Protein AF-A0A925WZI0-F1 (afdb_monomer_lite)

Structure (mmCIF, N/CA/C/O backbone):
data_AF-A0A925WZI0-F1
#
_entry.id   AF-A0A925WZI0-F1
#
loop_
_atom_site.group_PDB
_atom_site.id
_atom_site.type_symbol
_atom_site.label_atom_id
_atom_site.label_alt_id
_atom_site.label_comp_id
_atom_site.label_asym_id
_atom_site.label_entity_id
_atom_site.label_seq_id
_atom_site.pdbx_PDB_ins_code
_atom_site.Cartn_x
_atom_site.Cartn_y
_atom_site.Cartn_z
_atom_site.occupancy
_atom_site.B_iso_or_equiv
_atom_site.auth_seq_id
_atom_site.auth_comp_id
_atom_site.auth_asym_id
_atom_site.auth_atom_id
_atom_site.pdbx_PDB_model_num
ATOM 1 N N . MET A 1 1 ? -31.304 23.605 19.052 1.00 30.17 1 MET A N 1
ATOM 2 C CA . MET A 1 1 ? -30.358 23.473 17.920 1.00 30.17 1 MET A CA 1
ATOM 3 C C . MET A 1 1 ? -29.520 22.195 18.016 1.00 30.17 1 MET A C 1
ATOM 5 O O . MET A 1 1 ? -29.403 21.532 17.001 1.00 30.17 1 MET A O 1
ATOM 9 N N . ASN A 1 2 ? -29.062 21.778 19.209 1.00 31.66 2 ASN A N 1
ATOM 10 C CA . ASN A 1 2 ? -28.327 20.511 19.410 1.00 31.66 2 ASN A CA 1
ATOM 11 C C . ASN A 1 2 ? -29.141 19.223 19.136 1.00 31.66 2 ASN A C 1
ATOM 13 O O . ASN A 1 2 ? -28.600 18.293 18.559 1.00 31.66 2 ASN A O 1
ATOM 17 N N . VAL A 1 3 ? -30.443 19.187 19.453 1.00 32.44 3 VAL A N 1
ATOM 18 C CA . VAL A 1 3 ? -31.301 17.987 19.275 1.00 32.44 3 VAL A CA 1
ATOM 19 C C . VAL A 1 3 ? -31.559 17.640 17.793 1.00 32.44 3 VAL A C 1
ATOM 21 O O . VAL A 1 3 ? -31.637 16.477 17.415 1.00 32.44 3 VAL A O 1
ATOM 24 N N . PHE A 1 4 ? -31.610 18.647 16.911 1.00 28.44 4 PHE A N 1
ATOM 25 C CA . PHE A 1 4 ? -31.784 18.431 15.466 1.00 28.44 4 PHE A CA 1
ATOM 26 C C . PHE A 1 4 ? -30.490 17.999 14.755 1.00 28.44 4 PHE A C 1
ATOM 28 O O . PHE A 1 4 ? -30.562 17.400 13.683 1.00 28.44 4 PHE A O 1
ATOM 35 N N . ALA A 1 5 ? -29.319 18.287 15.334 1.00 33.78 5 ALA A N 1
ATOM 36 C CA . ALA A 1 5 ? -28.033 17.905 14.759 1.00 33.78 5 ALA A CA 1
ATOM 37 C C . ALA A 1 5 ? -27.758 16.404 14.948 1.00 33.78 5 ALA A C 1
ATOM 39 O O . ALA A 1 5 ? -27.393 15.749 13.978 1.00 33.78 5 ALA A O 1
ATOM 40 N N . SER A 1 6 ? -28.034 15.832 16.128 1.00 34.47 6 SER A N 1
ATOM 41 C CA . SER A 1 6 ? -27.839 14.394 16.399 1.00 34.47 6 SER A CA 1
ATOM 42 C C . SER A 1 6 ? -28.742 13.495 15.541 1.00 34.47 6 SER A C 1
ATOM 44 O O . SER A 1 6 ? -28.259 12.560 14.903 1.00 34.47 6 SER A O 1
ATOM 46 N N . ARG A 1 7 ? -30.029 13.850 15.385 1.00 37.88 7 ARG A N 1
ATOM 47 C CA . ARG A 1 7 ? -30.950 13.146 14.467 1.00 37.88 7 ARG A CA 1
ATOM 48 C C . ARG A 1 7 ? -30.493 13.230 13.003 1.00 37.88 7 ARG A C 1
ATOM 50 O O . ARG A 1 7 ? -30.571 12.251 12.265 1.00 37.88 7 ARG A O 1
ATOM 57 N N . ALA A 1 8 ? -29.956 14.373 12.575 1.00 30.81 8 ALA A N 1
ATOM 58 C CA . ALA A 1 8 ? -29.405 14.539 11.230 1.00 30.81 8 ALA A CA 1
ATOM 59 C C . ALA A 1 8 ? -28.062 13.799 11.016 1.00 30.81 8 ALA A C 1
ATOM 61 O O . ALA A 1 8 ? -27.767 13.416 9.884 1.00 30.81 8 ALA A O 1
ATOM 62 N N . VAL A 1 9 ? -27.286 13.543 12.077 1.00 36.91 9 VAL A N 1
ATOM 63 C CA . VAL A 1 9 ? -26.062 12.714 12.066 1.00 36.91 9 VAL A CA 1
ATOM 64 C C . VAL A 1 9 ? -26.393 11.226 11.866 1.00 36.91 9 VAL A C 1
ATOM 66 O O . VAL A 1 9 ? -25.702 10.557 11.100 1.00 36.91 9 VAL A O 1
ATOM 69 N N . ALA A 1 10 ? -27.506 10.726 12.422 1.00 34.03 10 ALA A N 1
ATOM 70 C CA . ALA A 1 10 ? -28.022 9.388 12.096 1.00 34.03 10 ALA A CA 1
ATOM 71 C C . ALA A 1 10 ? -28.488 9.286 10.625 1.00 34.03 10 ALA A C 1
ATOM 73 O O . ALA A 1 10 ? -28.231 8.296 9.942 1.00 34.03 10 ALA A O 1
ATOM 74 N N . LEU A 1 11 ? -29.099 10.353 10.097 1.00 31.77 11 LEU A N 1
ATOM 75 C CA . LEU A 1 11 ? -29.581 10.444 8.710 1.00 31.77 11 LEU A CA 1
ATOM 76 C C . LEU A 1 11 ? -28.478 10.684 7.654 1.00 31.77 11 LEU A C 1
ATOM 78 O O . LEU A 1 11 ? -28.715 10.417 6.472 1.00 31.77 11 LEU A O 1
ATOM 82 N N . SER A 1 12 ? -27.289 11.178 8.027 1.00 31.94 12 SER A N 1
ATOM 83 C CA . SER A 1 12 ? -26.174 11.401 7.084 1.00 31.94 12 SER A CA 1
ATOM 84 C C . SER A 1 12 ? -25.338 10.139 6.827 1.00 31.94 12 SER A C 1
ATOM 86 O O . SER A 1 12 ? -24.656 10.059 5.804 1.00 31.94 12 SER A O 1
ATOM 88 N N . CYS A 1 13 ? -25.441 9.130 7.701 1.00 34.03 13 CYS A N 1
ATOM 89 C CA . CYS A 1 13 ? -24.583 7.945 7.679 1.00 34.03 13 CYS A CA 1
ATOM 90 C C . CYS A 1 13 ? -24.923 6.900 6.600 1.00 34.03 13 CYS A C 1
ATOM 92 O O . CYS A 1 13 ? -24.079 6.055 6.327 1.00 34.03 13 CYS A O 1
ATOM 94 N N . ASN A 1 14 ? -26.097 6.919 5.947 1.00 35.91 14 ASN A N 1
ATOM 95 C CA . ASN A 1 14 ? -26.350 6.028 4.797 1.00 35.91 14 ASN A CA 1
ATOM 96 C C . ASN A 1 14 ? -27.643 6.362 4.024 1.00 35.91 14 ASN A C 1
ATOM 98 O O . ASN A 1 14 ? -28.698 5.777 4.251 1.00 35.91 14 ASN A O 1
ATOM 102 N N . ARG A 1 15 ? -27.585 7.261 3.033 1.00 27.64 15 ARG A N 1
ATOM 103 C CA . ARG A 1 15 ? -28.661 7.359 2.027 1.00 27.64 15 ARG A CA 1
ATOM 104 C C . ARG A 1 15 ? -28.479 6.279 0.955 1.00 27.64 15 ARG A C 1
ATOM 106 O O . ARG A 1 15 ? -27.602 6.411 0.104 1.00 27.64 15 ARG A O 1
ATOM 113 N N . ARG A 1 16 ? -29.350 5.264 0.931 1.00 31.09 16 ARG A N 1
ATOM 114 C CA . ARG A 1 16 ? -29.626 4.445 -0.267 1.00 31.09 16 ARG A CA 1
ATOM 115 C C . ARG A 1 16 ? -31.137 4.251 -0.425 1.00 31.09 16 ARG A C 1
ATOM 117 O O . ARG A 1 16 ? -31.769 3.613 0.407 1.00 31.09 16 ARG A O 1
ATOM 124 N N . ASN A 1 17 ? -31.696 4.806 -1.504 1.00 29.03 17 ASN A N 1
ATOM 125 C CA . ASN A 1 17 ? -33.063 4.533 -1.948 1.00 29.03 17 ASN A CA 1
ATOM 126 C C . ASN A 1 17 ? -33.096 3.275 -2.823 1.00 29.03 17 ASN A C 1
ATOM 128 O O . ASN A 1 17 ? -32.201 3.033 -3.632 1.00 29.03 17 ASN A O 1
ATOM 132 N N . ALA A 1 18 ? -34.162 2.505 -2.631 1.00 27.75 18 ALA A N 1
ATOM 133 C CA . ALA A 1 18 ? -34.474 1.252 -3.294 1.00 27.75 18 ALA A CA 1
ATOM 134 C C . ALA A 1 18 ? -34.644 1.386 -4.817 1.00 27.75 18 ALA A C 1
ATOM 136 O O . ALA A 1 18 ? -35.291 2.313 -5.300 1.00 27.75 18 ALA A O 1
ATOM 137 N N . LEU A 1 19 ? -34.155 0.385 -5.554 1.00 23.41 19 LEU A N 1
ATOM 138 C CA . LEU A 1 19 ? -34.646 0.025 -6.883 1.00 23.41 19 LEU A CA 1
ATOM 139 C C . LEU A 1 19 ? -34.702 -1.504 -6.989 1.00 23.41 19 LEU A C 1
ATOM 141 O O . LEU A 1 19 ? -33.727 -2.213 -6.752 1.00 23.41 19 LEU A O 1
ATOM 145 N N . SER A 1 20 ? -35.907 -1.981 -7.277 1.00 23.11 20 SER A N 1
ATOM 146 C CA . SER A 1 20 ? -36.356 -3.367 -7.379 1.00 23.11 20 SER A CA 1
ATOM 147 C C . SER A 1 20 ? -35.616 -4.175 -8.452 1.00 23.11 20 SER A C 1
ATOM 149 O O . SER A 1 20 ? -35.558 -3.753 -9.606 1.00 23.11 20 SER A O 1
ATOM 151 N N . ILE A 1 21 ? -35.145 -5.372 -8.089 1.00 24.08 21 ILE A N 1
ATOM 152 C CA . ILE A 1 21 ? -34.632 -6.397 -9.008 1.00 24.08 21 ILE A CA 1
ATOM 153 C C . ILE A 1 21 ? -35.732 -7.443 -9.230 1.00 24.08 21 ILE A C 1
ATOM 155 O O . ILE A 1 21 ? -36.211 -8.048 -8.274 1.00 24.08 21 ILE A O 1
ATOM 159 N N . LEU A 1 22 ? -36.097 -7.686 -10.491 1.00 24.48 22 LEU A N 1
ATOM 160 C CA . LEU A 1 22 ? -36.677 -8.959 -10.922 1.00 24.48 22 LEU A CA 1
ATOM 161 C C . LEU A 1 22 ? -35.569 -9.763 -11.612 1.00 24.48 22 LEU A C 1
ATOM 163 O O . LEU A 1 22 ? -35.120 -9.383 -12.692 1.00 24.48 22 LEU A O 1
ATOM 167 N N . SER A 1 23 ? -35.166 -10.894 -11.038 1.00 23.98 23 SER A N 1
ATOM 168 C CA . SER A 1 23 ? -34.567 -11.988 -11.808 1.00 23.98 23 SER A CA 1
ATOM 169 C C . SER A 1 23 ? -34.828 -13.341 -11.139 1.00 23.98 23 SER A C 1
ATOM 171 O O . SER A 1 23 ? -34.824 -13.482 -9.919 1.00 23.98 23 SER A O 1
ATOM 173 N N . LEU A 1 24 ? -35.169 -14.307 -11.994 1.00 25.02 24 LEU A N 1
ATOM 174 C CA . LEU A 1 24 ? -35.690 -15.639 -11.700 1.00 25.02 24 LEU A CA 1
ATOM 175 C C . LEU A 1 24 ? -34.712 -16.519 -10.905 1.00 25.02 24 LEU A C 1
ATOM 177 O O . LEU A 1 24 ? -33.527 -16.599 -11.218 1.00 25.02 24 LEU A O 1
ATOM 181 N N . ALA A 1 25 ? -35.267 -17.257 -9.943 1.00 26.00 25 ALA A N 1
ATOM 182 C CA . ALA A 1 25 ? -34.596 -18.296 -9.174 1.00 26.00 25 ALA A CA 1
ATOM 183 C C . ALA A 1 25 ? -34.528 -19.637 -9.931 1.00 26.00 25 ALA A C 1
ATOM 185 O O . ALA A 1 25 ? -35.509 -20.063 -10.540 1.00 26.00 25 ALA A O 1
ATOM 186 N N . ALA A 1 26 ? -33.410 -20.350 -9.781 1.00 25.27 26 ALA A N 1
ATOM 187 C CA . ALA A 1 26 ? -33.339 -21.802 -9.925 1.00 25.27 26 ALA A CA 1
ATOM 188 C C . ALA A 1 26 ? -32.774 -22.375 -8.616 1.00 25.27 26 ALA A C 1
ATOM 190 O O . ALA A 1 26 ? -31.634 -22.102 -8.246 1.00 25.27 26 ALA A O 1
ATOM 191 N N . ALA A 1 27 ? -33.616 -23.104 -7.883 1.00 27.45 27 ALA A N 1
ATOM 192 C CA . ALA A 1 27 ? -33.315 -23.669 -6.575 1.00 27.45 27 ALA A CA 1
ATOM 193 C C . ALA A 1 27 ? -32.800 -25.110 -6.698 1.00 27.45 27 ALA A C 1
ATOM 195 O O . ALA A 1 27 ? -33.412 -25.932 -7.377 1.00 27.45 27 ALA A O 1
ATOM 196 N N . ALA A 1 28 ? -31.734 -25.434 -5.967 1.00 26.61 28 ALA A N 1
ATOM 197 C CA . ALA A 1 28 ? -31.390 -26.802 -5.598 1.00 26.61 28 ALA A CA 1
ATOM 198 C C . ALA A 1 28 ? -31.282 -26.864 -4.068 1.00 26.61 28 ALA A C 1
ATOM 200 O O . ALA A 1 28 ? -30.450 -26.189 -3.465 1.00 26.61 28 ALA A O 1
ATOM 201 N N . ALA A 1 29 ? -32.181 -27.624 -3.443 1.00 27.08 29 ALA A N 1
ATOM 202 C CA . ALA A 1 29 ? -32.256 -27.806 -2.000 1.00 27.08 29 ALA A CA 1
ATOM 203 C C . ALA A 1 29 ? -31.233 -28.854 -1.527 1.00 27.08 29 ALA A C 1
ATOM 205 O O . ALA A 1 29 ? -31.185 -29.958 -2.067 1.00 27.08 29 ALA A O 1
ATOM 206 N N . MET A 1 30 ? -30.467 -28.535 -0.481 1.00 26.58 30 MET A N 1
ATOM 207 C CA . MET A 1 30 ? -29.712 -29.508 0.318 1.00 26.58 30 MET A CA 1
ATOM 208 C C . MET A 1 30 ? -30.160 -29.437 1.790 1.00 26.58 30 MET A C 1
ATOM 210 O O . MET A 1 30 ? -30.508 -28.352 2.262 1.00 26.58 30 MET A O 1
ATOM 214 N N . PRO A 1 31 ? -30.193 -30.571 2.517 1.00 27.47 31 PRO A N 1
ATOM 215 C CA . PRO A 1 31 ? -30.788 -30.646 3.846 1.00 27.47 31 PRO A CA 1
ATOM 216 C C . PRO A 1 31 ? -29.895 -30.020 4.926 1.00 27.47 31 PRO A C 1
ATOM 218 O O . PRO A 1 31 ? -28.699 -30.299 5.006 1.00 27.47 31 PRO A O 1
ATOM 221 N N . MET A 1 32 ? -30.509 -29.192 5.780 1.00 26.09 32 MET A N 1
ATOM 222 C CA . MET A 1 32 ? -29.900 -28.584 6.966 1.00 26.09 32 MET A CA 1
ATOM 223 C C . MET A 1 32 ? -29.531 -29.651 8.002 1.00 26.09 32 MET A C 1
ATOM 225 O O . MET A 1 32 ? -30.401 -30.251 8.631 1.00 26.09 32 MET A O 1
ATOM 229 N N . VAL A 1 33 ? -28.234 -29.817 8.246 1.00 27.45 33 VAL A N 1
ATOM 230 C CA . VAL A 1 33 ? -27.729 -30.336 9.519 1.00 27.45 33 VAL A CA 1
ATOM 231 C C . VAL A 1 33 ? -27.634 -29.139 10.461 1.00 27.45 33 VAL A C 1
ATOM 233 O O . VAL A 1 33 ? -26.865 -28.215 10.204 1.00 27.45 33 VAL A O 1
ATOM 236 N N . MET A 1 34 ? -28.430 -29.121 11.533 1.00 29.00 34 MET A N 1
ATOM 237 C CA . MET A 1 34 ? -28.311 -28.099 12.575 1.00 29.00 34 MET A CA 1
ATOM 238 C C . MET A 1 34 ? -27.026 -28.335 13.377 1.00 29.00 34 MET A C 1
ATOM 240 O O . MET A 1 34 ? -27.028 -29.008 14.405 1.00 29.00 34 MET A O 1
ATOM 244 N N . SER A 1 35 ? -25.910 -27.786 12.898 1.00 27.14 35 SER A N 1
ATOM 245 C CA . SER A 1 35 ? -24.775 -27.471 13.759 1.00 27.14 35 SER A CA 1
ATOM 246 C C . SER A 1 35 ? -25.193 -26.326 14.676 1.00 27.14 35 SER A C 1
ATOM 248 O O . SER A 1 35 ? -25.735 -25.336 14.184 1.00 27.14 35 SER A O 1
ATOM 250 N N . SER A 1 36 ? -24.928 -26.425 15.977 1.00 25.00 36 SER A N 1
ATOM 251 C CA . SER A 1 36 ? -24.987 -25.284 16.893 1.00 25.00 36 SER A CA 1
ATOM 252 C C . SER A 1 36 ? -24.130 -24.151 16.322 1.00 25.00 36 SER A C 1
ATOM 254 O O . SER A 1 36 ? -22.902 -24.194 16.401 1.00 25.00 36 SER A O 1
ATOM 256 N N . THR A 1 37 ? -24.761 -23.179 15.668 1.00 29.00 37 THR A N 1
ATOM 257 C CA . THR A 1 37 ? -24.069 -22.051 15.054 1.00 29.00 37 THR A CA 1
ATOM 258 C C . THR A 1 37 ? -23.485 -21.205 16.172 1.00 29.00 37 THR A C 1
ATOM 260 O O . THR A 1 37 ? -24.222 -20.507 16.871 1.00 29.00 37 THR A O 1
ATOM 263 N N . ALA A 1 38 ? -22.162 -21.244 16.339 1.00 32.44 38 ALA A N 1
ATOM 264 C CA . ALA A 1 38 ? -21.457 -20.099 16.890 1.00 32.44 38 ALA A CA 1
ATOM 265 C C . ALA A 1 38 ? -21.918 -18.887 16.069 1.00 32.44 38 ALA A C 1
ATOM 267 O O . ALA A 1 38 ? -21.809 -18.905 14.839 1.00 32.44 38 ALA A O 1
ATOM 268 N N . ARG A 1 39 ? -22.545 -17.895 16.712 1.00 43.28 39 ARG A N 1
ATOM 269 C CA . ARG A 1 39 ? -22.979 -16.695 15.993 1.00 43.28 39 ARG A CA 1
ATOM 270 C C . ARG A 1 39 ? -21.720 -16.057 15.418 1.00 43.28 39 ARG A C 1
ATOM 272 O O . ARG A 1 39 ? -20.761 -15.820 16.145 1.00 43.28 39 ARG A O 1
ATOM 279 N N . ALA A 1 40 ? -21.691 -15.878 14.101 1.00 48.31 40 ALA A N 1
ATOM 280 C CA . ALA A 1 40 ? -20.567 -15.240 13.444 1.00 48.31 40 ALA A CA 1
ATOM 281 C C . ALA A 1 40 ? -20.442 -13.815 13.994 1.00 48.31 40 ALA A C 1
ATOM 283 O O . ALA A 1 40 ? -21.367 -13.017 13.867 1.00 48.31 40 ALA A O 1
ATOM 284 N N . ASN A 1 41 ? -19.306 -13.520 14.622 1.00 55.72 41 ASN A N 1
ATOM 285 C CA . ASN A 1 41 ? -18.939 -12.172 15.020 1.00 55.72 41 ASN A CA 1
ATOM 286 C C . ASN A 1 41 ? -19.083 -11.219 13.814 1.00 55.72 41 ASN A C 1
ATOM 288 O O . ASN A 1 41 ? -18.694 -11.544 12.691 1.00 55.72 41 ASN A O 1
ATOM 292 N N . SER A 1 42 ? -19.623 -10.030 14.068 1.00 57.50 42 SER A N 1
ATOM 293 C CA . SER A 1 42 ? -19.814 -8.973 13.082 1.00 57.50 42 SER A CA 1
ATOM 294 C C . SER A 1 42 ? -18.493 -8.371 12.552 1.00 57.50 42 SER A C 1
ATOM 296 O O . SER A 1 42 ? -18.489 -7.570 11.625 1.00 57.50 42 SER A O 1
ATOM 298 N N . GLY A 1 43 ? -17.349 -8.713 13.137 1.00 71.19 43 GLY A N 1
ATOM 299 C CA . GLY A 1 43 ? -16.038 -8.195 12.763 1.00 71.19 43 GLY A CA 1
ATOM 300 C C . GLY A 1 43 ? -15.709 -6.877 13.458 1.00 71.19 43 GLY A C 1
ATOM 301 O O . GLY A 1 43 ? -14.588 -6.740 13.920 1.00 71.19 43 GLY A O 1
ATOM 302 N N . VAL A 1 44 ? -16.663 -5.948 13.630 1.00 82.38 44 VAL A N 1
ATOM 303 C CA . VAL A 1 44 ? -16.403 -4.652 14.313 1.00 82.38 44 VAL A CA 1
ATOM 304 C C . VAL A 1 44 ? -17.238 -4.380 15.562 1.00 82.38 44 VAL A C 1
ATOM 306 O O . VAL A 1 44 ? -16.932 -3.453 16.299 1.00 82.38 44 VAL A O 1
ATOM 309 N N . GLN A 1 45 ? -18.289 -5.163 15.804 1.00 87.56 45 GLN A N 1
ATOM 310 C CA . GLN A 1 45 ? -18.985 -5.261 17.088 1.00 87.56 45 GLN A CA 1
ATOM 311 C C . GLN A 1 45 ? -18.747 -6.679 17.611 1.00 87.56 45 GLN A C 1
ATOM 313 O O . GLN A 1 45 ? -19.336 -7.637 17.101 1.00 87.56 45 GLN A O 1
ATOM 318 N N . LEU A 1 46 ? -17.848 -6.801 18.584 1.00 88.56 46 LEU A N 1
ATOM 319 C CA . LEU A 1 46 ? -17.414 -8.056 19.183 1.00 88.56 46 LEU A CA 1
ATOM 320 C C . LEU A 1 46 ? -18.152 -8.239 20.520 1.00 88.56 46 LEU A C 1
ATOM 322 O O . LEU A 1 46 ? -17.914 -7.447 21.434 1.00 88.56 46 LEU A O 1
ATOM 326 N N . PRO A 1 47 ? -19.049 -9.226 20.675 1.00 89.69 47 PRO A N 1
ATOM 327 C CA . PRO A 1 47 ? -19.804 -9.387 21.918 1.00 89.69 47 PRO A CA 1
ATOM 328 C C . PRO A 1 47 ? -18.868 -9.726 23.085 1.00 89.69 47 PRO A C 1
ATOM 330 O O . PRO A 1 47 ? -18.124 -10.701 23.010 1.00 89.69 47 PRO A O 1
ATOM 333 N N . LEU A 1 48 ? -18.911 -8.961 24.183 1.00 91.44 48 LEU A N 1
ATOM 334 C CA . LEU A 1 48 ? -17.965 -9.055 25.317 1.00 91.44 48 LEU A CA 1
ATOM 335 C C . LEU A 1 48 ? -18.025 -10.383 26.092 1.00 91.44 48 LEU A C 1
ATOM 337 O O . LEU A 1 48 ? -17.154 -10.662 26.915 1.00 91.44 48 LEU A O 1
ATOM 341 N N . ASN A 1 49 ? -19.043 -11.203 25.831 1.00 82.06 49 ASN A N 1
ATOM 342 C CA . ASN A 1 49 ? -19.184 -12.553 26.376 1.00 82.06 49 ASN A CA 1
ATOM 343 C C . ASN A 1 49 ? -18.593 -13.659 25.474 1.00 82.06 49 ASN A C 1
ATOM 345 O O . ASN A 1 49 ? -18.499 -14.803 25.909 1.00 82.06 49 ASN A O 1
ATOM 349 N N . GLN A 1 50 ? -18.208 -13.345 24.233 1.00 78.50 50 GLN A N 1
ATOM 350 C CA . GLN A 1 50 ? -17.505 -14.253 23.305 1.00 78.50 50 GLN A CA 1
ATOM 351 C C . GLN A 1 50 ? -16.124 -13.713 22.908 1.00 78.50 50 GLN A C 1
ATOM 353 O O . GLN A 1 50 ? -15.266 -14.451 22.428 1.00 78.50 50 GLN A O 1
ATOM 358 N N . TYR A 1 51 ? -15.928 -12.414 23.094 1.00 84.62 51 TYR A N 1
ATOM 359 C CA . TYR A 1 51 ? -14.679 -11.695 22.977 1.00 84.62 51 TYR A CA 1
ATOM 360 C C . TYR A 1 51 ? -13.859 -11.860 24.257 1.00 84.62 51 TYR A C 1
ATOM 362 O O . TYR A 1 51 ? -14.396 -11.725 25.356 1.00 84.62 51 TYR A O 1
ATOM 370 N N . GLN A 1 52 ? -12.557 -12.113 24.131 1.00 89.94 52 GLN A N 1
ATOM 371 C CA . GLN A 1 52 ? -11.661 -12.076 25.280 1.00 89.94 52 GLN A CA 1
ATOM 372 C C . GLN A 1 52 ? -11.299 -10.615 25.570 1.00 89.94 52 GLN A C 1
ATOM 374 O O . GLN A 1 52 ? -10.352 -10.073 25.001 1.00 89.94 52 GLN A O 1
ATOM 379 N N . ALA A 1 53 ? -12.059 -9.978 26.454 1.00 90.31 53 ALA A N 1
ATOM 380 C CA . ALA A 1 53 ? -11.865 -8.584 26.820 1.00 90.31 53 ALA A CA 1
ATOM 381 C C . ALA A 1 53 ? -10.461 -8.311 27.387 1.00 90.31 53 ALA A C 1
ATOM 383 O O . ALA A 1 53 ? -9.879 -9.138 28.092 1.00 90.31 53 ALA A O 1
ATOM 384 N N . GLY A 1 54 ? -9.893 -7.159 27.039 1.00 90.12 54 GLY A N 1
ATOM 385 C CA . GLY A 1 54 ? -8.544 -6.736 27.406 1.00 90.12 54 GLY A CA 1
ATOM 386 C C . GLY A 1 54 ? -7.431 -7.441 26.627 1.00 90.12 54 GLY A C 1
ATOM 387 O O . GLY A 1 54 ? -6.256 -7.226 26.918 1.00 90.12 54 GLY A O 1
ATOM 388 N N . SER A 1 55 ? -7.763 -8.304 25.661 1.00 91.19 55 SER A N 1
ATOM 389 C CA . SER A 1 55 ? -6.764 -8.936 24.787 1.00 91.19 55 SER A CA 1
ATOM 390 C C . SER A 1 55 ? -6.411 -8.094 23.559 1.00 91.19 55 SER A C 1
ATOM 392 O O . SER A 1 55 ? -5.422 -8.397 22.879 1.00 91.19 55 SER A O 1
ATOM 394 N N . GLU A 1 56 ? -7.193 -7.050 23.285 1.00 92.88 56 GLU A N 1
ATOM 395 C CA . GLU A 1 56 ? -6.906 -6.048 22.273 1.00 92.88 56 GLU A CA 1
ATOM 396 C C . GLU A 1 56 ? -5.644 -5.256 22.602 1.00 92.88 56 GLU A C 1
ATOM 398 O O . GLU A 1 56 ? -5.315 -4.964 23.749 1.00 92.88 56 GLU A O 1
ATOM 403 N N . THR A 1 57 ? -4.944 -4.854 21.551 1.00 93.25 57 THR A N 1
ATOM 404 C CA . THR A 1 57 ? -3.935 -3.806 21.618 1.00 93.25 57 THR A CA 1
ATOM 405 C C . THR A 1 57 ? -4.597 -2.501 21.212 1.00 93.25 57 THR A C 1
ATOM 407 O O . THR A 1 57 ? -4.850 -2.258 20.031 1.00 93.25 57 THR A O 1
ATOM 410 N N . THR A 1 58 ? -4.893 -1.679 22.214 1.00 90.19 58 THR A N 1
ATOM 411 C CA . THR A 1 58 ? -5.455 -0.338 22.051 1.00 90.19 58 THR A CA 1
ATOM 412 C C . THR A 1 58 ? -4.595 0.674 22.790 1.00 90.19 58 THR A C 1
ATOM 414 O O . THR A 1 58 ? -4.256 0.476 23.956 1.00 90.19 58 THR A O 1
ATOM 417 N N . GLN A 1 59 ? -4.273 1.783 22.135 1.00 86.19 59 GLN A N 1
ATOM 418 C CA . GLN A 1 59 ? -3.649 2.936 22.765 1.00 86.19 59 GLN A CA 1
ATOM 419 C C . GLN A 1 59 ? -4.713 4.005 23.019 1.00 86.19 59 GLN A C 1
ATOM 421 O O . GLN A 1 59 ? -5.515 4.334 22.148 1.00 86.19 59 GLN A O 1
ATOM 426 N N . ASN A 1 60 ? -4.715 4.566 24.222 1.00 82.56 60 ASN A N 1
ATOM 427 C CA . ASN A 1 60 ? -5.667 5.591 24.648 1.00 82.56 60 ASN A CA 1
ATOM 428 C C . ASN A 1 60 ? -4.968 6.866 25.139 1.00 82.56 60 ASN A C 1
ATOM 430 O O . ASN A 1 60 ? -5.607 7.715 25.737 1.00 82.56 60 ASN A O 1
ATOM 434 N N . ALA A 1 61 ? -3.674 7.038 24.846 1.00 88.06 61 ALA A N 1
ATOM 435 C CA . ALA A 1 61 ? -2.867 8.163 25.329 1.00 88.06 61 ALA A CA 1
ATOM 436 C C . ALA A 1 61 ? -3.382 9.554 24.899 1.00 88.06 61 ALA A C 1
ATOM 438 O O . ALA A 1 61 ? -2.991 10.556 25.486 1.00 88.06 61 ALA A O 1
ATOM 439 N N . LEU A 1 62 ? -4.244 9.618 23.878 1.00 92.12 62 LEU A N 1
ATOM 440 C CA . LEU A 1 62 ? -4.9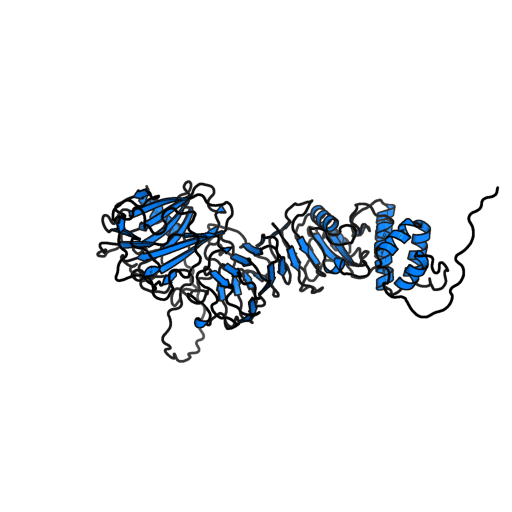12 10.849 23.445 1.00 92.12 62 LEU A CA 1
ATOM 441 C C . LEU A 1 62 ? -6.157 11.187 24.280 1.00 92.12 62 LEU A C 1
ATOM 443 O O . LEU A 1 62 ? -6.644 12.308 24.200 1.00 92.12 62 LEU A O 1
ATOM 447 N N . ILE A 1 63 ? -6.678 10.230 25.049 1.00 96.31 63 ILE A N 1
ATOM 448 C CA . ILE A 1 63 ? -7.905 10.345 25.833 1.00 96.31 63 ILE A CA 1
ATOM 449 C C . ILE A 1 63 ? -7.532 10.330 27.311 1.00 96.31 63 ILE A C 1
ATOM 451 O O . ILE A 1 63 ? -6.992 9.359 27.838 1.00 96.31 63 ILE A O 1
ATOM 455 N N . THR A 1 64 ? -7.873 11.402 28.013 1.00 96.81 64 THR A N 1
ATOM 456 C CA . THR A 1 64 ? -7.756 11.451 29.469 1.00 96.81 64 THR A CA 1
ATOM 457 C C . THR A 1 64 ? -8.842 10.589 30.096 1.00 96.81 64 THR A C 1
ATOM 459 O O . THR A 1 64 ? -10.006 10.698 29.715 1.00 96.81 64 THR A O 1
ATOM 462 N N . ASN A 1 65 ? -8.466 9.773 31.087 1.00 97.19 65 ASN A N 1
ATOM 463 C CA . ASN A 1 65 ? -9.387 8.936 31.864 1.00 97.19 65 ASN A CA 1
ATOM 464 C C . ASN A 1 65 ? -10.350 8.085 30.995 1.00 97.19 65 ASN A C 1
ATOM 466 O O . ASN A 1 65 ? -11.570 8.209 31.113 1.00 97.19 65 ASN A O 1
ATOM 470 N N . PRO A 1 66 ? -9.813 7.236 30.104 1.00 96.56 66 PRO A N 1
ATOM 471 C CA . PRO A 1 66 ? -10.590 6.522 29.087 1.00 96.56 66 PRO A CA 1
ATOM 472 C C . PRO A 1 66 ? -11.493 5.410 29.637 1.00 96.56 66 PRO A C 1
ATOM 474 O O . PRO A 1 66 ? -12.435 5.013 28.958 1.00 96.56 66 PRO A O 1
ATOM 477 N N . GLY A 1 67 ? -11.199 4.909 30.841 1.00 96.12 67 GLY A N 1
ATOM 478 C CA . GLY A 1 67 ? -12.031 3.939 31.564 1.00 96.12 67 GLY A CA 1
ATOM 479 C C . GLY A 1 67 ? -12.848 4.556 32.701 1.00 96.12 67 GLY A C 1
ATOM 480 O O . GLY A 1 67 ? -13.383 3.847 33.533 1.00 96.12 67 GLY A O 1
ATOM 481 N N . PHE A 1 68 ? -12.913 5.890 32.799 1.00 97.81 68 PHE A N 1
ATOM 482 C CA . PHE A 1 68 ? -13.723 6.593 33.807 1.00 97.81 68 PHE A CA 1
ATOM 483 C C . PHE A 1 68 ? -13.384 6.297 35.286 1.00 97.81 68 PHE A C 1
ATOM 485 O O . PHE A 1 68 ? -14.150 6.649 36.180 1.00 97.81 68 PHE A O 1
ATOM 492 N N . GLU A 1 69 ? -12.205 5.735 35.562 1.00 97.62 69 GLU A N 1
ATOM 493 C CA . GLU A 1 69 ? -11.730 5.393 36.911 1.00 97.62 69 GLU A CA 1
ATOM 494 C C . GLU A 1 69 ? -11.444 6.613 37.794 1.00 97.62 69 GLU A C 1
ATOM 496 O O . GLU A 1 69 ? -11.448 6.517 39.019 1.00 97.62 69 GLU A O 1
ATOM 501 N N . GLN A 1 70 ? -11.176 7.777 37.200 1.00 97.44 70 GLN A N 1
ATOM 502 C CA . GLN A 1 70 ? -10.936 9.025 37.926 1.00 97.44 70 GLN A CA 1
ATOM 503 C C . GLN A 1 70 ? -12.200 9.904 37.931 1.00 97.44 70 GLN A C 1
ATOM 505 O O . GLN A 1 70 ? -12.833 10.068 36.885 1.00 97.44 70 GLN A O 1
ATOM 510 N N . PRO A 1 71 ? -12.580 10.522 39.065 1.00 96.50 71 PRO A N 1
ATOM 511 C CA . PRO A 1 71 ? -11.780 10.754 40.275 1.00 96.50 71 PRO A CA 1
ATOM 512 C C . PRO A 1 71 ? -11.835 9.638 41.342 1.00 96.50 71 PRO A C 1
ATOM 514 O O . PRO A 1 71 ? -11.448 9.878 42.483 1.00 96.50 71 PRO A O 1
ATOM 517 N N . GLY A 1 72 ? -12.326 8.438 41.017 1.00 96.19 72 GLY A N 1
ATOM 518 C CA . GLY A 1 72 ? -12.398 7.310 41.957 1.00 96.19 72 GLY A CA 1
ATOM 519 C C . GLY A 1 72 ? -13.610 7.343 42.890 1.00 96.19 72 GLY A C 1
ATOM 520 O O . GLY A 1 72 ? -13.630 6.660 43.912 1.00 96.19 72 GLY A O 1
ATOM 521 N N . VAL A 1 73 ? -14.622 8.148 42.560 1.00 96.56 73 VAL A N 1
ATOM 522 C CA . VAL A 1 73 ? -15.882 8.251 43.302 1.00 96.56 73 VAL A CA 1
ATOM 523 C C . VAL A 1 73 ? -17.050 8.353 42.326 1.00 96.56 73 VAL A C 1
ATOM 525 O O . VAL A 1 73 ? -16.947 9.013 41.294 1.00 96.56 73 VAL A O 1
ATOM 528 N N . ALA A 1 74 ? -18.163 7.697 42.656 1.00 96.88 74 ALA A N 1
ATOM 529 C CA . ALA A 1 74 ? -19.368 7.742 41.839 1.00 96.88 74 ALA A CA 1
ATOM 530 C C . ALA A 1 74 ? -20.001 9.142 41.864 1.00 96.88 74 ALA A C 1
ATOM 532 O O . ALA A 1 74 ? -20.063 9.788 42.912 1.00 96.88 74 ALA A O 1
ATOM 533 N N . GLY A 1 75 ? -20.506 9.602 40.722 1.00 95.69 75 GLY A N 1
ATOM 534 C CA . GLY A 1 75 ? -21.116 10.924 40.602 1.00 95.69 75 GLY A CA 1
ATOM 535 C C . GLY A 1 75 ? -21.069 11.482 39.180 1.00 95.69 75 GLY A C 1
ATOM 536 O O . GLY A 1 75 ? -20.681 10.778 38.254 1.00 95.69 75 GLY A O 1
ATOM 537 N N . PRO A 1 76 ? -21.458 12.750 38.977 1.00 94.94 76 PRO A N 1
ATOM 538 C CA . PRO A 1 76 ? -21.514 13.357 37.646 1.00 94.94 76 PRO A CA 1
ATOM 539 C C . PRO A 1 76 ? -20.137 13.757 37.093 1.00 94.94 76 PRO A C 1
ATOM 541 O O . PRO A 1 76 ? -20.025 14.098 35.916 1.00 94.94 76 PRO A O 1
ATOM 544 N N . THR A 1 77 ? -19.079 13.746 37.901 1.00 95.81 77 THR A N 1
ATOM 545 C CA . THR A 1 77 ? -17.754 14.226 37.489 1.00 95.81 77 THR A CA 1
ATOM 546 C C . THR A 1 77 ? -16.863 13.069 37.055 1.00 95.81 77 THR A C 1
ATOM 548 O O . THR A 1 77 ? -16.593 12.179 37.854 1.00 95.81 77 THR A O 1
ATOM 551 N N . ALA A 1 78 ? -16.331 13.142 35.835 1.00 97.50 78 ALA A N 1
ATOM 552 C CA . ALA A 1 78 ? -15.250 12.287 35.352 1.00 97.50 78 ALA A CA 1
ATOM 553 C C . ALA A 1 78 ? -14.035 13.160 35.013 1.00 97.50 78 ALA A C 1
ATOM 555 O O . ALA A 1 78 ? -14.154 14.138 34.273 1.00 97.50 78 ALA A O 1
ATOM 556 N N . THR A 1 79 ? -12.860 12.840 35.558 1.00 97.44 79 THR A N 1
ATOM 557 C CA . THR A 1 79 ? -11.651 13.659 35.354 1.00 97.44 79 THR A CA 1
ATOM 558 C C . THR A 1 79 ? -11.325 13.775 33.865 1.00 97.44 79 THR A C 1
ATOM 560 O O . THR A 1 79 ? -11.206 12.756 33.195 1.00 97.44 79 THR A O 1
ATOM 563 N N . GLY A 1 80 ? -11.160 15.000 33.356 1.00 96.62 80 GLY A N 1
ATOM 564 C CA . GLY A 1 80 ? -10.844 15.260 31.943 1.00 96.62 80 GLY A CA 1
ATOM 565 C C . GLY A 1 80 ? -12.047 15.283 30.992 1.00 96.62 80 GLY A C 1
ATOM 566 O O . GLY A 1 80 ? -11.858 15.526 29.804 1.00 96.62 80 GLY A O 1
ATOM 567 N N . TRP A 1 81 ? -13.268 15.083 31.498 1.00 97.94 81 TRP A N 1
ATOM 568 C CA . TRP A 1 81 ? -14.493 15.089 30.699 1.00 97.94 81 TRP A CA 1
ATOM 569 C C . TRP A 1 81 ? -15.433 16.225 31.110 1.00 97.94 81 TRP A C 1
ATOM 571 O O . TRP A 1 81 ? -15.613 16.518 32.293 1.00 97.94 81 TRP A O 1
ATOM 581 N N . SER A 1 82 ? -16.076 16.840 30.122 1.00 97.44 82 SER A N 1
ATOM 582 C CA . SER A 1 82 ? -17.196 17.762 30.316 1.00 97.44 82 SER A CA 1
ATOM 583 C C . SER A 1 82 ? -18.502 16.978 30.309 1.00 97.44 82 SER A C 1
ATOM 585 O O . SER A 1 82 ? -18.718 16.161 29.421 1.00 97.44 82 SER A O 1
ATOM 587 N N . ASN A 1 83 ? -19.376 17.217 31.284 1.00 95.00 83 ASN A N 1
ATOM 588 C CA . ASN A 1 83 ? -20.665 16.535 31.388 1.00 95.00 83 ASN A CA 1
ATOM 589 C C . ASN A 1 83 ? -21.799 17.414 30.845 1.00 95.00 83 ASN A C 1
ATOM 591 O O . ASN A 1 83 ? -21.892 18.591 31.198 1.00 95.00 83 ASN A O 1
ATOM 595 N N . THR A 1 84 ? -22.670 16.841 30.020 1.00 89.38 84 THR A N 1
ATOM 596 C CA . THR A 1 84 ? -23.931 17.438 29.572 1.00 89.38 84 THR A CA 1
ATOM 597 C C . THR A 1 84 ? -25.081 16.486 29.891 1.00 89.38 84 THR A C 1
ATOM 599 O O . THR A 1 84 ? -25.129 15.367 29.389 1.00 89.38 84 THR A O 1
ATOM 602 N N . GLY A 1 85 ? -26.038 16.947 30.699 1.00 84.06 85 GLY A N 1
ATOM 603 C CA . GLY A 1 85 ? -27.110 16.097 31.223 1.00 84.06 85 GLY A CA 1
ATOM 604 C C . GLY A 1 85 ? -26.685 15.333 32.487 1.00 84.06 85 GLY A C 1
ATOM 605 O O . GLY A 1 85 ? -25.658 15.650 33.083 1.00 84.06 85 GLY A O 1
ATOM 606 N N . PRO A 1 86 ? -27.488 14.368 32.958 1.00 86.31 86 PRO A N 1
ATOM 607 C CA . PRO A 1 86 ? -27.207 13.608 34.175 1.00 86.31 86 PRO A CA 1
ATOM 608 C C . PRO A 1 86 ? -26.415 12.318 33.924 1.00 86.31 86 PRO A C 1
ATOM 610 O O . PRO A 1 86 ? -26.591 11.330 34.642 1.00 86.31 86 PRO A O 1
ATOM 613 N N . MET A 1 87 ? -25.482 12.349 32.966 1.00 92.88 87 MET A N 1
ATOM 614 C CA . MET A 1 87 ? -24.501 11.278 32.831 1.00 92.88 87 MET A CA 1
ATOM 615 C C . MET A 1 87 ? -23.664 11.192 34.113 1.00 92.88 87 MET A C 1
ATOM 617 O O . MET A 1 87 ? -23.411 12.197 34.783 1.00 92.88 87 MET A O 1
ATOM 621 N N . SER A 1 88 ? -23.261 9.988 34.498 1.00 95.12 88 SER A N 1
ATOM 622 C CA . SER A 1 88 ? -22.501 9.771 35.729 1.00 95.12 88 SER A CA 1
ATOM 623 C C . SER A 1 88 ? -21.481 8.658 35.568 1.00 95.12 88 SER A C 1
ATOM 625 O O . SER A 1 88 ? -21.607 7.808 34.691 1.00 95.12 88 SER A O 1
ATOM 627 N N . VAL A 1 89 ? -20.475 8.650 36.433 1.00 97.00 89 VAL A N 1
ATOM 628 C CA . VAL A 1 89 ? -19.586 7.508 36.634 1.00 97.00 89 VAL A CA 1
ATOM 629 C C . VAL A 1 89 ? -20.048 6.702 37.841 1.00 97.00 89 VAL A C 1
ATOM 631 O O . VAL A 1 89 ? -20.481 7.257 38.854 1.00 97.00 89 VAL A O 1
ATOM 634 N N . GLY A 1 90 ? -19.970 5.379 37.747 1.00 96.00 90 GLY A N 1
ATOM 635 C CA . GLY A 1 90 ? -20.345 4.475 38.832 1.00 96.00 90 GLY A CA 1
ATOM 636 C C . GLY A 1 90 ? -19.926 3.033 38.567 1.00 96.00 90 GLY A C 1
ATOM 637 O O . GLY A 1 90 ? -19.477 2.707 37.469 1.00 96.00 90 GLY A O 1
ATOM 638 N N . ALA A 1 91 ? -20.100 2.170 39.572 1.00 96.25 91 ALA A N 1
ATOM 639 C CA . ALA A 1 91 ? -19.726 0.758 39.485 1.00 96.25 91 ALA A CA 1
ATOM 640 C C . ALA A 1 91 ? -20.368 0.084 38.259 1.00 96.25 91 ALA A C 1
ATOM 642 O O . ALA A 1 91 ? -21.587 0.223 38.116 1.00 96.25 91 ALA A O 1
ATOM 643 N N . PRO A 1 92 ? -19.618 -0.624 37.392 1.00 95.25 92 PRO A N 1
ATOM 644 C CA . PRO A 1 92 ? -20.174 -1.331 36.236 1.00 95.25 92 PRO A CA 1
ATOM 645 C C . PRO A 1 92 ? -21.335 -2.258 36.612 1.00 95.25 92 PRO A C 1
ATOM 647 O O . PRO A 1 92 ? -21.389 -2.762 37.733 1.00 95.25 92 PRO A O 1
ATOM 650 N N . ASP A 1 93 ? -22.290 -2.468 35.699 1.00 93.44 93 ASP A N 1
ATOM 651 C CA . ASP A 1 93 ? -23.386 -3.428 35.908 1.00 93.44 93 ASP A CA 1
ATOM 652 C C . ASP A 1 93 ? -22.821 -4.838 36.207 1.00 93.44 93 ASP A C 1
ATOM 654 O O . ASP A 1 93 ? -22.257 -5.473 35.309 1.00 93.44 93 ASP A O 1
ATOM 658 N N . PRO A 1 94 ? -22.969 -5.359 37.443 1.00 92.12 94 PRO A N 1
ATOM 659 C CA . PRO A 1 94 ? -22.342 -6.615 37.844 1.00 92.12 94 PRO A CA 1
ATOM 660 C C . PRO A 1 94 ? -22.928 -7.830 37.119 1.00 92.12 94 PRO A C 1
ATOM 662 O O . PRO A 1 94 ? -22.284 -8.876 37.065 1.00 92.12 94 PRO A O 1
ATOM 665 N N . ALA A 1 95 ? -24.135 -7.715 36.553 1.00 91.19 95 ALA A N 1
ATOM 666 C CA . ALA A 1 95 ? -24.755 -8.790 35.786 1.00 91.19 95 ALA A CA 1
ATOM 667 C C . ALA A 1 95 ? -24.210 -8.897 34.353 1.00 91.19 95 ALA A C 1
ATOM 669 O O . ALA A 1 95 ? -24.470 -9.898 33.685 1.00 91.19 95 ALA A O 1
ATOM 670 N N . ARG A 1 96 ? -23.492 -7.878 33.862 1.00 90.06 96 ARG A N 1
ATOM 671 C CA . ARG A 1 96 ? -23.112 -7.757 32.445 1.00 90.06 96 ARG A CA 1
ATOM 672 C C . ARG A 1 96 ? -21.647 -7.363 32.251 1.00 90.06 96 ARG A C 1
ATOM 674 O O . ARG A 1 96 ? -21.307 -6.636 31.321 1.00 90.06 96 ARG A O 1
ATOM 681 N N . LEU A 1 97 ? -20.787 -7.852 33.143 1.00 91.06 97 LEU A N 1
ATOM 682 C CA . LEU A 1 97 ? -19.341 -7.659 33.067 1.00 91.06 97 LEU A CA 1
ATOM 683 C C . LEU A 1 97 ? -18.744 -8.376 31.840 1.00 91.06 97 LEU A C 1
ATOM 685 O O . LEU A 1 97 ? -19.251 -9.428 31.435 1.00 91.06 97 LEU A O 1
ATOM 689 N N . PRO A 1 98 ? -17.655 -7.843 31.260 1.00 92.06 98 PRO A N 1
ATOM 690 C CA . PRO A 1 98 ? -16.934 -8.517 30.188 1.00 92.06 98 PRO A CA 1
ATOM 691 C C . PRO A 1 98 ? -16.261 -9.805 30.681 1.00 92.06 98 PRO A C 1
ATOM 693 O O . PRO A 1 98 ? -16.163 -10.055 31.883 1.00 92.06 98 PRO A O 1
ATOM 696 N N . THR A 1 99 ? -15.760 -10.629 29.756 1.00 86.88 99 THR A N 1
ATOM 697 C CA . THR A 1 99 ? -14.970 -11.822 30.097 1.00 86.88 99 THR A CA 1
ATOM 698 C C . THR A 1 99 ? -13.510 -11.661 29.651 1.00 86.88 99 THR A C 1
ATOM 700 O O . THR A 1 99 ? -13.256 -11.639 28.449 1.00 86.88 99 THR A O 1
ATOM 703 N N . PRO A 1 100 ? -12.531 -11.604 30.578 1.00 91.38 100 PRO A N 1
ATOM 704 C CA . PRO A 1 100 ? -12.676 -11.599 32.036 1.00 91.38 100 PRO A CA 1
ATOM 705 C C . PRO A 1 100 ? -13.219 -10.266 32.577 1.00 91.38 100 PRO A C 1
ATOM 707 O O . PRO A 1 100 ? -12.996 -9.210 31.990 1.00 91.38 100 PRO A O 1
ATOM 710 N N . ALA A 1 101 ? -13.857 -10.306 33.751 1.00 91.31 101 ALA A N 1
ATOM 711 C CA . ALA A 1 101 ? -14.418 -9.114 34.398 1.00 91.31 101 ALA A CA 1
ATOM 712 C C . ALA A 1 101 ? -13.359 -8.047 34.721 1.00 91.31 101 ALA A C 1
ATOM 714 O O . ALA A 1 101 ? -13.668 -6.863 34.762 1.00 91.31 101 ALA A O 1
ATOM 715 N N . SER A 1 102 ? -12.102 -8.465 34.895 1.00 91.50 102 SER A N 1
ATOM 716 C CA . SER A 1 102 ? -10.953 -7.587 35.132 1.00 91.50 102 SER A CA 1
ATOM 717 C C . SER A 1 102 ? -10.552 -6.733 33.927 1.00 91.50 102 SER A C 1
ATOM 719 O O . SER A 1 102 ? -9.604 -5.963 34.035 1.00 91.50 102 SER A O 1
ATOM 721 N N . ALA A 1 103 ? -11.195 -6.906 32.769 1.00 92.00 103 ALA A N 1
ATOM 722 C CA . ALA A 1 103 ? -10.954 -6.062 31.602 1.00 92.00 103 ALA A CA 1
ATOM 723 C C . ALA A 1 103 ? -11.478 -4.628 31.787 1.00 92.00 103 ALA A C 1
ATOM 725 O O . ALA A 1 103 ? -11.083 -3.742 31.036 1.00 92.00 103 ALA A O 1
ATOM 726 N N . ILE A 1 104 ? -12.344 -4.405 32.777 1.00 93.88 104 ILE A N 1
ATOM 727 C CA . ILE A 1 104 ? -12.774 -3.079 33.222 1.00 93.88 104 ILE A CA 1
ATOM 728 C C . ILE A 1 104 ? -12.436 -2.879 34.698 1.00 93.88 104 ILE A C 1
ATOM 730 O O . ILE A 1 104 ? -12.204 -3.848 35.429 1.00 93.88 104 ILE A O 1
ATOM 734 N N . GLY A 1 105 ? -12.363 -1.618 35.116 1.00 94.69 105 GLY A N 1
ATOM 735 C CA . GLY A 1 105 ? -12.032 -1.250 36.484 1.00 94.69 105 GLY A CA 1
ATOM 736 C C . GLY A 1 105 ? -13.255 -1.164 37.396 1.00 94.69 105 GLY A C 1
ATOM 737 O O . GLY A 1 105 ? -14.216 -1.929 37.284 1.00 94.69 105 GLY A O 1
ATOM 738 N N . SER A 1 106 ? -13.182 -0.266 38.377 1.00 96.81 106 SER A N 1
ATOM 739 C CA . SER A 1 106 ? -14.235 -0.090 39.382 1.00 96.81 106 SER A CA 1
ATOM 740 C C . SER A 1 106 ? -15.326 0.876 38.937 1.00 96.81 106 SER A C 1
ATOM 742 O O . SER A 1 106 ? -16.364 0.943 39.598 1.00 96.81 106 SER A O 1
ATOM 744 N N . PHE A 1 107 ? -15.115 1.627 37.857 1.00 97.81 107 PHE A N 1
ATOM 745 C CA . PHE A 1 107 ? -16.036 2.642 37.371 1.00 97.81 107 PHE A CA 1
ATOM 746 C C . PHE A 1 107 ? -16.286 2.483 35.873 1.00 97.81 107 PHE A C 1
ATOM 748 O O . PHE A 1 107 ? -15.484 1.948 35.132 1.00 97.81 107 PHE A O 1
ATOM 755 N N . SER A 1 108 ? -17.451 2.943 35.437 1.00 97.44 108 SER A N 1
ATOM 756 C CA . SER A 1 108 ? -17.834 3.058 34.031 1.00 97.44 108 SER A CA 1
ATOM 757 C C . SER A 1 108 ? -18.721 4.286 33.880 1.00 97.44 108 SER A C 1
ATOM 759 O O . SER A 1 108 ? -19.380 4.697 34.846 1.00 97.44 108 SER A O 1
ATOM 761 N N . ALA A 1 109 ? -18.765 4.873 32.687 1.00 97.88 109 ALA A N 1
ATOM 762 C CA . ALA A 1 109 ? -19.718 5.935 32.400 1.00 97.88 109 ALA A CA 1
ATOM 763 C C . ALA A 1 109 ? -21.110 5.349 32.153 1.00 97.88 109 ALA A C 1
ATOM 765 O O . ALA A 1 109 ? -21.257 4.325 31.486 1.00 97.88 109 ALA A O 1
ATOM 766 N N . LYS A 1 110 ? -22.139 6.013 32.675 1.00 96.00 110 LYS A N 1
ATOM 767 C CA . LYS A 1 110 ? -23.534 5.581 32.625 1.00 96.00 110 LYS A CA 1
ATOM 768 C C . LYS A 1 110 ? -24.449 6.746 32.295 1.00 96.00 110 LYS A C 1
ATOM 770 O O . LYS A 1 110 ? -24.421 7.774 32.972 1.00 96.00 110 LYS A O 1
ATOM 775 N N . ALA A 1 111 ? -25.288 6.543 31.289 1.00 94.31 111 ALA A N 1
ATOM 776 C CA . ALA A 1 111 ? -26.394 7.435 30.977 1.00 94.31 111 ALA A CA 1
ATOM 777 C C . ALA A 1 111 ? -27.668 6.939 31.669 1.00 94.31 111 ALA A C 1
ATOM 779 O O . ALA A 1 111 ? -27.988 5.746 31.618 1.00 94.31 111 ALA A O 1
ATOM 780 N N . GLY A 1 112 ? -28.370 7.847 32.333 1.00 88.56 112 GLY A N 1
ATOM 781 C CA . GLY A 1 112 ? -29.660 7.613 32.959 1.00 88.56 112 GLY A CA 1
ATOM 782 C C . GLY A 1 112 ? -30.831 7.693 31.975 1.00 88.56 112 GLY A C 1
ATOM 783 O O . GLY A 1 112 ? -30.658 7.683 30.761 1.00 88.56 112 GLY A O 1
ATOM 784 N N . ASN A 1 113 ? -32.042 7.754 32.531 1.00 82.75 113 ASN A N 1
ATOM 785 C CA . ASN A 1 113 ? -33.308 7.939 31.810 1.00 82.75 113 ASN A CA 1
ATOM 786 C C . ASN A 1 113 ? -34.087 9.117 32.416 1.00 82.75 113 ASN A C 1
ATOM 788 O O . ASN A 1 113 ? -35.199 8.971 32.927 1.00 82.75 113 ASN A O 1
ATOM 792 N N . THR A 1 114 ? -33.451 10.284 32.483 1.00 78.31 114 THR A N 1
ATOM 793 C CA . THR A 1 114 ? -34.044 11.446 33.164 1.00 78.31 114 THR A CA 1
ATOM 794 C C . THR A 1 114 ? -34.951 12.270 32.257 1.00 78.31 114 THR A C 1
ATOM 796 O O . THR A 1 114 ? -35.997 12.746 32.697 1.00 78.31 114 THR A O 1
ATOM 799 N N . ASN A 1 115 ? -34.568 12.438 30.990 1.00 82.44 115 ASN A N 1
ATOM 800 C CA . ASN A 1 115 ? -35.348 13.134 29.979 1.00 82.44 115 ASN A CA 1
ATOM 801 C C . ASN A 1 115 ? -35.022 12.576 28.593 1.00 82.44 115 ASN A C 1
ATOM 803 O O . ASN A 1 115 ? -33.965 12.858 28.040 1.00 82.44 115 ASN A O 1
ATOM 807 N N . ILE A 1 116 ? -35.981 11.861 28.010 1.00 82.56 116 ILE A N 1
ATOM 808 C CA . ILE A 1 116 ? -35.856 11.222 26.693 1.00 82.56 116 ILE A CA 1
ATOM 809 C C . ILE A 1 116 ? -35.727 12.205 25.521 1.00 82.56 116 ILE A C 1
ATOM 811 O O . ILE A 1 116 ? -35.545 11.768 24.399 1.00 82.56 116 ILE A O 1
ATOM 815 N N . ASN A 1 117 ? -35.856 13.515 25.756 1.00 83.00 117 ASN A N 1
ATOM 816 C CA . ASN A 1 117 ? -35.702 14.538 24.717 1.00 83.00 117 ASN A CA 1
ATOM 817 C C . ASN A 1 117 ? -34.280 15.118 24.650 1.00 83.00 117 ASN A C 1
ATOM 819 O O . ASN A 1 117 ? -34.019 16.003 23.835 1.00 83.00 117 ASN A O 1
ATOM 823 N N . ASN A 1 118 ? -33.384 14.697 25.547 1.00 82.31 118 ASN A N 1
ATOM 824 C CA . ASN A 1 118 ? -32.029 15.220 25.642 1.00 82.31 118 ASN A CA 1
ATOM 825 C C . ASN A 1 118 ? -31.012 14.080 25.622 1.00 82.31 118 ASN A C 1
ATOM 827 O O . ASN A 1 118 ? -31.169 13.091 26.335 1.00 82.31 118 ASN A O 1
ATOM 831 N N . ASN A 1 119 ? -29.913 14.292 24.903 1.00 86.19 119 ASN A N 1
ATOM 832 C CA . ASN A 1 119 ? -28.757 13.411 24.993 1.00 86.19 119 ASN A CA 1
ATOM 833 C C . ASN A 1 119 ? -28.065 13.619 26.345 1.00 86.19 119 ASN A C 1
ATOM 835 O O . ASN A 1 119 ? -27.839 14.757 26.773 1.00 86.19 119 ASN A O 1
ATOM 839 N N . GLU A 1 120 ? -27.701 12.517 26.993 1.00 92.44 120 GLU A N 1
ATOM 840 C CA . GLU A 1 120 ? -26.813 12.518 28.155 1.00 92.44 120 GLU A CA 1
ATOM 841 C C . GLU A 1 120 ? -25.407 12.148 27.677 1.00 92.44 120 GLU A C 1
ATOM 843 O O . GLU A 1 120 ? -25.249 11.136 26.989 1.00 92.44 120 GLU A O 1
ATOM 848 N N . MET A 1 121 ? -24.403 12.977 27.982 1.00 94.25 121 MET A N 1
ATOM 849 C CA . MET A 1 121 ? -23.102 12.911 27.315 1.00 94.25 121 MET A CA 1
ATOM 850 C C . MET A 1 121 ? -21.921 13.332 28.199 1.00 94.25 121 MET A C 1
ATOM 852 O O . MET A 1 121 ? -21.974 14.350 28.889 1.00 94.25 121 MET A O 1
ATOM 856 N N . TYR A 1 122 ? -20.803 12.621 28.044 1.00 97.94 122 TYR A N 1
ATOM 857 C CA . TYR A 1 122 ? -19.463 13.096 28.376 1.00 97.94 122 TYR A CA 1
ATOM 858 C C . TYR A 1 122 ? -18.714 13.490 27.104 1.00 97.94 122 TYR A C 1
ATOM 860 O O . TYR A 1 122 ? -18.758 12.771 26.106 1.00 97.94 122 TYR A O 1
ATOM 868 N N . SER A 1 123 ? -17.992 14.611 27.141 1.00 97.56 123 SER A N 1
ATOM 869 C CA . SER A 1 123 ? -17.176 15.067 26.015 1.00 97.56 123 SER A CA 1
ATOM 870 C C . SER A 1 123 ? -15.766 15.518 26.397 1.00 97.56 123 SER A C 1
ATOM 872 O O . SER A 1 123 ? -15.515 15.969 27.516 1.00 97.56 123 SER A O 1
ATOM 874 N N . GLN A 1 124 ? -14.827 15.378 25.462 1.00 97.25 124 GLN A N 1
ATOM 875 C CA . GLN A 1 124 ? -13.425 15.773 25.615 1.00 97.25 124 GLN A CA 1
ATOM 876 C C . GLN A 1 124 ? -12.867 16.259 24.273 1.00 97.25 124 GLN A C 1
ATOM 878 O O . GLN A 1 124 ? -13.064 15.608 23.251 1.00 97.25 124 GLN A O 1
ATOM 883 N N . SER A 1 125 ? -12.153 17.385 24.257 1.00 95.81 125 SER A N 1
ATOM 884 C CA . SER A 1 125 ? -11.451 17.850 23.054 1.00 95.81 125 SER A CA 1
ATOM 885 C C . SER A 1 125 ? -10.204 17.005 22.798 1.00 95.81 125 SER A C 1
ATOM 887 O O . SER A 1 125 ? -9.430 16.751 23.720 1.00 95.81 125 SER A O 1
ATOM 889 N N . ILE A 1 126 ? -9.994 16.594 21.548 1.00 94.75 126 ILE A N 1
ATOM 890 C CA . ILE A 1 126 ? -8.893 15.722 21.134 1.00 94.75 126 ILE A CA 1
ATOM 891 C C . ILE A 1 126 ? -8.107 16.382 19.997 1.00 94.75 126 ILE A C 1
ATOM 893 O O . ILE A 1 126 ? -8.676 16.907 19.041 1.00 94.75 126 ILE A O 1
ATOM 897 N N . THR A 1 127 ? -6.778 16.291 20.069 1.00 92.06 127 THR A N 1
ATOM 898 C CA . THR A 1 127 ? -5.878 16.695 18.981 1.00 92.06 127 THR A CA 1
ATOM 899 C C . THR A 1 127 ? -5.352 15.453 18.270 1.00 92.06 127 THR A C 1
ATOM 901 O O . THR A 1 127 ? -4.610 14.663 18.853 1.00 92.06 127 THR A O 1
ATOM 904 N N . LEU A 1 128 ? -5.723 15.282 17.001 1.00 93.44 128 LEU A N 1
ATOM 905 C CA . LEU A 1 128 ? -5.262 14.172 16.167 1.00 93.44 128 LEU A CA 1
ATOM 906 C C . LEU A 1 128 ? -3.981 14.542 15.418 1.00 93.44 128 LEU A C 1
ATOM 908 O O . LEU A 1 128 ? -3.792 15.691 15.019 1.00 93.44 128 LEU A O 1
ATOM 912 N N . GLN A 1 129 ? -3.127 13.551 15.158 1.00 92.69 129 GLN A N 1
ATOM 913 C CA . GLN A 1 129 ? -2.047 13.742 14.193 1.00 92.69 129 GLN A CA 1
ATOM 914 C C . GLN A 1 129 ? -2.642 13.887 12.783 1.00 92.69 129 GLN A C 1
ATOM 916 O O . GLN A 1 129 ? -3.550 13.121 12.436 1.00 92.69 129 GLN A O 1
ATOM 921 N N . PRO A 1 130 ? -2.171 14.840 11.959 1.00 91.56 130 PRO A N 1
ATOM 922 C CA . PRO A 1 130 ? -2.678 15.020 10.601 1.00 91.56 130 PRO A CA 1
ATOM 923 C C . PRO A 1 130 ? -2.504 13.765 9.737 1.00 91.56 130 PRO A C 1
ATOM 925 O O . PRO A 1 130 ? -1.517 13.044 9.874 1.00 91.56 130 PRO A O 1
ATOM 928 N N . ASN A 1 131 ? -3.454 13.519 8.826 1.00 90.19 131 ASN A N 1
ATOM 929 C CA . ASN A 1 131 ? -3.413 12.438 7.827 1.00 90.19 131 ASN A CA 1
ATOM 930 C C . ASN A 1 131 ? -3.026 11.050 8.387 1.00 90.19 131 ASN A C 1
ATOM 932 O O . ASN A 1 131 ? -2.311 10.271 7.756 1.00 90.19 131 ASN A O 1
ATOM 936 N N . THR A 1 132 ? -3.482 10.746 9.596 1.00 92.81 132 THR A N 1
ATOM 937 C CA . THR A 1 132 ? -3.176 9.505 10.304 1.00 92.81 132 THR A CA 1
ATOM 938 C C . THR A 1 132 ? -4.416 8.624 10.324 1.00 92.81 132 THR A C 1
ATOM 940 O O . THR A 1 132 ? -5.519 9.086 10.625 1.00 92.81 132 THR A O 1
ATOM 943 N N . ASP A 1 133 ? -4.235 7.350 9.986 1.00 95.12 133 ASP A N 1
ATOM 944 C CA . ASP A 1 133 ? -5.285 6.343 10.078 1.00 95.12 133 ASP A CA 1
ATOM 945 C C . ASP A 1 133 ? -5.412 5.889 11.539 1.00 95.12 133 ASP A C 1
ATOM 947 O O . ASP A 1 133 ? -4.460 5.362 12.122 1.00 95.12 133 ASP A O 1
ATOM 951 N N . TYR A 1 134 ? -6.586 6.091 12.133 1.00 95.56 134 TYR A N 1
ATOM 952 C CA . TYR A 1 134 ? -6.913 5.731 13.511 1.00 95.56 134 TYR A CA 1
ATOM 953 C C . TYR A 1 134 ? -8.053 4.714 13.569 1.00 95.56 134 TYR A C 1
ATOM 955 O O . TYR A 1 134 ? -8.885 4.626 12.668 1.00 95.56 134 TYR A O 1
ATOM 963 N N . VAL A 1 135 ? -8.107 3.981 14.674 1.00 96.25 135 VAL A N 1
ATOM 964 C CA . VAL A 1 135 ? -9.255 3.208 15.134 1.00 96.25 135 VAL A CA 1
ATOM 965 C C . VAL A 1 135 ? -9.793 3.879 16.391 1.00 96.25 135 VAL A C 1
ATOM 967 O O . VAL A 1 135 ? -9.078 3.993 17.389 1.00 96.25 135 VAL A O 1
ATOM 970 N N . LEU A 1 136 ? -11.049 4.317 16.337 1.00 96.81 136 LEU A N 1
ATOM 971 C CA . LEU A 1 136 ? -11.837 4.607 17.531 1.00 96.81 136 LEU A CA 1
ATOM 972 C C . LEU A 1 136 ? -12.422 3.283 18.022 1.00 96.81 136 LEU A C 1
ATOM 974 O O . LEU A 1 136 ? -12.942 2.518 17.212 1.00 96.81 136 LEU A O 1
ATOM 978 N N . SER A 1 137 ? -12.315 2.997 19.316 1.00 96.56 137 SER A N 1
ATOM 979 C CA . SER A 1 137 ? -12.867 1.777 19.914 1.00 96.56 137 SER A CA 1
ATOM 980 C C . SER A 1 137 ? -13.359 2.009 21.339 1.00 96.56 137 SER A C 1
ATOM 982 O O . SER A 1 137 ? -12.925 2.965 21.983 1.00 96.56 137 SER A O 1
ATOM 984 N N . ALA A 1 138 ? -14.299 1.185 21.797 1.00 97.31 138 ALA A N 1
ATOM 985 C CA . ALA A 1 138 ? -14.913 1.290 23.119 1.00 97.31 138 ALA A CA 1
ATOM 986 C C . ALA A 1 138 ? -15.597 -0.017 23.537 1.00 97.31 138 ALA A C 1
ATOM 988 O O . ALA A 1 138 ? -16.050 -0.785 22.684 1.00 97.31 138 ALA A O 1
ATOM 989 N N . TYR A 1 139 ? -15.767 -0.221 24.843 1.00 97.19 139 TYR A N 1
ATOM 990 C CA . TYR A 1 139 ? -16.792 -1.119 25.373 1.00 97.19 139 TYR A CA 1
ATOM 991 C C . TYR A 1 139 ? -18.099 -0.350 25.531 1.00 97.19 139 TYR A C 1
ATOM 993 O O . TYR A 1 139 ? -18.136 0.701 26.170 1.00 97.19 139 TYR A O 1
ATOM 1001 N N . ILE A 1 140 ? -19.170 -0.866 24.930 1.00 97.75 140 ILE A N 1
ATOM 1002 C CA . ILE A 1 140 ? -20.480 -0.217 24.888 1.00 97.75 140 ILE A CA 1
ATOM 1003 C C . ILE A 1 140 ? -21.551 -1.226 25.292 1.00 97.75 140 ILE A C 1
ATOM 1005 O O . ILE A 1 140 ? -21.573 -2.349 24.789 1.00 97.75 140 ILE A O 1
ATOM 1009 N N . TRP A 1 141 ? -22.469 -0.811 26.159 1.00 97.00 141 TRP A N 1
ATOM 1010 C CA . TRP A 1 141 ? -23.686 -1.543 26.494 1.00 97.00 141 TRP A CA 1
ATOM 1011 C C . TRP A 1 141 ? -24.897 -0.661 26.213 1.00 97.00 141 TRP A C 1
ATOM 1013 O O . TRP A 1 141 ? -24.925 0.499 26.625 1.00 97.00 141 TRP A O 1
ATOM 1023 N N . ASN A 1 142 ? -25.915 -1.236 25.573 1.00 94.81 142 ASN A N 1
ATOM 1024 C CA . ASN A 1 142 ? -27.192 -0.572 25.333 1.00 94.81 142 ASN A CA 1
ATOM 1025 C C . ASN A 1 142 ? -28.340 -1.364 25.986 1.00 94.81 142 ASN A C 1
ATOM 1027 O O . ASN A 1 142 ? -28.740 -2.442 25.530 1.00 94.81 142 ASN A O 1
ATOM 1031 N N . PHE A 1 143 ? -28.860 -0.828 27.088 1.00 94.19 143 PHE A N 1
ATOM 1032 C CA . PHE A 1 143 ? -29.957 -1.401 27.871 1.00 94.19 143 PHE A CA 1
ATOM 1033 C C . PHE A 1 143 ? -31.334 -0.909 27.420 1.00 94.19 143 PHE A C 1
ATOM 1035 O O . PHE A 1 143 ? -32.346 -1.415 27.905 1.00 94.19 143 PHE A O 1
ATOM 1042 N N . ALA A 1 144 ? -31.366 0.091 26.544 1.00 91.31 144 ALA A N 1
ATOM 1043 C CA . ALA A 1 144 ? -32.548 0.853 26.199 1.00 91.31 144 ALA A CA 1
ATOM 1044 C C . ALA A 1 144 ? -33.450 0.137 25.174 1.00 91.31 144 ALA A C 1
ATOM 1046 O O . ALA A 1 144 ? -33.356 -1.078 24.980 1.00 91.31 144 ALA A O 1
ATOM 1047 N N . VAL A 1 145 ? -34.415 0.841 24.580 1.00 89.19 145 VAL A N 1
ATOM 1048 C CA . VAL A 1 145 ? -35.459 0.202 23.767 1.00 89.19 145 VAL A CA 1
ATOM 1049 C C . VAL A 1 145 ? -34.951 -0.075 22.346 1.00 89.19 145 VAL A C 1
ATOM 1051 O O . VAL A 1 145 ? -34.333 0.774 21.708 1.00 89.19 145 VAL A O 1
ATOM 1054 N N . ALA A 1 146 ? -35.210 -1.288 21.844 1.00 84.44 146 ALA A N 1
ATOM 1055 C CA . ALA A 1 146 ? -34.869 -1.680 20.476 1.00 84.44 146 ALA A CA 1
ATOM 1056 C C . ALA A 1 146 ? -35.767 -1.011 19.443 1.00 84.44 146 ALA A C 1
ATOM 1058 O O . ALA A 1 146 ? -36.908 -0.649 19.731 1.00 84.44 146 ALA A O 1
ATOM 1059 N N . HIS A 1 147 ? -35.269 -0.932 18.212 1.00 76.88 147 HIS A N 1
ATOM 1060 C CA . HIS A 1 147 ? -36.092 -0.501 17.101 1.00 76.88 147 HIS A CA 1
ATOM 1061 C C . HIS A 1 147 ? -37.278 -1.470 16.860 1.00 76.88 147 HIS A C 1
ATOM 1063 O O . HIS A 1 147 ? -37.083 -2.689 16.932 1.00 76.88 147 HIS A O 1
ATOM 1069 N N . PRO A 1 148 ? -38.503 -0.982 16.550 1.00 72.19 148 PRO A N 1
ATOM 1070 C CA . PRO A 1 148 ? -39.684 -1.836 16.410 1.00 72.19 148 PRO A CA 1
ATOM 1071 C C . PRO A 1 148 ? -39.631 -2.872 15.283 1.00 72.19 148 PRO A C 1
ATOM 1073 O O . PRO A 1 148 ? -40.343 -3.871 15.366 1.00 72.19 148 PRO A O 1
ATOM 1076 N N . ASP A 1 149 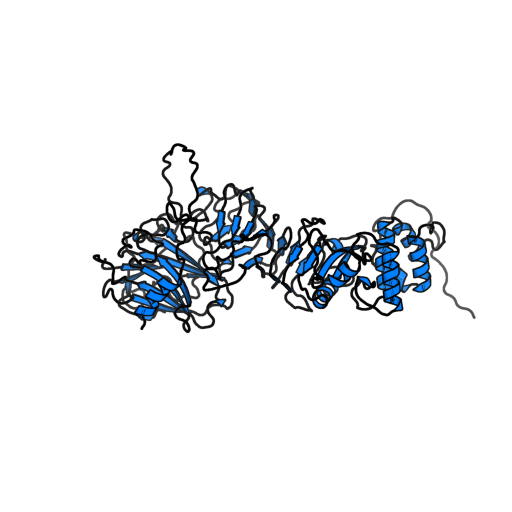? -38.832 -2.660 14.231 1.00 70.19 149 ASP A N 1
ATOM 1077 C CA . ASP A 1 149 ? -38.736 -3.612 13.109 1.00 70.19 149 ASP A CA 1
ATOM 1078 C C . ASP A 1 149 ? -37.694 -4.729 13.328 1.00 70.19 149 ASP A C 1
ATOM 1080 O O . ASP A 1 149 ? -37.577 -5.639 12.501 1.00 70.19 149 ASP A O 1
ATOM 1084 N N . GLY A 1 150 ? -36.940 -4.675 14.434 1.00 65.31 150 GLY A N 1
ATOM 1085 C CA . GLY A 1 150 ? -35.879 -5.634 14.745 1.00 65.31 150 GLY A CA 1
ATOM 1086 C C . GLY A 1 150 ? -34.740 -5.677 13.714 1.00 65.31 150 GLY A C 1
ATOM 1087 O O . GLY A 1 150 ? -34.062 -6.701 13.583 1.00 65.31 150 GLY A O 1
ATOM 1088 N N . GLN A 1 151 ? -34.559 -4.613 12.928 1.00 64.31 151 GLN A N 1
ATOM 1089 C CA . GLN A 1 151 ? -33.492 -4.450 11.946 1.00 64.31 151 GLN A CA 1
ATOM 1090 C C . GLN A 1 151 ? -32.445 -3.469 12.487 1.00 64.31 151 GLN A C 1
ATOM 1092 O O . GLN A 1 151 ? -32.647 -2.261 12.398 1.00 64.31 151 GLN A O 1
ATOM 1097 N N . PRO A 1 152 ? -31.272 -3.950 12.935 1.00 56.78 152 PRO A N 1
ATOM 1098 C CA . PRO A 1 152 ? -30.216 -3.107 13.510 1.00 56.78 152 PRO A CA 1
ATOM 1099 C C . PRO A 1 152 ? -29.472 -2.238 12.473 1.00 56.78 152 PRO A C 1
ATOM 1101 O O . PRO A 1 152 ? -28.362 -1.771 12.714 1.00 56.78 152 PRO A O 1
ATOM 1104 N N . THR A 1 153 ? -30.021 -2.116 11.260 1.00 54.25 153 THR A N 1
ATOM 1105 C CA . THR A 1 153 ? -29.429 -1.407 10.113 1.00 54.25 153 THR A CA 1
ATOM 1106 C C . THR A 1 153 ? -30.407 -0.462 9.416 1.00 54.25 153 THR A C 1
ATOM 1108 O O . THR A 1 153 ? -30.001 0.262 8.504 1.00 54.25 153 THR A O 1
ATOM 1111 N N . ASN A 1 154 ? -31.691 -0.476 9.793 1.00 53.97 154 ASN A N 1
ATOM 1112 C CA . ASN A 1 154 ? -32.705 0.369 9.181 1.00 53.97 154 ASN A CA 1
ATOM 1113 C C . ASN A 1 154 ? -32.821 1.658 9.997 1.00 53.97 154 ASN A C 1
ATOM 1115 O O . ASN A 1 154 ? -32.989 1.602 11.202 1.00 53.97 154 ASN A O 1
ATOM 1119 N N . LEU A 1 155 ? -32.737 2.817 9.349 1.00 50.22 155 LEU A N 1
ATOM 1120 C CA . LEU A 1 155 ? -32.643 4.149 9.972 1.00 50.22 155 LEU A CA 1
ATOM 1121 C C . LEU A 1 155 ? -33.875 4.591 10.797 1.00 50.22 155 LEU A C 1
ATOM 1123 O O . LEU A 1 155 ? -33.986 5.767 11.144 1.00 50.22 155 LEU A O 1
ATOM 1127 N N . GLY A 1 156 ? -34.821 3.701 11.096 1.00 55.09 156 GLY A N 1
ATOM 1128 C CA . GLY A 1 156 ? -35.721 3.929 12.214 1.00 55.09 156 GLY A CA 1
ATOM 1129 C C . GLY A 1 156 ? -34.918 3.635 13.478 1.00 55.09 156 GLY A C 1
ATOM 1130 O O . GLY A 1 156 ? -34.440 2.526 13.667 1.00 55.09 156 GLY A O 1
ATOM 1131 N N . ALA A 1 157 ? -34.637 4.639 14.299 1.00 64.50 157 ALA A N 1
ATOM 1132 C CA . ALA A 1 157 ? -33.694 4.449 15.395 1.00 64.50 157 ALA A CA 1
ATOM 1133 C C . ALA A 1 157 ? -34.390 3.780 16.593 1.00 64.50 157 ALA A C 1
ATOM 1135 O O . ALA A 1 157 ? -35.445 4.235 17.040 1.00 64.50 157 ALA A O 1
ATOM 1136 N N . GLY A 1 158 ? -33.807 2.715 17.143 1.00 79.00 158 GLY A N 1
ATOM 1137 C CA . GLY A 1 158 ? -33.987 2.421 18.568 1.00 79.00 158 GLY A CA 1
ATOM 1138 C C . GLY A 1 158 ? -33.380 3.540 19.426 1.00 79.00 158 GLY A C 1
ATOM 1139 O O . GLY A 1 158 ? -32.861 4.525 18.903 1.00 79.00 158 GLY A O 1
ATOM 1140 N N . ASP A 1 159 ? -33.382 3.384 20.746 1.00 88.38 159 ASP A N 1
ATOM 1141 C CA . ASP A 1 159 ? -32.501 4.203 21.585 1.00 88.38 159 ASP A CA 1
ATOM 1142 C C . ASP A 1 159 ? -31.034 3.813 21.295 1.00 88.38 159 ASP A C 1
ATOM 1144 O O . ASP A 1 159 ? -30.710 2.620 21.221 1.00 88.38 159 ASP A O 1
ATOM 1148 N N . LEU A 1 160 ? -30.134 4.788 21.132 1.00 88.88 160 LEU A N 1
ATOM 1149 C CA . LEU A 1 160 ? -28.756 4.549 20.681 1.00 88.88 160 LEU A CA 1
ATOM 1150 C C . LEU A 1 160 ? -27.723 4.802 21.787 1.00 88.88 160 LEU A C 1
ATOM 1152 O O . LEU A 1 160 ? -27.805 5.780 22.531 1.00 88.88 160 LEU A O 1
ATOM 1156 N N . ALA A 1 161 ? -26.690 3.959 21.829 1.00 93.75 161 ALA A N 1
ATOM 1157 C CA . ALA A 1 161 ? -25.462 4.206 22.579 1.00 93.75 161 ALA A CA 1
ATOM 1158 C C . ALA A 1 161 ? -24.349 4.576 21.589 1.00 93.75 161 ALA A C 1
ATOM 1160 O O . ALA A 1 161 ? -24.052 3.803 20.674 1.00 93.75 161 ALA A O 1
ATOM 1161 N N . VAL A 1 162 ? -23.749 5.757 21.744 1.00 93.19 162 VAL A N 1
ATOM 1162 C CA . VAL A 1 162 ? -22.878 6.361 20.727 1.00 93.19 162 VAL A CA 1
ATOM 1163 C C . VAL A 1 162 ? -21.535 6.764 21.326 1.00 93.19 162 VAL A C 1
ATOM 1165 O O . VAL A 1 162 ? -21.468 7.404 22.373 1.00 93.19 162 VAL A O 1
ATOM 1168 N N . VAL A 1 163 ? -20.460 6.432 20.614 1.00 96.75 163 VAL A N 1
ATOM 1169 C CA . VAL A 1 163 ? -19.114 6.966 20.856 1.00 96.75 163 VAL A CA 1
ATOM 1170 C C . VAL A 1 163 ? -18.607 7.537 19.542 1.00 96.75 163 VAL A C 1
ATOM 1172 O O . VAL A 1 163 ? -18.477 6.798 18.565 1.00 96.75 163 VAL A O 1
ATOM 1175 N N . GLN A 1 164 ? -18.333 8.838 19.482 1.00 95.38 164 GLN A N 1
ATOM 1176 C CA . GLN A 1 164 ? -17.967 9.491 18.228 1.00 95.38 164 GLN A CA 1
ATOM 1177 C C . GLN A 1 164 ? -16.965 10.621 18.387 1.00 95.38 164 GLN A C 1
ATOM 1179 O O . GLN A 1 164 ? -16.953 11.328 19.385 1.00 95.38 164 GLN A O 1
ATOM 1184 N N . LEU A 1 165 ? -16.157 10.823 17.353 1.00 96.06 165 LEU A N 1
ATOM 1185 C CA . LEU A 1 165 ? -15.489 12.092 17.114 1.00 96.06 165 LEU A CA 1
ATOM 1186 C C . LEU A 1 165 ? -16.386 12.968 16.253 1.00 96.06 165 LEU A C 1
ATOM 1188 O O . LEU A 1 165 ? -16.876 12.517 15.216 1.00 96.06 165 LEU A O 1
ATOM 1192 N N . ARG A 1 166 ? -16.550 14.220 16.661 1.00 93.75 166 ARG A N 1
ATOM 1193 C CA . ARG A 1 166 ? -17.288 15.250 15.940 1.00 93.75 166 ARG A CA 1
ATOM 1194 C C . ARG A 1 166 ? -16.355 16.408 15.626 1.00 93.75 166 ARG A C 1
ATOM 1196 O O . ARG A 1 166 ? -15.644 16.883 16.507 1.00 93.75 166 ARG A O 1
ATOM 1203 N N . ASP A 1 167 ? -16.374 16.867 14.384 1.00 92.94 167 ASP A N 1
ATOM 1204 C CA . ASP A 1 167 ? -15.671 18.083 13.985 1.00 92.94 167 ASP A CA 1
ATOM 1205 C C . ASP A 1 167 ? -16.263 19.303 14.712 1.00 92.94 167 ASP A C 1
ATOM 1207 O O . ASP A 1 167 ? -17.485 19.486 14.756 1.00 92.94 167 ASP A O 1
ATOM 1211 N N . ASP A 1 168 ? -15.404 20.142 15.289 1.00 91.19 168 ASP A N 1
ATOM 1212 C CA . ASP A 1 168 ? -15.835 21.322 16.048 1.00 91.19 168 ASP A CA 1
ATOM 1213 C C . ASP A 1 168 ? -16.424 22.424 15.153 1.00 91.19 168 ASP A C 1
ATOM 1215 O O . ASP A 1 168 ? -17.193 23.269 15.614 1.00 91.19 168 ASP A O 1
ATOM 1219 N N . THR A 1 169 ? -16.072 22.421 13.865 1.00 89.50 169 THR A N 1
ATOM 1220 C CA . THR A 1 169 ? -16.501 23.418 12.876 1.00 89.50 169 THR A CA 1
ATOM 1221 C C . THR A 1 169 ? -17.641 22.921 11.991 1.00 89.50 169 THR A C 1
ATOM 1223 O O . THR A 1 169 ? -18.480 23.716 11.565 1.00 89.50 169 THR A O 1
ATOM 1226 N N . ASN A 1 170 ? -17.712 21.612 11.742 1.00 87.00 170 ASN A N 1
ATOM 1227 C CA . ASN A 1 170 ? -18.751 20.980 10.937 1.00 87.00 170 ASN A CA 1
ATOM 1228 C C . ASN A 1 170 ? -19.383 19.794 11.673 1.00 87.00 170 ASN A C 1
ATOM 1230 O O . ASN A 1 170 ? -19.002 18.647 11.479 1.00 87.00 170 ASN A O 1
ATOM 1234 N N . PHE A 1 171 ? -20.436 20.059 12.440 1.00 83.56 171 PHE A N 1
ATOM 1235 C CA . PHE A 1 171 ? -21.122 19.071 13.282 1.00 83.56 171 PHE A CA 1
ATOM 1236 C C . PHE A 1 171 ? -21.642 17.824 12.537 1.00 83.56 171 PHE A C 1
ATOM 1238 O O . PHE A 1 171 ? -21.919 16.813 13.174 1.00 83.56 171 PHE A O 1
ATOM 1245 N N . PHE A 1 172 ? -21.778 17.872 11.206 1.00 81.50 172 PHE A N 1
ATOM 1246 C CA . PHE A 1 172 ? -22.190 16.724 10.387 1.00 81.50 172 PHE A CA 1
ATOM 1247 C C . PHE A 1 172 ? -21.032 15.811 9.975 1.00 81.50 172 PHE A C 1
ATOM 1249 O O . PHE A 1 172 ? -21.263 14.730 9.433 1.00 81.50 172 PHE A O 1
ATOM 1256 N N . ASN A 1 173 ? -19.795 16.248 10.192 1.00 87.00 173 ASN A N 1
ATOM 1257 C CA . ASN A 1 173 ? -18.596 15.475 9.940 1.00 87.00 173 ASN A CA 1
ATOM 1258 C C . ASN A 1 173 ? -18.206 14.729 11.217 1.00 87.00 173 ASN A C 1
ATOM 1260 O O . ASN A 1 173 ? -17.689 15.321 12.167 1.00 87.00 173 ASN A O 1
ATOM 1264 N N . THR A 1 174 ? -18.485 13.428 11.241 1.00 89.44 174 THR A N 1
ATOM 1265 C CA . THR A 1 174 ? -18.215 12.574 12.395 1.00 89.44 174 THR A CA 1
ATOM 1266 C C . THR A 1 174 ? -17.493 11.289 12.001 1.00 89.44 174 THR A C 1
ATOM 1268 O O . THR A 1 174 ? -17.577 10.803 10.870 1.00 89.44 174 THR A O 1
ATOM 1271 N N . ALA A 1 175 ? -16.792 10.712 12.972 1.00 90.25 175 ALA A N 1
ATOM 1272 C CA . ALA A 1 175 ? -16.316 9.337 12.945 1.00 90.25 175 ALA A CA 1
ATOM 1273 C C . ALA A 1 175 ? -16.830 8.657 14.210 1.00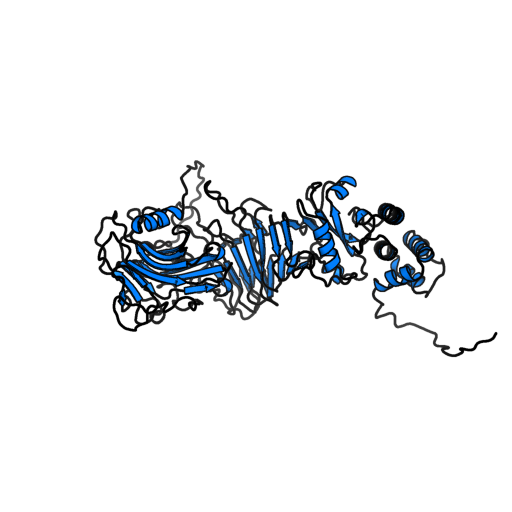 90.25 175 ALA A C 1
ATOM 1275 O O . ALA A 1 175 ? -16.255 8.816 15.286 1.00 90.25 175 ALA A O 1
ATOM 1276 N N . GLY A 1 176 ? -17.960 7.964 14.081 1.00 87.12 176 GLY A N 1
ATOM 1277 C CA . GLY A 1 176 ? -18.694 7.425 15.218 1.00 87.12 176 GLY A CA 1
ATOM 1278 C C . GLY A 1 176 ? -19.024 5.950 15.106 1.00 87.12 176 GLY A C 1
ATOM 1279 O O . GLY A 1 176 ? -19.139 5.387 14.014 1.00 87.12 176 GLY A O 1
ATOM 1280 N N . MET A 1 177 ? -19.180 5.350 16.275 1.00 89.25 177 MET A N 1
ATOM 1281 C CA . MET A 1 177 ? -19.645 3.997 16.508 1.00 89.25 177 MET A CA 1
ATOM 1282 C C . MET A 1 177 ? -20.986 4.070 17.217 1.00 89.25 177 MET A C 1
ATOM 1284 O O . MET A 1 177 ? -21.167 4.870 18.136 1.00 89.25 177 MET A O 1
ATOM 1288 N N . ILE A 1 178 ? -21.905 3.210 16.799 1.00 86.19 178 ILE A N 1
ATOM 1289 C CA . ILE A 1 178 ? -23.241 3.115 17.371 1.00 86.19 178 ILE A CA 1
ATOM 1290 C C . ILE A 1 178 ? -23.470 1.659 17.762 1.00 86.19 178 ILE A C 1
ATOM 1292 O O . ILE A 1 178 ? -23.189 0.748 16.974 1.00 86.19 178 ILE A O 1
ATOM 1296 N N . LEU A 1 179 ? -23.977 1.453 18.976 1.00 89.19 179 LEU A N 1
ATOM 1297 C CA . LEU A 1 179 ? -24.547 0.187 19.410 1.00 89.19 179 LEU A CA 1
ATOM 1298 C C . LEU A 1 179 ? -26.043 0.374 19.650 1.00 89.19 179 LEU A C 1
ATOM 1300 O O . LEU A 1 179 ? -26.464 1.126 20.533 1.00 89.19 179 LEU A O 1
ATOM 1304 N N . GLU A 1 180 ? -26.843 -0.349 18.880 1.00 88.06 180 GLU A N 1
ATOM 1305 C CA . GLU A 1 180 ? -28.270 -0.499 19.131 1.00 88.06 180 GLU A CA 1
ATOM 1306 C C . GLU A 1 180 ? -28.540 -1.596 20.164 1.00 88.06 180 GLU A C 1
ATOM 1308 O O . GLU A 1 180 ? -27.701 -2.455 20.450 1.00 88.06 180 GLU A O 1
ATOM 1313 N N . ARG A 1 181 ? -29.759 -1.596 20.707 1.00 88.81 181 ARG A N 1
ATOM 1314 C CA . ARG A 1 181 ? -30.244 -2.657 21.593 1.00 88.81 181 ARG A CA 1
ATOM 1315 C C . ARG A 1 181 ? -30.183 -4.041 20.936 1.00 88.81 181 ARG A C 1
ATOM 1317 O O . ARG A 1 181 ? -29.913 -5.022 21.625 1.00 88.81 181 ARG A O 1
ATOM 1324 N N . GLN A 1 182 ? -30.424 -4.129 19.631 1.00 85.88 182 GLN A N 1
ATOM 1325 C CA . GLN A 1 182 ? -30.120 -5.313 18.833 1.00 85.88 182 GLN A CA 1
ATOM 1326 C C . GLN A 1 182 ? -28.803 -5.051 18.104 1.00 85.88 182 GLN A C 1
ATOM 1328 O O . GLN A 1 182 ? -28.707 -4.130 17.306 1.00 85.88 182 GLN A O 1
ATOM 1333 N N . ALA A 1 183 ? -27.768 -5.825 18.407 1.00 83.12 183 ALA A N 1
ATOM 1334 C CA . ALA A 1 183 ? -26.457 -5.649 17.802 1.00 83.12 183 ALA A CA 1
ATOM 1335 C C . ALA A 1 183 ? -26.439 -6.134 16.345 1.00 83.12 183 ALA A C 1
ATOM 1337 O O . ALA A 1 183 ? -27.334 -6.845 15.880 1.00 83.12 183 ALA A O 1
ATOM 1338 N N . ALA A 1 184 ? -25.379 -5.784 15.619 1.00 77.31 184 ALA A N 1
ATOM 1339 C CA . ALA A 1 184 ? -25.229 -6.090 14.199 1.00 77.31 184 ALA A CA 1
ATOM 1340 C C . ALA A 1 184 ? -25.144 -7.592 13.864 1.00 77.31 184 ALA A C 1
ATOM 1342 O O . ALA A 1 184 ? -25.379 -7.980 12.724 1.00 77.31 184 ALA A O 1
ATOM 1343 N N . ASP A 1 185 ? -24.779 -8.438 14.824 1.00 76.88 185 ASP A N 1
ATOM 1344 C CA . ASP A 1 185 ? -24.814 -9.903 14.707 1.00 76.88 185 ASP A CA 1
ATOM 1345 C C . ASP A 1 185 ? -26.184 -10.494 15.112 1.00 76.88 185 ASP A C 1
ATOM 1347 O O . ASP A 1 185 ? -26.351 -11.716 15.207 1.00 76.88 185 ASP A O 1
ATOM 1351 N N . GLY A 1 186 ? -27.168 -9.624 15.375 1.00 79.19 186 GLY A N 1
ATOM 1352 C CA . GLY A 1 186 ? -28.491 -9.909 15.923 1.00 79.19 186 GLY A CA 1
ATOM 1353 C C . GLY A 1 186 ? -28.479 -10.278 17.410 1.00 79.19 186 GLY A C 1
ATOM 1354 O O . GLY A 1 186 ? -29.451 -10.866 17.897 1.00 79.19 186 GLY A O 1
ATOM 1355 N N . GLY A 1 187 ? -27.357 -10.096 18.104 1.00 84.81 187 GLY A N 1
ATOM 1356 C CA . GLY A 1 187 ? -27.240 -10.308 19.536 1.00 84.81 187 GLY A CA 1
ATOM 1357 C C . GLY A 1 187 ? -27.902 -9.193 20.340 1.00 84.81 187 GLY A C 1
ATOM 1358 O O . GLY A 1 187 ? -28.374 -8.192 19.810 1.00 84.81 187 GLY A O 1
ATOM 1359 N N . ASP A 1 188 ? -27.955 -9.386 21.652 1.00 89.94 188 ASP A N 1
ATOM 1360 C CA . ASP A 1 188 ? -28.526 -8.411 22.577 1.00 89.94 188 ASP A CA 1
ATOM 1361 C C . ASP A 1 188 ? -27.425 -7.427 23.027 1.00 89.94 188 ASP A C 1
ATOM 1363 O O . ASP A 1 188 ? -26.473 -7.828 23.702 1.00 89.94 188 ASP A O 1
ATOM 1367 N N . GLY A 1 189 ? -27.571 -6.147 22.665 1.00 91.19 189 GLY A N 1
ATOM 1368 C CA . GLY A 1 189 ? -26.660 -5.037 22.968 1.00 91.19 189 GLY A CA 1
ATOM 1369 C C . GLY A 1 189 ? -26.482 -4.737 24.459 1.00 91.19 189 GLY A C 1
ATOM 1370 O O . GLY A 1 189 ? -25.475 -4.138 24.841 1.00 91.19 189 GLY A O 1
ATOM 1371 N N . ALA A 1 190 ? -27.379 -5.203 25.336 1.00 93.62 190 ALA A N 1
ATOM 1372 C CA . ALA A 1 190 ? -27.136 -5.111 26.776 1.00 93.62 190 ALA A CA 1
ATOM 1373 C C . ALA A 1 190 ? -26.045 -6.053 27.234 1.00 93.62 190 ALA A C 1
ATOM 1375 O O . ALA A 1 190 ? -25.505 -5.811 28.297 1.00 93.62 190 ALA A O 1
ATOM 1376 N N . ASN A 1 191 ? -25.713 -7.118 26.507 1.00 92.81 191 ASN A N 1
ATOM 1377 C CA . ASN A 1 191 ? -24.632 -8.008 26.937 1.00 92.81 191 ASN A CA 1
ATOM 1378 C C . ASN A 1 191 ? -23.240 -7.383 26.753 1.00 92.81 191 ASN A C 1
ATOM 1380 O O . ASN A 1 191 ? -22.252 -7.984 27.169 1.00 92.81 191 ASN A O 1
ATOM 1384 N N . GLY A 1 192 ? -23.173 -6.184 26.168 1.00 94.31 192 GLY A N 1
ATOM 1385 C CA . GLY A 1 192 ? -21.942 -5.440 25.972 1.00 94.31 192 GLY A CA 1
ATOM 1386 C C . GLY A 1 192 ? -21.172 -5.892 24.739 1.00 94.31 192 GLY A C 1
ATOM 1387 O O . GLY A 1 192 ? -21.070 -7.084 24.441 1.00 94.31 192 GLY A O 1
ATOM 1388 N N . TYR A 1 193 ? -20.615 -4.926 24.018 1.00 94.62 193 TYR A N 1
ATOM 1389 C CA . TYR A 1 193 ? -19.794 -5.153 22.833 1.00 94.62 193 TYR A CA 1
ATOM 1390 C C . TYR A 1 193 ? -18.526 -4.315 22.913 1.00 94.62 193 TYR A C 1
ATOM 1392 O O . TYR A 1 193 ? -18.575 -3.141 23.274 1.00 94.62 193 TYR A O 1
ATOM 1400 N N . PHE A 1 194 ? -17.400 -4.900 22.513 1.00 94.81 194 PHE A N 1
ATOM 1401 C CA . PHE A 1 194 ? -16.269 -4.119 22.041 1.00 94.81 194 PHE A CA 1
ATOM 1402 C C . PHE A 1 194 ? -16.570 -3.691 20.610 1.00 94.81 194 PHE A C 1
ATOM 1404 O O . PHE A 1 194 ? -16.695 -4.524 19.710 1.00 94.81 194 PHE A O 1
ATOM 1411 N N . VAL A 1 195 ? -16.736 -2.391 20.413 1.00 93.38 195 VAL A N 1
ATOM 1412 C CA . VAL A 1 195 ? -17.050 -1.800 19.116 1.00 93.38 195 VAL A CA 1
ATOM 1413 C C . VAL A 1 195 ? -15.851 -0.999 18.648 1.00 93.38 195 VAL A C 1
ATOM 1415 O O . VAL A 1 195 ? -15.239 -0.295 19.450 1.00 93.38 195 VAL A O 1
ATOM 1418 N N . TYR A 1 196 ? -15.512 -1.099 17.366 1.00 93.31 196 TYR A N 1
ATOM 1419 C CA . TYR A 1 196 ? -14.460 -0.285 16.772 1.00 93.31 196 TYR A CA 1
ATOM 1420 C C . TYR A 1 196 ? -14.821 0.224 15.372 1.00 93.31 196 TYR A C 1
ATOM 1422 O O . TYR A 1 196 ? -15.665 -0.342 14.677 1.00 93.31 196 TYR A O 1
ATOM 1430 N N . LYS A 1 197 ? -14.166 1.308 14.948 1.00 90.69 197 LYS A N 1
ATOM 1431 C CA . LYS A 1 197 ? -14.269 1.873 13.598 1.00 90.69 197 LYS A CA 1
ATOM 1432 C C . LYS A 1 197 ? -12.962 2.540 13.185 1.00 90.69 197 LYS A C 1
ATOM 1434 O O . LYS A 1 197 ? -12.425 3.367 13.923 1.00 90.69 197 LYS A O 1
ATOM 1439 N N . SER A 1 198 ? -12.479 2.214 11.988 1.00 93.00 198 SER A N 1
ATOM 1440 C CA . SER A 1 198 ? -11.351 2.908 11.368 1.00 93.00 198 SER A CA 1
ATOM 1441 C C . SER A 1 198 ? -11.780 4.197 10.675 1.00 93.00 198 SER A C 1
ATOM 1443 O O . SER A 1 198 ? -12.872 4.294 10.112 1.00 93.00 198 SER A O 1
ATOM 1445 N N . PHE A 1 199 ? -10.897 5.190 10.691 1.00 92.56 199 PHE A N 1
ATOM 1446 C CA . PHE A 1 199 ? -11.050 6.436 9.953 1.00 92.56 199 PHE A CA 1
ATOM 1447 C C . PHE A 1 199 ? -9.689 7.097 9.708 1.00 92.56 199 PHE A C 1
ATOM 1449 O O . PHE A 1 199 ? -8.708 6.784 10.379 1.00 92.56 199 PHE A O 1
ATOM 1456 N N . ASN A 1 200 ? -9.629 8.050 8.777 1.00 94.19 200 ASN A N 1
ATOM 1457 C CA . ASN A 1 200 ? -8.443 8.881 8.579 1.00 94.19 200 ASN A CA 1
ATOM 1458 C C . ASN A 1 200 ? -8.686 10.291 9.129 1.00 94.19 200 ASN A C 1
ATOM 1460 O O . ASN A 1 200 ? -9.733 10.890 8.868 1.00 94.19 200 ASN A O 1
ATOM 1464 N N . SER A 1 201 ? -7.726 10.830 9.881 1.00 93.94 201 SER A N 1
ATOM 1465 C CA . SER A 1 201 ? -7.856 12.148 10.511 1.00 93.94 201 SER A CA 1
ATOM 1466 C C . SER A 1 201 ? -7.933 13.309 9.519 1.00 93.94 201 SER A C 1
ATOM 1468 O O . SER A 1 201 ? -8.422 14.364 9.895 1.00 93.94 201 SER A O 1
ATOM 1470 N N . SER A 1 202 ? -7.539 13.129 8.251 1.00 91.50 202 SER A N 1
ATOM 1471 C CA . SER A 1 202 ? -7.668 14.163 7.208 1.00 91.50 202 SER A CA 1
ATOM 1472 C C . SER A 1 202 ? -9.108 14.594 6.932 1.00 91.50 202 SER A C 1
ATOM 1474 O O . SER A 1 202 ? -9.313 15.669 6.374 1.00 91.50 202 SER A O 1
ATOM 1476 N N . GLN A 1 203 ? -10.108 13.799 7.336 1.00 88.25 203 GLN A N 1
ATOM 1477 C CA . GLN A 1 203 ? -11.497 14.246 7.254 1.00 88.25 203 GLN A CA 1
ATOM 1478 C C . GLN A 1 203 ? -11.788 15.401 8.218 1.00 88.25 203 GLN A C 1
ATOM 1480 O O . GLN A 1 203 ? -12.721 16.152 7.971 1.00 88.25 203 GLN A O 1
ATOM 1485 N N . PHE A 1 204 ? -11.005 15.553 9.289 1.00 90.75 204 PHE A N 1
ATOM 1486 C CA . PHE A 1 204 ? -11.141 16.616 10.275 1.00 90.75 204 PHE A CA 1
ATOM 1487 C C . PHE A 1 204 ? -10.096 17.695 9.999 1.00 90.75 204 PHE A C 1
ATOM 1489 O O . PHE A 1 204 ? -8.904 17.511 10.240 1.00 90.75 204 PHE A O 1
ATOM 1496 N N . THR A 1 205 ? -10.535 18.832 9.463 1.00 80.62 205 THR A N 1
ATOM 1497 C CA . THR A 1 205 ? -9.639 19.956 9.139 1.00 80.62 205 THR A CA 1
ATOM 1498 C C . THR A 1 205 ? -9.394 20.891 10.327 1.00 80.62 205 THR A C 1
ATOM 1500 O O . THR A 1 205 ? -8.554 21.783 10.231 1.00 80.62 205 THR A O 1
ATOM 1503 N N . GLY A 1 206 ? -10.128 20.706 11.429 1.00 79.19 206 GLY A N 1
ATOM 1504 C CA . GLY A 1 206 ? -10.027 21.483 12.666 1.00 79.19 206 GLY A CA 1
ATOM 1505 C C . GLY A 1 206 ? -9.878 20.607 13.914 1.00 79.19 206 GLY A C 1
ATOM 1506 O O . GLY A 1 206 ? -9.475 19.447 13.832 1.00 79.19 206 GLY A O 1
ATOM 1507 N N . GLY A 1 207 ? -10.195 21.179 15.079 1.00 86.44 207 GLY A N 1
ATOM 1508 C CA . GLY A 1 207 ? -10.317 20.419 16.323 1.00 86.44 207 GLY A CA 1
ATOM 1509 C C . GLY A 1 207 ? -11.465 19.410 16.256 1.00 86.44 207 GLY A C 1
ATOM 1510 O O . GLY A 1 207 ? -12.427 19.590 15.500 1.00 86.44 207 GLY A O 1
ATOM 1511 N N . VAL A 1 208 ? -11.343 18.336 17.031 1.00 95.31 208 VAL A N 1
ATOM 1512 C CA . VAL A 1 208 ? -12.410 17.351 17.193 1.00 95.31 208 VAL A CA 1
ATOM 1513 C C . VAL A 1 208 ? -12.778 17.209 18.658 1.00 95.31 208 VAL A C 1
ATOM 1515 O O . VAL A 1 208 ? -11.920 17.192 19.543 1.00 95.31 208 VAL A O 1
ATOM 1518 N N . THR A 1 209 ? -14.065 17.027 18.903 1.00 96.31 209 THR A N 1
ATOM 1519 C CA . THR A 1 209 ? -14.597 16.660 20.209 1.00 96.31 209 THR A CA 1
ATOM 1520 C C . THR A 1 209 ? -14.967 15.181 20.190 1.00 96.31 209 THR A C 1
ATOM 1522 O O . THR A 1 209 ? -15.734 14.734 19.340 1.00 96.31 209 THR A O 1
ATOM 1525 N N . LEU A 1 210 ? -14.410 14.411 21.123 1.00 97.62 210 LEU A N 1
ATOM 1526 C CA . LEU A 1 210 ? -14.866 13.065 21.450 1.00 97.62 210 LEU A CA 1
ATOM 1527 C C . LEU A 1 210 ? -16.121 13.166 22.313 1.00 97.62 210 LEU A C 1
ATOM 1529 O O . LEU A 1 210 ? -16.116 13.862 23.325 1.00 97.62 210 LEU A O 1
ATOM 1533 N N . GLU A 1 211 ? -17.165 12.450 21.925 1.00 97.19 211 GLU A N 1
ATOM 1534 C CA . GLU A 1 211 ? -18.470 12.403 22.571 1.00 97.19 211 GLU A CA 1
ATOM 1535 C C . GLU A 1 211 ? -18.810 10.948 22.914 1.00 97.19 211 GLU A C 1
ATOM 1537 O O . GLU A 1 211 ? -18.758 10.066 22.055 1.00 97.19 211 GLU A O 1
ATOM 1542 N N . VAL A 1 212 ? -19.160 10.702 24.175 1.00 97.56 212 VAL A N 1
ATOM 1543 C CA . VAL A 1 212 ? -19.699 9.437 24.684 1.00 97.56 212 VAL A CA 1
ATOM 1544 C C . VAL A 1 212 ? -21.105 9.741 25.170 1.00 97.56 212 VAL A C 1
ATOM 1546 O O . VAL A 1 212 ? -21.255 10.457 26.158 1.00 97.56 212 VAL A O 1
ATOM 1549 N N . GLN A 1 213 ? -22.126 9.262 24.462 1.00 93.94 213 GLN A N 1
ATOM 1550 C CA . GLN A 1 213 ? -23.501 9.705 24.684 1.00 93.94 213 GLN A CA 1
ATOM 1551 C C . GLN A 1 213 ? -24.540 8.592 24.558 1.00 93.94 213 GLN A C 1
ATOM 1553 O O . GLN A 1 213 ? -24.384 7.644 23.786 1.00 93.94 213 GLN A O 1
ATOM 1558 N N . SER A 1 214 ? -25.647 8.767 25.272 1.00 92.81 214 SER A N 1
ATOM 1559 C CA . SER A 1 214 ? -26.903 8.075 24.988 1.00 92.81 214 SER A CA 1
ATOM 1560 C C . SER A 1 214 ? -27.825 9.014 24.215 1.00 92.81 214 SER A C 1
ATOM 1562 O O . SER A 1 214 ? -28.006 10.164 24.618 1.00 92.81 214 SER A O 1
ATOM 1564 N N . ASP A 1 215 ? -28.401 8.517 23.126 1.00 88.56 215 ASP A N 1
ATOM 1565 C CA . ASP A 1 215 ? -29.312 9.244 22.238 1.00 88.56 215 ASP A CA 1
ATOM 1566 C C . ASP A 1 215 ? -30.679 8.530 22.252 1.00 88.56 215 ASP A C 1
ATOM 1568 O O . ASP A 1 215 ? -30.880 7.549 21.525 1.00 88.56 215 ASP A O 1
ATOM 1572 N N . PRO A 1 216 ? -31.569 8.894 23.195 1.00 88.12 216 PRO A N 1
ATOM 1573 C CA . PRO A 1 216 ? -32.910 8.328 23.269 1.00 88.12 216 PRO A CA 1
ATOM 1574 C C . PRO A 1 216 ? -33.755 8.752 22.063 1.00 88.12 216 PRO A C 1
ATOM 1576 O O . PRO A 1 216 ? -33.792 9.925 21.708 1.00 88.12 216 PRO A O 1
ATOM 1579 N N . ASN A 1 217 ? -34.516 7.819 21.489 1.00 86.25 217 ASN A N 1
ATOM 1580 C CA . ASN A 1 217 ? -35.532 8.158 20.502 1.00 86.25 217 ASN A CA 1
ATOM 1581 C C . ASN A 1 217 ? -36.842 8.505 21.220 1.00 86.25 217 ASN A C 1
ATOM 1583 O O . ASN A 1 217 ? -37.550 7.624 21.717 1.00 86.25 217 ASN A O 1
ATOM 1587 N N . GLU A 1 218 ? -37.192 9.787 21.256 1.00 82.62 218 GLU A N 1
ATOM 1588 C CA . GLU A 1 218 ? -38.416 10.293 21.880 1.00 82.62 218 GLU A CA 1
ATOM 1589 C C . GLU A 1 218 ? -39.709 9.792 21.212 1.00 82.62 218 GLU A C 1
ATOM 1591 O O . GLU A 1 218 ? -40.745 9.705 21.872 1.00 82.62 218 GLU A O 1
ATOM 1596 N N . ASP A 1 219 ? -39.644 9.387 19.939 1.00 82.81 219 ASP A N 1
ATOM 1597 C CA . ASP A 1 219 ? -40.789 8.868 19.180 1.00 82.81 219 ASP A CA 1
ATOM 1598 C C . ASP A 1 219 ? -41.056 7.377 19.469 1.00 82.81 219 ASP A C 1
ATOM 1600 O O . ASP A 1 219 ? -42.073 6.818 19.048 1.00 82.81 219 ASP A O 1
ATOM 1604 N N . LEU A 1 220 ? -40.155 6.709 20.198 1.00 82.31 220 LEU A N 1
ATOM 1605 C CA . LEU A 1 220 ? -40.252 5.288 20.505 1.00 82.31 220 LEU A CA 1
ATOM 1606 C C . LEU A 1 220 ? -41.113 5.038 21.753 1.00 82.31 220 LEU A C 1
ATOM 1608 O O . LEU A 1 220 ? -40.845 5.538 22.852 1.00 82.31 220 LEU A O 1
ATOM 1612 N N . ALA A 1 221 ? -42.151 4.217 21.602 1.00 77.81 221 ALA A N 1
ATOM 1613 C CA . ALA A 1 221 ? -42.969 3.768 22.723 1.00 77.81 221 ALA A CA 1
ATOM 1614 C C . ALA A 1 221 ? -42.235 2.688 23.537 1.00 77.81 221 ALA A C 1
ATOM 1616 O O . ALA A 1 221 ? -41.675 1.750 22.977 1.00 77.81 221 ALA A O 1
ATOM 1617 N N . GLY A 1 222 ? -42.276 2.788 24.867 1.00 78.75 222 GLY A N 1
ATOM 1618 C CA . GLY A 1 222 ? -41.689 1.784 25.756 1.00 78.75 222 GLY A CA 1
ATOM 1619 C C . GLY A 1 222 ? -41.161 2.368 27.062 1.00 78.75 222 GLY A C 1
ATOM 1620 O O . GLY A 1 222 ? -40.713 3.515 27.120 1.00 78.75 222 GLY A O 1
ATOM 1621 N N . ALA A 1 223 ? -41.218 1.567 28.127 1.00 84.94 223 ALA A N 1
ATOM 1622 C CA . ALA A 1 223 ? -40.562 1.909 29.381 1.00 84.94 223 ALA A CA 1
ATOM 1623 C C . ALA A 1 223 ? -39.048 1.743 29.217 1.00 84.94 223 ALA A C 1
ATOM 1625 O O . ALA A 1 223 ? -38.578 0.698 28.767 1.00 84.94 223 ALA A O 1
ATOM 1626 N N . ARG A 1 224 ? -38.296 2.775 29.594 1.00 88.38 224 ARG A N 1
ATOM 1627 C CA . ARG A 1 224 ? -36.834 2.773 29.547 1.00 88.38 224 ARG A CA 1
ATOM 1628 C C . ARG A 1 224 ? -36.268 2.424 30.927 1.00 88.38 224 ARG A C 1
ATOM 1630 O O . ARG A 1 224 ? -36.842 2.841 31.940 1.00 88.38 224 ARG A O 1
ATOM 1637 N N . PRO A 1 225 ? -35.174 1.650 30.991 1.00 91.00 225 PRO A N 1
ATOM 1638 C CA . PRO A 1 225 ? -34.516 1.323 32.254 1.00 91.00 225 PRO A CA 1
ATOM 1639 C C . PRO A 1 225 ? -33.927 2.572 32.920 1.00 91.00 225 PRO A C 1
ATOM 1641 O O . PRO A 1 225 ? -33.716 3.591 32.272 1.00 91.00 225 PRO A O 1
ATOM 1644 N N . THR A 1 226 ? -33.616 2.492 34.218 1.00 90.31 226 THR A N 1
ATOM 1645 C CA . THR A 1 226 ? -32.977 3.598 34.958 1.00 90.31 226 THR A CA 1
ATOM 1646 C C . THR A 1 226 ? -31.623 3.993 34.372 1.00 90.31 226 THR A C 1
ATOM 1648 O O . THR A 1 226 ? -31.290 5.172 34.380 1.00 90.31 226 THR A O 1
ATOM 1651 N N . ILE A 1 227 ? -30.864 3.016 33.869 1.00 91.94 227 ILE A N 1
ATOM 1652 C CA . ILE A 1 227 ? -29.620 3.220 33.126 1.00 91.94 227 ILE A CA 1
ATOM 1653 C C . ILE A 1 227 ? -29.875 2.767 31.696 1.00 91.94 227 ILE A C 1
ATOM 1655 O O . ILE A 1 227 ? -30.203 1.600 31.487 1.00 91.94 227 ILE A O 1
ATOM 1659 N N . MET A 1 228 ? -29.736 3.677 30.737 1.00 93.44 228 MET A N 1
ATOM 1660 C CA . MET A 1 228 ? -29.972 3.414 29.316 1.00 93.44 228 MET A CA 1
ATOM 1661 C C . MET A 1 228 ? -28.744 2.821 28.636 1.00 93.44 228 MET A C 1
ATOM 1663 O O . MET A 1 228 ? -28.870 1.864 27.877 1.00 93.44 228 MET A O 1
ATOM 1667 N N . SER A 1 229 ? -27.561 3.342 28.960 1.00 95.44 229 SER A N 1
ATOM 1668 C CA . SER A 1 229 ? -26.309 2.953 28.310 1.00 95.44 229 SER A CA 1
ATOM 1669 C C . SER A 1 229 ? -25.146 2.962 29.300 1.00 95.44 229 SER A C 1
ATOM 1671 O O . SER A 1 229 ? -25.144 3.750 30.250 1.00 95.44 229 SER A O 1
ATOM 1673 N N . GLN A 1 230 ? -24.152 2.105 29.067 1.00 97.25 230 GLN A N 1
ATOM 1674 C CA . GLN A 1 230 ? -22.886 2.072 29.809 1.00 97.25 230 GLN A CA 1
ATOM 1675 C C . GLN A 1 230 ? -21.704 2.065 28.832 1.00 97.25 230 GLN A C 1
ATOM 1677 O O . GLN A 1 230 ? -21.806 1.486 27.750 1.00 97.25 230 GLN A O 1
ATOM 1682 N N . PHE A 1 231 ? -20.594 2.698 29.218 1.00 98.06 231 PHE A N 1
ATOM 1683 C CA . PHE A 1 231 ? -19.395 2.845 28.392 1.00 98.06 231 PHE A CA 1
ATOM 1684 C C . PHE A 1 231 ? -18.114 2.697 29.216 1.00 98.06 231 PHE A C 1
ATOM 1686 O O . PHE A 1 231 ? -18.052 3.161 30.358 1.00 98.06 231 PHE A O 1
ATOM 1693 N N . ASP A 1 232 ? -17.093 2.089 28.617 1.00 97.12 232 ASP A N 1
ATOM 1694 C CA . ASP A 1 232 ? -15.771 1.891 29.220 1.00 97.12 232 ASP A CA 1
ATOM 1695 C C . ASP A 1 232 ? -14.682 1.724 28.138 1.00 97.12 232 ASP A C 1
ATOM 1697 O O . ASP A 1 232 ? -14.999 1.513 26.965 1.00 97.12 232 ASP A O 1
ATOM 1701 N N . ASN A 1 233 ? -13.406 1.798 28.521 1.00 95.06 233 ASN A N 1
ATOM 1702 C CA . ASN A 1 233 ? -12.230 1.547 27.682 1.00 95.06 233 ASN A CA 1
ATOM 1703 C C . ASN A 1 233 ? -12.245 2.281 26.329 1.00 95.06 233 ASN A C 1
ATOM 1705 O O . ASN A 1 233 ? -12.026 1.683 25.274 1.00 95.06 233 ASN A O 1
ATOM 1709 N N . ILE A 1 234 ? -12.487 3.595 26.344 1.00 97.56 234 ILE A N 1
ATOM 1710 C CA . ILE A 1 234 ? -12.493 4.398 25.115 1.00 97.56 234 ILE A CA 1
ATOM 1711 C C . ILE A 1 234 ? -11.058 4.603 24.622 1.00 97.56 234 ILE A C 1
ATOM 1713 O O . ILE A 1 234 ? -10.205 5.108 25.350 1.00 97.56 234 ILE A O 1
ATOM 1717 N N . ALA A 1 235 ? -10.773 4.248 23.372 1.00 97.00 235 ALA A N 1
ATOM 1718 C CA . ALA A 1 235 ? -9.423 4.322 22.823 1.00 97.00 235 ALA A CA 1
ATOM 1719 C C . ALA A 1 235 ? -9.381 4.905 21.407 1.00 97.00 235 ALA A C 1
ATOM 1721 O O . ALA A 1 235 ? -10.273 4.675 20.591 1.00 97.00 235 ALA A O 1
ATOM 1722 N N . LEU A 1 236 ? -8.287 5.617 21.118 1.00 96.12 236 LEU A N 1
ATOM 1723 C CA . LEU A 1 236 ? -7.924 6.147 19.803 1.00 96.12 236 LEU A CA 1
ATOM 1724 C C . LEU A 1 236 ? -6.534 5.633 19.438 1.00 96.12 236 LEU A C 1
ATOM 1726 O O . LEU A 1 236 ? -5.515 6.186 19.853 1.00 96.12 236 LEU A O 1
ATOM 1730 N N . THR A 1 237 ? -6.509 4.551 18.666 1.00 96.75 237 THR A N 1
ATOM 1731 C CA . THR A 1 237 ? -5.291 3.783 18.374 1.00 96.75 237 THR A CA 1
ATOM 1732 C C . THR A 1 237 ? -4.892 3.973 16.916 1.00 96.75 237 THR A C 1
ATOM 1734 O O . THR A 1 237 ? -5.749 3.796 16.053 1.00 96.75 237 THR A O 1
ATOM 1737 N N . PRO A 1 238 ? -3.635 4.310 16.581 1.00 95.88 238 PRO A N 1
ATOM 1738 C CA . PRO A 1 238 ? -3.175 4.252 15.195 1.00 95.88 238 PRO A CA 1
ATOM 1739 C C . PRO A 1 238 ? -3.465 2.874 14.584 1.00 95.88 238 PRO A C 1
ATOM 1741 O O . PRO A 1 238 ? -3.197 1.854 15.218 1.00 95.88 238 PRO A O 1
ATOM 1744 N N . VAL A 1 239 ? -4.000 2.813 13.361 1.00 95.88 239 VAL A N 1
ATOM 1745 C CA . VAL A 1 239 ? -4.471 1.541 12.773 1.00 95.88 239 VAL A CA 1
ATOM 1746 C C . VAL A 1 239 ? -3.366 0.484 12.709 1.00 95.88 239 VAL A C 1
ATOM 1748 O O . VAL A 1 239 ? -3.638 -0.687 12.954 1.00 95.88 239 VAL A O 1
ATOM 1751 N N . SER A 1 240 ? -2.119 0.878 12.438 1.00 92.94 240 SER A N 1
ATOM 1752 C CA . SER A 1 240 ? -0.970 -0.039 12.388 1.00 92.94 240 SER A CA 1
ATOM 1753 C C . SER A 1 240 ? -0.619 -0.680 13.737 1.00 92.94 240 SER A C 1
ATOM 1755 O O . SER A 1 240 ? 0.083 -1.687 13.765 1.00 92.94 240 SER A O 1
ATOM 1757 N N . GLN A 1 241 ? -1.099 -0.113 14.845 1.00 94.19 241 GLN A N 1
ATOM 1758 C CA . GLN A 1 241 ? -0.887 -0.602 16.210 1.00 94.19 241 GLN A CA 1
ATOM 1759 C C . GLN A 1 241 ? -2.137 -1.276 16.787 1.00 94.19 241 GLN A C 1
ATOM 1761 O O . GLN A 1 241 ? -2.079 -1.877 17.858 1.00 94.19 241 GLN A O 1
ATOM 1766 N N . PHE A 1 242 ? -3.272 -1.177 16.092 1.00 95.88 242 PHE A N 1
ATOM 1767 C CA . PHE A 1 242 ? -4.516 -1.783 16.529 1.00 95.88 242 PHE A CA 1
ATOM 1768 C C . PHE A 1 242 ? -4.521 -3.288 16.254 1.00 95.88 242 PHE A C 1
ATOM 1770 O O . PHE A 1 242 ? -4.207 -3.760 15.156 1.00 95.88 242 PHE A O 1
ATOM 1777 N N . SER A 1 243 ? -4.939 -4.055 17.255 1.00 94.00 243 SER A N 1
ATOM 1778 C CA . SER A 1 243 ? -5.125 -5.496 17.133 1.00 94.00 243 SER A CA 1
ATOM 1779 C C . SER A 1 243 ? -6.269 -5.934 18.026 1.00 94.00 243 SER A C 1
ATOM 1781 O O . SER A 1 243 ? -6.176 -5.787 19.236 1.00 94.00 243 SER A O 1
ATOM 1783 N N . ALA A 1 244 ? -7.333 -6.483 17.447 1.00 92.19 244 ALA A N 1
ATOM 1784 C CA . ALA A 1 244 ? -8.427 -7.092 18.203 1.00 92.19 244 ALA A CA 1
ATOM 1785 C C . ALA A 1 244 ? -8.636 -8.533 17.740 1.00 92.19 244 ALA A C 1
ATOM 1787 O O . ALA A 1 244 ? -8.453 -9.470 18.514 1.00 92.19 244 ALA A O 1
ATOM 1788 N N . GLN A 1 245 ? -8.930 -8.722 16.453 1.00 92.94 245 GLN A N 1
ATOM 1789 C CA . GLN A 1 245 ? -8.995 -10.043 15.835 1.00 92.94 245 GLN A CA 1
ATOM 1790 C C . GLN A 1 245 ? -7.607 -10.432 15.324 1.00 92.94 245 GLN A C 1
ATOM 1792 O O . GLN A 1 245 ? -7.082 -9.824 14.388 1.00 92.94 245 GLN A O 1
ATOM 1797 N N . ARG A 1 246 ? -6.992 -11.437 15.953 1.00 94.56 246 ARG A N 1
ATOM 1798 C CA . ARG A 1 246 ? -5.603 -11.819 15.665 1.00 94.56 246 ARG A CA 1
ATOM 1799 C C . ARG A 1 246 ? -5.455 -13.299 15.374 1.00 94.56 246 ARG A C 1
ATOM 1801 O O . ARG A 1 246 ? -6.079 -14.127 16.039 1.00 94.56 246 ARG A O 1
ATOM 1808 N N . TRP A 1 247 ? -4.597 -13.634 14.416 1.00 97.62 247 TRP A N 1
ATOM 1809 C CA . TRP A 1 247 ? -4.198 -15.018 14.195 1.00 97.62 247 TRP A CA 1
ATOM 1810 C C . TRP A 1 247 ? -3.584 -15.572 15.482 1.00 97.62 247 TRP A C 1
ATOM 1812 O O . TRP A 1 247 ? -2.730 -14.937 16.100 1.00 97.62 247 TRP A O 1
ATOM 1822 N N . ASN A 1 248 ? -4.051 -16.743 15.898 1.00 95.81 248 ASN A N 1
ATOM 1823 C CA . ASN A 1 248 ? -3.761 -17.354 17.193 1.00 95.81 248 ASN A CA 1
ATOM 1824 C C . ASN A 1 248 ? -3.231 -18.791 17.054 1.00 95.81 248 ASN A C 1
ATOM 1826 O O . ASN A 1 248 ? -3.220 -19.559 18.012 1.00 95.81 248 ASN A O 1
ATOM 1830 N N . SER A 1 249 ? -2.802 -19.182 15.852 1.00 96.75 249 SER A N 1
ATOM 1831 C CA . SER A 1 249 ? -2.167 -20.477 15.615 1.00 96.75 249 SER A CA 1
ATOM 1832 C C . SER A 1 249 ? -0.672 -20.308 15.379 1.00 96.75 249 SER A C 1
ATOM 1834 O O . SER A 1 249 ? -0.257 -19.435 14.626 1.00 96.75 249 SER A O 1
ATOM 1836 N N . THR A 1 250 ? 0.138 -21.180 15.980 1.00 97.12 250 THR A N 1
ATOM 1837 C CA . THR A 1 250 ? 1.603 -21.185 15.817 1.00 97.12 250 THR A CA 1
ATOM 1838 C C . THR A 1 250 ? 2.070 -21.637 14.429 1.00 97.12 250 THR A C 1
ATOM 1840 O O . THR A 1 250 ? 3.251 -21.513 14.108 1.00 97.12 250 THR A O 1
ATOM 1843 N N . GLY A 1 251 ? 1.150 -22.137 13.598 1.00 96.62 251 GLY A N 1
ATOM 1844 C CA . GLY A 1 251 ? 1.379 -22.514 12.208 1.00 96.62 251 GLY A CA 1
ATOM 1845 C C . GLY A 1 251 ? 0.266 -22.022 11.281 1.00 96.62 251 GLY A C 1
ATOM 1846 O O . GLY A 1 251 ? -0.511 -21.128 11.621 1.00 96.62 251 GLY A O 1
ATOM 1847 N N . GLY A 1 252 ? 0.205 -22.623 10.091 1.00 97.25 252 GLY A N 1
ATOM 1848 C CA . GLY A 1 252 ? -0.794 -22.306 9.070 1.00 97.25 252 GLY A CA 1
ATOM 1849 C C . GLY A 1 252 ? -2.188 -22.864 9.367 1.00 97.25 252 GLY A C 1
ATOM 1850 O O . GLY A 1 252 ? -2.440 -23.501 10.395 1.00 97.25 252 GLY A O 1
ATOM 1851 N N . GLY A 1 253 ? -3.114 -22.637 8.442 1.00 97.88 253 GLY A N 1
ATOM 1852 C CA . GLY A 1 253 ? -4.494 -23.105 8.558 1.00 97.88 253 GLY A CA 1
ATOM 1853 C C . GLY A 1 253 ? -5.446 -22.337 7.656 1.00 97.88 253 GLY A C 1
ATOM 1854 O O . GLY A 1 253 ? -5.030 -21.452 6.918 1.00 97.88 253 GLY A O 1
ATOM 1855 N N . ASN A 1 254 ? -6.733 -22.663 7.713 1.00 97.06 254 ASN A N 1
ATOM 1856 C CA . ASN A 1 254 ? -7.743 -21.968 6.917 1.00 97.06 254 ASN A CA 1
ATOM 1857 C C . ASN A 1 254 ? -8.119 -20.638 7.576 1.00 97.06 254 ASN A C 1
ATOM 1859 O O . ASN A 1 254 ? -8.355 -20.602 8.780 1.00 97.06 254 ASN A O 1
ATOM 1863 N N . TRP A 1 255 ? -8.238 -19.565 6.789 1.00 96.19 255 TRP A N 1
ATOM 1864 C CA . TRP A 1 255 ? -8.693 -18.262 7.291 1.00 96.19 255 TRP A CA 1
ATOM 1865 C C . TRP A 1 255 ? -10.063 -18.370 7.965 1.00 96.19 255 TRP A C 1
ATOM 1867 O O . TRP A 1 255 ? -10.281 -17.792 9.020 1.00 96.19 255 TRP A O 1
ATOM 1877 N N . SER A 1 256 ? -10.984 -19.134 7.377 1.00 92.25 256 SER A N 1
ATOM 1878 C CA . SER A 1 256 ? -12.356 -19.283 7.871 1.00 92.25 256 SER A CA 1
ATOM 1879 C C . SER A 1 256 ? -12.490 -20.173 9.116 1.00 92.25 256 SER A C 1
ATOM 1881 O O . SER A 1 256 ? -13.602 -20.366 9.602 1.00 92.25 256 SER A O 1
ATOM 1883 N N . ASP A 1 257 ? -11.400 -20.755 9.623 1.00 93.00 257 ASP A N 1
ATOM 1884 C CA . ASP A 1 257 ? -11.416 -21.560 10.845 1.00 93.00 257 ASP A CA 1
ATOM 1885 C C . ASP A 1 257 ? -11.351 -20.648 12.078 1.00 93.00 257 ASP A C 1
ATOM 1887 O O . ASP A 1 257 ? -10.305 -20.089 12.411 1.00 93.00 257 ASP A O 1
ATOM 1891 N N . ALA A 1 258 ? -12.476 -20.517 12.782 1.00 90.31 258 ALA A N 1
ATOM 1892 C CA . ALA A 1 258 ? -12.585 -19.674 13.971 1.00 90.31 258 ALA A CA 1
ATOM 1893 C C . ALA A 1 258 ? -11.624 -20.073 15.101 1.00 90.31 258 ALA A C 1
ATOM 1895 O O . ALA A 1 258 ? -11.250 -19.217 15.894 1.00 90.31 258 ALA A O 1
ATOM 1896 N N . THR A 1 259 ? -11.165 -21.328 15.160 1.00 92.94 259 THR A N 1
ATOM 1897 C CA . THR A 1 259 ? -10.190 -21.765 16.174 1.00 92.94 259 THR A CA 1
ATOM 1898 C C . THR A 1 259 ? -8.790 -21.196 15.934 1.00 92.94 259 THR A C 1
ATOM 1900 O O . THR A 1 259 ? -7.950 -21.201 16.834 1.00 92.94 259 THR A O 1
ATOM 1903 N N . LYS A 1 260 ? -8.528 -20.682 14.726 1.00 95.81 260 LYS A N 1
ATOM 1904 C CA . LYS A 1 260 ? -7.259 -20.050 14.345 1.00 95.81 260 LYS A CA 1
ATOM 1905 C C . LYS A 1 260 ? -7.206 -18.566 14.669 1.00 95.81 260 LYS A C 1
ATOM 1907 O O . LYS A 1 260 ? -6.130 -17.985 14.568 1.00 95.81 260 LYS A O 1
ATOM 1912 N N . TRP A 1 261 ? -8.318 -17.969 15.082 1.00 94.69 261 TRP A N 1
ATOM 1913 C CA . TRP A 1 261 ? -8.408 -16.552 15.402 1.00 94.69 261 TRP A CA 1
ATOM 1914 C C . TRP A 1 261 ? -8.770 -16.358 16.863 1.00 94.69 261 TRP A C 1
ATOM 1916 O O . TRP A 1 261 ? -9.764 -16.893 17.349 1.00 94.69 261 TRP A O 1
ATOM 1926 N N . LEU A 1 262 ? -7.998 -15.532 17.559 1.00 92.19 262 LEU A N 1
ATOM 1927 C CA . LEU A 1 262 ? -8.492 -14.947 18.790 1.00 92.19 262 LEU A CA 1
ATOM 1928 C C . LEU A 1 262 ? -9.504 -13.859 18.432 1.00 92.19 262 LEU A C 1
ATOM 1930 O O . LEU A 1 262 ? -9.272 -13.085 17.502 1.00 92.19 262 LEU A O 1
ATOM 1934 N N . ASN A 1 263 ? -10.599 -13.801 19.193 1.00 89.69 263 ASN A N 1
ATOM 1935 C CA . ASN A 1 263 ? -11.680 -12.823 19.038 1.00 89.69 263 ASN A CA 1
ATOM 1936 C C . ASN A 1 263 ? -12.472 -12.945 17.720 1.00 89.69 263 ASN A C 1
ATOM 1938 O O . ASN A 1 263 ? -13.127 -12.004 17.273 1.00 89.69 263 ASN A O 1
ATOM 1942 N N . GLY A 1 264 ? -12.462 -14.144 17.129 1.00 88.19 264 GLY A N 1
ATOM 1943 C CA . GLY A 1 264 ? -13.276 -14.513 15.973 1.00 88.19 264 GLY A CA 1
ATOM 1944 C C . GLY A 1 264 ? -12.648 -14.164 14.624 1.00 88.19 264 GLY A C 1
ATOM 1945 O O . GLY A 1 264 ? -11.719 -13.364 14.532 1.00 88.19 264 GLY A O 1
ATOM 1946 N N . VAL A 1 265 ? -13.182 -14.769 13.562 1.00 89.75 265 VAL A N 1
ATOM 1947 C CA . VAL A 1 265 ? -12.693 -14.607 12.183 1.00 89.75 265 VAL A CA 1
ATOM 1948 C C . VAL A 1 265 ? -12.955 -13.178 11.677 1.00 89.75 265 VAL A C 1
ATOM 1950 O O . VAL A 1 265 ? -14.104 -12.730 11.731 1.00 89.75 265 VAL A O 1
ATOM 1953 N N . PRO A 1 266 ? -11.948 -12.449 11.161 1.00 90.75 266 PRO A N 1
ATOM 1954 C CA . PRO A 1 266 ? -12.168 -11.195 10.439 1.00 90.75 266 PRO A CA 1
ATOM 1955 C C . PRO A 1 266 ? -12.772 -11.501 9.061 1.00 90.75 266 PRO A C 1
ATOM 1957 O O . PRO A 1 266 ? -12.124 -12.168 8.252 1.00 90.75 266 PRO A O 1
ATOM 1960 N N . GLN A 1 267 ? -14.008 -11.070 8.793 1.00 78.75 267 GLN A N 1
ATOM 1961 C CA . GLN A 1 267 ? -14.721 -11.427 7.557 1.00 78.75 267 GLN A CA 1
ATOM 1962 C C . GLN A 1 267 ? -15.863 -10.466 7.180 1.00 78.75 267 GLN A C 1
ATOM 1964 O O . GLN A 1 267 ? -16.278 -9.617 7.972 1.00 78.75 267 GLN A O 1
ATOM 1969 N N . ASN A 1 268 ? -16.407 -10.669 5.970 1.00 64.69 268 ASN A N 1
ATOM 1970 C CA . ASN A 1 268 ? -17.624 -10.027 5.463 1.00 64.69 268 ASN A CA 1
ATOM 1971 C C . ASN A 1 268 ? -18.870 -10.393 6.267 1.00 64.69 268 ASN A C 1
ATOM 1973 O O . ASN A 1 268 ? -19.052 -11.548 6.652 1.00 64.69 268 ASN A O 1
ATOM 1977 N N . ARG A 1 269 ? -19.780 -9.426 6.429 1.00 64.94 269 ARG A N 1
ATOM 1978 C CA . ARG A 1 269 ? -21.073 -9.646 7.079 1.00 64.94 269 ARG A CA 1
ATOM 1979 C C . ARG A 1 269 ? -22.178 -9.896 6.073 1.00 64.94 269 ARG A C 1
ATOM 1981 O O . ARG A 1 269 ? -22.237 -9.247 5.040 1.00 64.94 269 ARG A O 1
ATOM 1988 N N . THR A 1 270 ? -23.127 -10.742 6.458 1.00 50.19 270 THR A N 1
ATOM 1989 C CA . THR A 1 270 ? -24.522 -10.651 6.010 1.00 50.19 270 THR A CA 1
ATOM 1990 C C . THR A 1 270 ? -25.314 -10.231 7.244 1.00 50.19 270 THR A C 1
ATOM 1992 O O . THR A 1 270 ? -25.361 -10.996 8.202 1.00 50.19 270 THR A O 1
ATOM 1995 N N . PHE A 1 271 ? -25.845 -9.005 7.284 1.00 47.09 271 PHE A N 1
ATOM 1996 C CA . PHE A 1 271 ? -26.511 -8.492 8.491 1.00 47.09 271 PHE A CA 1
ATOM 1997 C C . PHE A 1 271 ? -27.844 -9.193 8.775 1.00 47.09 271 PHE A C 1
ATOM 1999 O O . PHE A 1 271 ? -28.187 -9.362 9.936 1.00 47.09 271 PHE A O 1
ATOM 2006 N N . ASN A 1 272 ? -28.564 -9.634 7.733 1.00 45.41 272 ASN A N 1
ATOM 2007 C CA . ASN A 1 272 ? -29.834 -10.360 7.824 1.00 45.41 272 ASN A CA 1
ATOM 2008 C C . ASN A 1 272 ? -30.084 -11.207 6.568 1.00 45.41 272 ASN A C 1
ATOM 2010 O O . ASN A 1 272 ? -29.563 -10.909 5.492 1.00 45.41 272 ASN A O 1
ATOM 2014 N N . ALA A 1 273 ? -30.936 -12.232 6.676 1.00 38.25 273 ALA A N 1
ATOM 2015 C CA . ALA A 1 273 ? -31.398 -12.996 5.517 1.00 38.25 273 ALA A CA 1
ATOM 2016 C C . ALA A 1 273 ? -32.104 -12.063 4.512 1.00 38.25 273 ALA A C 1
ATOM 2018 O O . ALA A 1 273 ? -33.150 -11.496 4.814 1.00 38.25 273 ALA A O 1
ATOM 2019 N N . GLY A 1 274 ? -31.519 -11.891 3.323 1.00 40.97 274 GLY A N 1
ATOM 2020 C CA . GLY A 1 274 ? -32.063 -11.047 2.251 1.00 40.97 274 GLY A CA 1
ATOM 2021 C C . GLY A 1 274 ? -31.426 -9.658 2.112 1.00 40.97 274 GLY A C 1
ATOM 2022 O O . GLY A 1 274 ? -31.612 -9.027 1.073 1.00 40.97 274 GLY A O 1
ATOM 2023 N N . GLN A 1 275 ? -30.623 -9.199 3.079 1.00 45.16 275 GLN A N 1
ATOM 2024 C CA . GLN A 1 275 ? -29.720 -8.062 2.872 1.00 45.16 275 GLN A CA 1
ATOM 2025 C C . GLN A 1 275 ? -28.403 -8.599 2.301 1.00 45.16 275 GLN A C 1
ATOM 2027 O O . GLN A 1 275 ? -27.804 -9.507 2.874 1.00 45.16 275 GLN A O 1
ATOM 2032 N N . GLY A 1 276 ? -27.973 -8.081 1.145 1.00 48.00 276 GLY A N 1
ATOM 2033 C CA . GLY A 1 276 ? -26.694 -8.462 0.542 1.00 48.00 276 GLY A CA 1
ATOM 2034 C C . GLY A 1 276 ? -25.51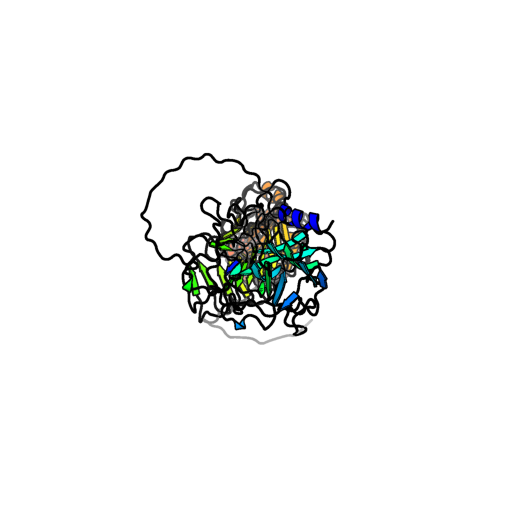9 -8.242 1.508 1.00 48.00 276 GLY A C 1
ATOM 2035 O O . GLY A 1 276 ? -25.656 -7.494 2.480 1.00 48.00 276 GLY A O 1
ATOM 2036 N N . PRO A 1 277 ? -24.367 -8.887 1.272 1.00 51.56 277 PRO A N 1
ATOM 2037 C CA . PRO A 1 277 ? -23.235 -8.781 2.173 1.00 51.56 277 PRO A CA 1
ATOM 2038 C C . PRO A 1 277 ? -22.814 -7.316 2.342 1.00 51.56 277 PRO A C 1
ATOM 2040 O O . PRO A 1 277 ? -22.626 -6.593 1.359 1.00 51.56 277 PRO A O 1
ATOM 2043 N N . VAL A 1 278 ? -22.676 -6.868 3.590 1.00 56.47 278 VAL A N 1
ATOM 2044 C CA . VAL A 1 278 ? -22.026 -5.593 3.883 1.00 56.47 278 VAL A CA 1
ATOM 2045 C C . VAL A 1 278 ? -20.579 -5.883 4.167 1.00 56.47 278 VAL A C 1
ATOM 2047 O O . VAL A 1 278 ? -20.219 -6.629 5.082 1.00 56.47 278 VAL A O 1
ATOM 2050 N N . GLU A 1 279 ? -19.764 -5.329 3.284 1.00 66.56 279 GLU A N 1
ATOM 2051 C CA . GLU A 1 279 ? -18.407 -5.787 3.131 1.00 66.56 279 GLU A CA 1
ATOM 2052 C C . GLU A 1 279 ? -17.405 -4.831 3.756 1.00 66.56 279 GLU A C 1
ATOM 2054 O O . GLU A 1 279 ? -17.449 -3.631 3.484 1.00 66.56 279 GLU A O 1
ATOM 2059 N N . GLY A 1 280 ? -16.462 -5.402 4.510 1.00 70.25 280 GLY A N 1
ATOM 2060 C CA . GLY A 1 280 ? -15.119 -4.846 4.579 1.00 70.25 280 GLY A CA 1
ATOM 2061 C C . GLY A 1 280 ? -14.705 -4.004 5.774 1.00 70.25 280 GLY A C 1
ATOM 2062 O O . GLY A 1 280 ? -13.665 -3.413 5.656 1.00 70.25 280 GLY A O 1
ATOM 2063 N N . ASP A 1 281 ? -15.377 -3.914 6.920 1.00 85.56 281 ASP A N 1
ATOM 2064 C CA . ASP A 1 281 ? -14.828 -3.049 8.001 1.00 85.56 281 ASP A CA 1
ATOM 2065 C C . ASP A 1 281 ? -13.865 -3.759 8.968 1.00 85.56 281 ASP A C 1
ATOM 2067 O O . ASP A 1 281 ? -13.219 -3.117 9.795 1.00 85.56 281 ASP A O 1
ATOM 2071 N N . ALA A 1 282 ? -13.773 -5.089 8.893 1.00 89.75 282 ALA A N 1
ATOM 2072 C CA . ALA A 1 282 ? -12.965 -5.869 9.824 1.00 89.75 282 ALA A CA 1
ATOM 2073 C C . ALA A 1 282 ? -11.457 -5.615 9.643 1.00 89.75 282 ALA A C 1
ATOM 2075 O O . ALA A 1 282 ? -10.975 -5.396 8.526 1.00 89.75 282 ALA A O 1
ATOM 2076 N N . ILE A 1 283 ? -10.714 -5.708 10.747 1.00 94.19 283 ILE A N 1
ATOM 2077 C CA . ILE A 1 283 ? -9.251 -5.616 10.785 1.00 94.19 283 ILE A CA 1
ATOM 2078 C C . ILE A 1 283 ? -8.682 -6.996 11.116 1.00 94.19 283 ILE A C 1
ATOM 2080 O O . ILE A 1 283 ? -8.985 -7.560 12.166 1.00 94.19 283 ILE A O 1
ATOM 2084 N N . ALA A 1 284 ? -7.849 -7.537 10.228 1.00 96.50 284 ALA A N 1
ATOM 2085 C CA . ALA A 1 284 ? -7.152 -8.801 10.441 1.00 96.50 284 ALA A CA 1
ATOM 2086 C C . ALA A 1 284 ? -5.704 -8.560 10.878 1.00 96.50 284 ALA A C 1
ATOM 2088 O O . ALA A 1 284 ? -4.933 -7.954 10.132 1.00 96.50 284 ALA A O 1
ATOM 2089 N N . THR A 1 285 ? -5.313 -9.086 12.041 1.00 97.62 285 THR A N 1
ATOM 2090 C CA . THR A 1 285 ? -3.939 -8.942 12.544 1.00 97.62 285 THR A CA 1
ATOM 2091 C C . THR A 1 285 ? -3.177 -10.267 12.566 1.00 97.62 285 THR A C 1
ATOM 2093 O O . THR A 1 285 ? -3.606 -11.258 13.156 1.00 97.62 285 THR A O 1
ATOM 2096 N N . PHE A 1 286 ? -1.989 -10.266 11.972 1.00 98.44 286 PHE A N 1
ATOM 2097 C CA . PHE A 1 286 ? -1.048 -11.380 11.913 1.00 98.44 286 PHE A CA 1
ATOM 2098 C C . PHE A 1 286 ? 0.200 -11.050 12.739 1.00 98.44 286 PHE A C 1
ATOM 2100 O O . PHE A 1 286 ? 1.110 -10.383 12.255 1.00 98.44 286 PHE A O 1
ATOM 2107 N N . GLY A 1 287 ? 0.225 -11.485 14.003 1.00 96.69 287 GLY A N 1
ATOM 2108 C CA . GLY A 1 287 ? 1.276 -11.131 14.970 1.00 96.69 287 GLY A CA 1
ATOM 2109 C C . GLY A 1 287 ? 2.403 -12.164 15.115 1.00 96.69 287 GLY A C 1
ATOM 2110 O O . GLY A 1 287 ? 2.565 -13.070 14.301 1.00 96.69 287 GLY A O 1
ATOM 2111 N N . ASN A 1 288 ? 3.155 -12.091 16.213 1.00 96.25 288 ASN A N 1
ATOM 2112 C CA . ASN A 1 288 ? 4.316 -12.955 16.494 1.00 96.25 288 ASN A CA 1
ATOM 2113 C C . ASN A 1 288 ? 3.992 -14.387 16.981 1.00 96.25 288 ASN A C 1
ATOM 2115 O O . ASN A 1 288 ? 4.855 -15.047 17.550 1.00 96.25 288 ASN A O 1
ATOM 2119 N N . VAL A 1 289 ? 2.770 -14.894 16.778 1.00 97.06 289 VAL A N 1
ATOM 2120 C CA . VAL A 1 289 ? 2.386 -16.238 17.261 1.00 97.06 289 VAL A CA 1
ATOM 2121 C C . VAL A 1 289 ? 3.082 -17.376 16.500 1.00 97.06 289 VAL A C 1
ATOM 2123 O O . VAL A 1 289 ? 3.254 -18.467 17.041 1.00 97.06 289 VAL A O 1
ATOM 2126 N N . LEU A 1 290 ? 3.489 -17.145 15.249 1.00 98.12 290 LEU A N 1
ATOM 2127 C CA . LEU A 1 290 ? 4.150 -18.160 14.434 1.00 98.12 290 LEU A CA 1
ATOM 2128 C C . LEU A 1 290 ? 5.519 -18.548 14.995 1.00 98.12 290 LEU A C 1
ATOM 2130 O O . LEU A 1 290 ? 6.316 -17.681 15.349 1.00 98.12 290 LEU A O 1
ATOM 2134 N N . THR A 1 291 ? 5.841 -19.840 14.951 1.00 97.31 291 THR A N 1
ATOM 2135 C CA . THR A 1 291 ? 7.189 -20.361 15.254 1.00 97.31 291 THR A CA 1
ATOM 2136 C C . THR A 1 291 ? 8.076 -20.512 14.012 1.00 97.31 291 THR A C 1
ATOM 2138 O O . THR A 1 291 ? 9.271 -20.764 14.137 1.00 97.31 291 THR A O 1
ATOM 2141 N N . GLY A 1 292 ? 7.507 -20.333 12.818 1.00 97.38 292 GLY A N 1
ATOM 2142 C CA . GLY A 1 292 ? 8.182 -20.353 11.520 1.00 97.38 292 GLY A CA 1
ATOM 2143 C C . GLY A 1 292 ? 7.247 -19.854 10.414 1.00 97.38 292 GLY A C 1
ATOM 2144 O O . GLY A 1 292 ? 6.116 -19.465 10.695 1.00 97.38 292 GLY A O 1
ATOM 2145 N N . ALA A 1 293 ? 7.696 -19.845 9.157 1.00 98.19 293 ALA A N 1
ATOM 2146 C CA . ALA A 1 293 ? 6.848 -19.418 8.041 1.00 98.19 293 ALA A CA 1
ATOM 2147 C C . ALA A 1 293 ? 5.583 -20.291 7.917 1.00 98.19 293 ALA A C 1
ATOM 2149 O O . ALA A 1 293 ? 5.644 -21.513 8.068 1.00 98.19 293 ALA A O 1
ATOM 2150 N N . ALA A 1 294 ? 4.438 -19.673 7.626 1.00 98.44 294 ALA A N 1
ATOM 2151 C CA . ALA A 1 294 ? 3.148 -20.351 7.588 1.00 98.44 294 ALA A CA 1
ATOM 2152 C C . ALA A 1 294 ? 2.227 -19.815 6.489 1.00 98.44 294 ALA A C 1
ATOM 2154 O O . ALA A 1 294 ? 2.243 -18.632 6.150 1.00 98.44 294 ALA A O 1
ATOM 2155 N N . THR A 1 295 ? 1.375 -20.703 5.969 1.00 98.69 295 THR A N 1
ATOM 2156 C CA . THR A 1 295 ? 0.346 -20.355 4.981 1.00 98.69 295 THR A CA 1
ATOM 2157 C C . THR A 1 295 ? -1.038 -20.296 5.626 1.00 98.69 295 THR A C 1
ATOM 2159 O O . THR A 1 295 ? -1.463 -21.236 6.301 1.00 98.69 295 THR A O 1
ATOM 2162 N N . VAL A 1 296 ? -1.740 -19.191 5.393 1.00 98.69 296 VAL A N 1
ATOM 2163 C CA . VAL A 1 296 ? -3.143 -18.966 5.738 1.00 98.69 296 VAL A CA 1
ATOM 2164 C C . VAL A 1 296 ? -3.971 -19.183 4.472 1.00 98.69 296 VAL A C 1
ATOM 2166 O O . VAL A 1 296 ? -3.895 -18.402 3.523 1.00 98.69 296 VAL A O 1
ATOM 2169 N N . ASN A 1 297 ? -4.739 -20.269 4.441 1.00 98.25 297 ASN A N 1
ATOM 2170 C CA . ASN A 1 297 ? -5.470 -20.714 3.261 1.00 98.25 297 ASN A CA 1
ATOM 2171 C C . ASN A 1 297 ? -6.809 -19.976 3.118 1.00 98.25 297 ASN A C 1
ATOM 2173 O O . ASN A 1 297 ? -7.669 -20.029 4.003 1.00 98.25 297 ASN A O 1
ATOM 2177 N N . LEU A 1 298 ? -7.018 -19.358 1.961 1.00 96.06 298 LEU A N 1
ATOM 2178 C CA . LEU A 1 298 ? -8.239 -18.689 1.542 1.00 96.06 298 LEU A CA 1
ATOM 2179 C C . LEU A 1 298 ? -9.094 -19.645 0.699 1.00 96.06 298 LEU A C 1
ATOM 2181 O O . LEU A 1 298 ? -9.010 -19.694 -0.531 1.00 96.06 298 LEU A O 1
ATOM 2185 N N . ILE A 1 299 ? -9.893 -20.455 1.393 1.00 94.88 299 ILE A N 1
ATOM 2186 C CA . ILE A 1 299 ? -10.767 -21.480 0.790 1.00 94.88 299 ILE A CA 1
ATOM 2187 C C . ILE A 1 299 ? -12.203 -20.998 0.538 1.00 94.88 299 ILE A C 1
ATOM 2189 O O . ILE A 1 299 ? -12.992 -21.710 -0.072 1.00 94.88 299 ILE A O 1
ATOM 2193 N N . ALA A 1 300 ? -12.530 -19.796 1.007 1.00 91.25 300 ALA A N 1
ATOM 2194 C CA . ALA A 1 300 ? -13.765 -19.081 0.720 1.00 91.25 300 ALA A CA 1
ATOM 2195 C C . ALA A 1 300 ? -13.445 -17.583 0.581 1.00 91.25 300 ALA A C 1
ATOM 2197 O O . ALA A 1 300 ? -12.445 -17.143 1.163 1.00 91.25 300 ALA A O 1
ATOM 2198 N N . PRO A 1 301 ? -14.248 -16.795 -0.160 1.00 90.06 301 PRO A N 1
ATOM 2199 C CA . PRO A 1 301 ? -14.050 -15.355 -0.253 1.00 90.06 301 PRO A CA 1
ATOM 2200 C C . PRO A 1 301 ? -14.030 -14.702 1.130 1.00 90.06 301 PRO A C 1
ATOM 2202 O O . PRO A 1 301 ? -14.869 -15.006 1.977 1.00 90.06 301 PRO A O 1
ATOM 2205 N N . GLN A 1 302 ? -13.076 -13.802 1.346 1.00 90.94 302 GLN A N 1
ATOM 2206 C CA . GLN A 1 302 ? -12.965 -13.019 2.578 1.00 90.94 302 GLN A CA 1
ATOM 2207 C C . GLN A 1 302 ? -12.871 -11.547 2.248 1.00 90.94 302 GLN A C 1
ATOM 2209 O O . GLN A 1 302 ? -12.485 -11.173 1.140 1.00 90.94 302 GLN A O 1
ATOM 2214 N N . SER A 1 303 ? -13.185 -10.703 3.221 1.00 91.06 303 SER A N 1
ATOM 2215 C CA . SER A 1 303 ? -13.023 -9.272 3.045 1.00 91.06 303 SER A CA 1
ATOM 2216 C C . SER A 1 303 ? -12.849 -8.539 4.356 1.00 91.06 303 SER A C 1
ATOM 2218 O O . SER A 1 303 ? -13.434 -8.900 5.378 1.00 91.06 303 SER A O 1
ATOM 2220 N N . VAL A 1 304 ? -12.014 -7.513 4.281 1.00 93.75 304 VAL A N 1
ATOM 2221 C CA . VAL A 1 304 ? -11.480 -6.739 5.396 1.00 93.75 304 VAL A CA 1
ATOM 2222 C C . VAL A 1 304 ? -11.136 -5.331 4.904 1.00 93.75 304 VAL A C 1
ATOM 2224 O O . VAL A 1 304 ? -10.879 -5.144 3.710 1.00 93.75 304 VAL A O 1
ATOM 2227 N N . ALA A 1 305 ? -11.080 -4.367 5.822 1.00 93.75 305 ALA A N 1
ATOM 2228 C CA . ALA A 1 305 ? -10.602 -3.007 5.548 1.00 93.75 305 ALA A CA 1
ATOM 2229 C C . ALA A 1 305 ? -9.098 -2.933 5.689 1.00 93.75 305 ALA A C 1
ATOM 2231 O O . ALA A 1 305 ? -8.436 -2.174 4.979 1.00 93.75 305 ALA A O 1
ATOM 2232 N N . VAL A 1 306 ? -8.570 -3.707 6.632 1.00 96.69 306 VAL A N 1
ATOM 2233 C CA . VAL A 1 306 ? -7.190 -3.605 7.074 1.00 96.69 306 VAL A CA 1
ATOM 2234 C C . VAL A 1 306 ? -6.615 -4.995 7.270 1.00 96.69 306 VAL A C 1
ATOM 2236 O O . VAL A 1 306 ? -7.246 -5.866 7.875 1.00 96.69 306 VAL A O 1
ATOM 2239 N N . ILE A 1 307 ? -5.380 -5.171 6.815 1.00 98.44 307 ILE A N 1
ATOM 2240 C CA . ILE A 1 307 ? -4.522 -6.274 7.236 1.00 98.44 307 ILE A CA 1
ATOM 2241 C C . ILE A 1 307 ? -3.270 -5.687 7.874 1.00 98.44 307 ILE A C 1
ATOM 2243 O O . ILE A 1 307 ? -2.546 -4.926 7.233 1.00 98.44 307 ILE A O 1
ATOM 2247 N N . ASN A 1 308 ? -3.014 -6.066 9.122 1.00 98.50 308 ASN A N 1
ATOM 2248 C CA . ASN A 1 308 ? -1.811 -5.715 9.863 1.00 98.50 308 ASN A CA 1
ATOM 2249 C C . ASN A 1 308 ? -0.912 -6.949 9.970 1.00 98.50 308 ASN A C 1
ATOM 2251 O O . ASN A 1 308 ? -1.282 -7.935 10.606 1.00 98.50 308 ASN A O 1
ATOM 2255 N N . PHE A 1 309 ? 0.279 -6.897 9.383 1.00 98.69 309 PHE A N 1
ATOM 2256 C CA . PHE A 1 309 ? 1.348 -7.852 9.641 1.00 98.69 309 PHE A CA 1
ATOM 2257 C C . PHE A 1 309 ? 2.319 -7.270 10.666 1.00 98.69 309 PHE A C 1
ATOM 2259 O O . PHE A 1 309 ? 2.982 -6.264 10.418 1.00 98.69 309 PHE A O 1
ATOM 2266 N N . ASP A 1 310 ? 2.399 -7.924 11.816 1.00 96.81 310 ASP A N 1
ATOM 2267 C CA . ASP A 1 310 ? 3.215 -7.543 12.968 1.00 96.81 310 ASP A CA 1
ATOM 2268 C C . ASP A 1 310 ? 3.975 -8.767 13.509 1.00 96.81 310 ASP A C 1
ATOM 2270 O O . ASP A 1 310 ? 4.081 -9.015 14.710 1.00 96.81 310 ASP A O 1
ATOM 2274 N N . GLY A 1 311 ? 4.426 -9.619 12.587 1.00 96.25 311 GLY A N 1
ATOM 2275 C CA . GLY A 1 311 ? 5.093 -10.883 12.873 1.00 96.25 311 GLY A CA 1
ATOM 2276 C C . GLY A 1 311 ? 6.458 -10.939 12.204 1.00 96.25 311 GLY A C 1
ATOM 2277 O O . GLY A 1 311 ? 6.579 -10.641 11.024 1.00 96.25 311 GLY A O 1
ATOM 2278 N N . ALA A 1 312 ? 7.505 -11.345 12.926 1.00 96.81 312 ALA A N 1
ATOM 2279 C CA . ALA A 1 312 ? 8.829 -11.517 12.311 1.00 96.81 312 ALA A CA 1
ATOM 2280 C C . ALA A 1 312 ? 8.849 -12.689 11.309 1.00 96.81 312 ALA A C 1
ATOM 2282 O O . ALA A 1 312 ? 9.535 -12.641 10.288 1.00 96.81 312 ALA A O 1
ATOM 2283 N N . ASN A 1 313 ? 8.073 -13.737 11.602 1.00 98.38 313 ASN A N 1
ATOM 2284 C CA . ASN A 1 313 ? 7.919 -14.916 10.757 1.00 98.38 313 ASN A CA 1
ATOM 2285 C C . ASN A 1 313 ? 6.930 -14.673 9.611 1.00 98.38 313 ASN A C 1
ATOM 2287 O O . ASN A 1 313 ? 5.910 -14.005 9.774 1.00 98.38 313 ASN A O 1
ATOM 2291 N N . SER A 1 314 ? 7.212 -15.265 8.450 1.00 98.31 314 SER A N 1
ATOM 2292 C CA . SER A 1 314 ? 6.438 -15.020 7.234 1.00 98.31 314 SER A CA 1
ATOM 2293 C C . SER A 1 314 ? 5.050 -15.659 7.268 1.00 98.31 314 SER A C 1
ATOM 2295 O O . SER A 1 314 ? 4.906 -16.879 7.241 1.00 98.31 314 SER A O 1
ATOM 2297 N N . TYR A 1 315 ? 4.021 -14.823 7.250 1.00 98.81 315 TYR A N 1
ATOM 2298 C CA . TYR A 1 315 ? 2.687 -15.185 6.778 1.00 98.81 315 TYR A CA 1
ATOM 2299 C C . TYR A 1 315 ? 2.584 -15.142 5.248 1.00 98.81 315 TYR A C 1
ATOM 2301 O O . TYR A 1 315 ? 2.949 -14.147 4.616 1.00 98.81 315 TYR A O 1
ATOM 2309 N N . THR A 1 316 ? 2.009 -16.198 4.672 1.00 98.81 316 THR A N 1
ATOM 2310 C CA . THR A 1 316 ? 1.549 -16.246 3.279 1.00 98.81 316 THR A CA 1
ATOM 2311 C C . THR A 1 316 ? 0.034 -16.431 3.242 1.00 98.81 316 THR A C 1
ATOM 2313 O O . THR A 1 316 ? -0.454 -17.477 3.654 1.00 98.81 316 THR A O 1
ATOM 2316 N N . ILE A 1 317 ? -0.728 -15.458 2.742 1.00 98.81 317 ILE A N 1
ATOM 2317 C CA . ILE A 1 317 ? -2.169 -15.630 2.484 1.00 98.81 317 ILE A CA 1
ATOM 2318 C C . ILE A 1 317 ? -2.331 -16.167 1.061 1.00 98.81 317 ILE A C 1
ATOM 2320 O O . ILE A 1 317 ? -2.048 -15.448 0.103 1.00 98.81 317 ILE A O 1
ATOM 2324 N N . ALA A 1 318 ? -2.775 -17.415 0.915 1.00 98.50 318 ALA A N 1
ATOM 2325 C CA . ALA A 1 318 ? -2.834 -18.117 -0.371 1.00 98.50 318 ALA A CA 1
ATOM 2326 C C . ALA A 1 318 ? -4.168 -18.833 -0.571 1.00 98.50 318 ALA A C 1
ATOM 2328 O O . ALA A 1 318 ? -4.792 -19.260 0.390 1.00 98.50 318 ALA A O 1
ATOM 2329 N N . GLY A 1 319 ? -4.586 -19.034 -1.815 1.00 97.06 319 GLY A N 1
ATOM 2330 C CA . GLY A 1 319 ? -5.794 -19.791 -2.147 1.00 97.06 319 GLY A CA 1
ATOM 2331 C C . GLY A 1 319 ? -6.449 -19.278 -3.422 1.00 97.06 319 GLY A C 1
ATOM 2332 O O . GLY A 1 319 ? -6.125 -18.194 -3.897 1.00 97.06 319 GLY A O 1
ATOM 2333 N N . ALA A 1 320 ? -7.368 -20.064 -3.984 1.00 94.69 320 ALA A N 1
ATOM 2334 C CA . ALA A 1 320 ? -8.089 -19.686 -5.202 1.00 94.69 320 ALA A CA 1
ATOM 2335 C C . ALA A 1 320 ? -9.238 -18.692 -4.943 1.00 94.69 320 ALA A C 1
ATOM 2337 O O . ALA A 1 320 ? -9.750 -18.091 -5.884 1.00 94.69 320 ALA A O 1
ATOM 2338 N N . SER A 1 321 ? -9.664 -18.529 -3.684 1.00 94.88 321 SER A N 1
ATOM 2339 C CA . SER A 1 321 ? -10.716 -17.571 -3.333 1.00 94.88 321 SER A CA 1
ATOM 2340 C C . SER A 1 321 ? -10.198 -16.138 -3.328 1.00 94.88 321 SER A C 1
ATOM 2342 O O . SER A 1 321 ? -9.013 -15.899 -3.124 1.00 94.88 321 SER A O 1
ATOM 2344 N N . VAL A 1 322 ? -11.103 -15.179 -3.521 1.00 92.88 322 VAL A N 1
ATOM 2345 C CA . VAL A 1 322 ? -10.761 -13.753 -3.571 1.00 92.88 322 VAL A CA 1
ATOM 2346 C C . VAL A 1 322 ? -10.670 -13.163 -2.165 1.00 92.88 322 VAL A C 1
ATOM 2348 O O . VAL A 1 322 ? -11.574 -13.335 -1.343 1.00 92.88 322 VAL A O 1
ATOM 2351 N N . LEU A 1 323 ? -9.601 -12.409 -1.920 1.00 95.56 323 LEU A N 1
ATOM 2352 C CA . LEU A 1 323 ? -9.485 -11.476 -0.809 1.00 95.56 323 LEU A CA 1
ATOM 2353 C C . LEU A 1 323 ? -9.977 -10.099 -1.265 1.00 95.56 323 LEU A C 1
ATOM 2355 O O . LEU A 1 323 ? -9.347 -9.439 -2.091 1.00 95.56 323 LEU A O 1
ATOM 2359 N N . THR A 1 324 ? -11.108 -9.656 -0.735 1.00 94.56 324 THR A N 1
ATOM 2360 C CA . THR A 1 324 ? -11.691 -8.355 -1.067 1.00 94.56 324 THR A CA 1
ATOM 2361 C C . THR A 1 324 ? -11.283 -7.315 -0.032 1.00 94.56 324 THR A C 1
ATOM 2363 O O . THR A 1 324 ? -11.721 -7.354 1.114 1.00 94.56 324 THR A O 1
ATOM 2366 N N . LEU A 1 325 ? -10.481 -6.339 -0.430 1.00 95.31 325 LEU A N 1
ATOM 2367 C CA . LEU A 1 325 ? -10.202 -5.164 0.382 1.00 95.31 325 LEU A CA 1
ATOM 2368 C C . LEU A 1 325 ? -11.342 -4.163 0.176 1.00 95.31 325 LEU A C 1
ATOM 2370 O O . LEU A 1 325 ? -11.495 -3.604 -0.912 1.00 95.31 325 LEU A O 1
ATOM 2374 N N . ALA A 1 326 ? -12.169 -3.966 1.196 1.00 91.12 326 ALA A N 1
ATOM 2375 C CA . ALA A 1 326 ? -13.357 -3.115 1.149 1.00 91.12 326 ALA A CA 1
ATOM 2376 C C . ALA A 1 326 ? -13.431 -2.246 2.401 1.00 91.12 326 ALA A C 1
ATOM 2378 O O . ALA A 1 326 ? -12.731 -2.516 3.352 1.00 91.12 326 ALA A O 1
ATOM 2379 N N . HIS A 1 327 ? -14.243 -1.197 2.399 1.00 88.31 327 HIS A N 1
ATOM 2380 C CA . HIS A 1 327 ? -14.551 -0.415 3.596 1.00 88.31 327 HIS A CA 1
ATOM 2381 C C . HIS A 1 327 ? -15.919 0.229 3.362 1.00 88.31 327 HIS A C 1
ATOM 2383 O O . HIS A 1 327 ? -16.192 0.689 2.248 1.00 88.31 327 HIS A O 1
ATOM 2389 N N . THR A 1 328 ? -16.789 0.258 4.371 1.00 82.19 328 THR A N 1
ATOM 2390 C CA . THR A 1 328 ? -18.155 0.790 4.221 1.00 82.19 328 THR A CA 1
ATOM 2391 C C . THR A 1 328 ? -18.177 2.297 3.985 1.00 82.19 328 THR A C 1
ATOM 2393 O O . THR A 1 328 ? -18.951 2.781 3.165 1.00 82.19 328 THR A O 1
ATOM 2396 N N . GLU A 1 329 ? -17.280 3.036 4.636 1.00 82.25 329 GLU A N 1
ATOM 2397 C CA . GLU A 1 329 ? -17.024 4.444 4.336 1.00 82.25 329 GLU A CA 1
ATOM 2398 C C . GLU A 1 329 ? -16.422 4.636 2.938 1.00 82.25 329 GLU A C 1
ATOM 2400 O O . GLU A 1 329 ? -15.288 4.247 2.634 1.00 82.25 329 GLU A O 1
ATOM 2405 N N . GLU A 1 330 ? -17.179 5.315 2.082 1.00 83.50 330 GLU A N 1
ATOM 2406 C CA . GLU A 1 330 ? -16.838 5.538 0.675 1.00 83.50 330 GLU A CA 1
ATOM 2407 C C . GLU A 1 330 ? -15.577 6.402 0.486 1.00 83.50 330 GLU A C 1
ATOM 2409 O O . GLU A 1 330 ? -14.884 6.274 -0.520 1.00 83.50 330 GLU A O 1
ATOM 2414 N N . ARG A 1 331 ? -15.237 7.241 1.474 1.00 84.31 331 ARG A N 1
ATOM 2415 C CA . ARG A 1 331 ? -14.018 8.073 1.475 1.00 84.31 331 ARG A CA 1
ATOM 2416 C C . ARG A 1 331 ? -12.763 7.364 1.989 1.00 84.31 331 ARG A C 1
ATOM 2418 O O . ARG A 1 331 ? -11.663 7.867 1.780 1.00 84.31 331 ARG A O 1
ATOM 2425 N N . ALA A 1 332 ? -12.911 6.257 2.714 1.00 89.31 332 ALA A N 1
ATOM 2426 C CA . ALA A 1 332 ? -11.799 5.643 3.432 1.00 89.31 332 ALA A CA 1
ATOM 2427 C C . ALA A 1 332 ? -10.865 4.853 2.502 1.00 89.31 332 ALA A C 1
ATOM 2429 O O . ALA A 1 332 ? -11.277 4.291 1.484 1.00 89.31 332 ALA A O 1
ATOM 2430 N N . ALA A 1 333 ? -9.590 4.774 2.871 1.00 94.31 333 ALA A N 1
ATOM 2431 C CA . ALA A 1 333 ? -8.663 3.846 2.240 1.00 94.31 333 ALA A CA 1
ATOM 2432 C C . ALA A 1 333 ? -8.880 2.416 2.767 1.00 94.31 333 ALA A C 1
ATOM 2434 O O . ALA A 1 333 ? -9.411 2.217 3.858 1.00 94.31 333 ALA A O 1
ATOM 2435 N N . VAL A 1 334 ? -8.428 1.430 1.995 1.00 96.75 334 VAL A N 1
ATOM 2436 C CA . VAL A 1 334 ? -8.167 0.070 2.488 1.00 96.75 334 VAL A CA 1
ATOM 2437 C C . VAL A 1 334 ? -6.673 -0.082 2.715 1.00 96.75 334 VAL A C 1
ATOM 2439 O O . VAL A 1 334 ? -5.872 0.435 1.930 1.00 96.75 334 VAL A O 1
ATOM 2442 N N . LEU A 1 335 ? -6.295 -0.739 3.806 1.00 98.12 335 LEU A N 1
ATOM 2443 C CA . LEU A 1 335 ? -4.955 -0.641 4.368 1.00 98.12 335 LEU A CA 1
ATOM 2444 C C . LEU A 1 335 ? -4.257 -2.003 4.406 1.00 98.12 335 LEU A C 1
ATOM 2446 O O . LEU A 1 335 ? -4.812 -2.990 4.885 1.00 98.12 335 LEU A O 1
ATOM 2450 N N . LEU A 1 336 ? -3.006 -2.044 3.955 1.00 98.75 336 LEU A N 1
ATOM 2451 C CA . LEU A 1 336 ? -2.093 -3.163 4.190 1.00 98.75 336 LEU A CA 1
ATOM 2452 C C . LEU A 1 336 ? -0.871 -2.629 4.935 1.00 98.75 336 LEU A C 1
ATOM 2454 O O . LEU A 1 336 ? -0.044 -1.923 4.356 1.00 98.75 336 LEU A O 1
ATOM 2458 N N . ASN A 1 337 ? -0.759 -2.956 6.215 1.00 98.69 337 ASN A N 1
ATOM 2459 C CA . ASN A 1 337 ? 0.339 -2.505 7.057 1.00 98.69 337 ASN A CA 1
ATOM 2460 C C . ASN A 1 337 ? 1.288 -3.667 7.330 1.00 98.69 337 ASN A C 1
ATOM 2462 O O . ASN A 1 337 ? 0.854 -4.764 7.677 1.00 98.69 337 ASN A O 1
ATOM 2466 N N . VAL A 1 338 ? 2.585 -3.418 7.197 1.00 98.75 338 VAL A N 1
ATOM 2467 C CA . VAL A 1 338 ? 3.639 -4.349 7.584 1.00 98.75 338 VAL A CA 1
ATOM 2468 C C . VAL A 1 338 ? 4.591 -3.632 8.525 1.00 98.75 338 VAL A C 1
ATOM 2470 O O . VAL A 1 338 ? 5.381 -2.792 8.095 1.00 98.75 338 VAL A O 1
ATOM 2473 N N . ASN A 1 339 ? 4.519 -3.975 9.804 1.00 98.00 339 ASN A N 1
ATOM 2474 C CA . ASN A 1 339 ? 5.351 -3.392 10.852 1.00 98.00 339 ASN A CA 1
ATOM 2475 C C . ASN A 1 339 ? 6.733 -4.055 10.924 1.00 98.00 339 ASN A C 1
ATOM 2477 O O . ASN A 1 339 ? 7.709 -3.412 11.300 1.00 98.00 339 ASN A O 1
ATOM 2481 N N . GLN A 1 340 ? 6.825 -5.332 10.549 1.00 97.62 340 GLN A N 1
ATOM 2482 C CA . GLN A 1 340 ? 8.056 -6.120 10.537 1.00 97.62 340 GLN A CA 1
ATOM 2483 C C . GLN A 1 340 ? 7.881 -7.368 9.665 1.00 97.62 340 GLN A C 1
ATOM 2485 O O . GLN A 1 340 ? 6.759 -7.705 9.307 1.00 97.62 340 GLN A O 1
ATOM 2490 N N . GLY A 1 341 ? 8.983 -8.053 9.351 1.00 98.31 341 GLY A N 1
ATOM 2491 C CA . GLY A 1 341 ? 8.960 -9.322 8.622 1.00 98.31 341 GLY A CA 1
ATOM 2492 C C . GLY A 1 341 ? 8.803 -9.187 7.104 1.00 98.31 341 GLY A C 1
ATOM 2493 O O . GLY A 1 341 ? 8.748 -8.094 6.536 1.00 98.31 341 GLY A O 1
ATOM 2494 N N . ALA A 1 342 ? 8.776 -10.339 6.435 1.00 98.69 342 ALA A N 1
ATOM 2495 C CA . ALA A 1 342 ? 8.548 -10.452 4.999 1.00 98.69 342 ALA A CA 1
ATOM 2496 C C . ALA A 1 342 ? 7.318 -11.330 4.751 1.00 98.69 342 ALA A C 1
ATOM 2498 O O . ALA A 1 342 ? 7.315 -12.513 5.099 1.00 98.69 342 ALA A O 1
ATOM 2499 N N . HIS A 1 343 ? 6.274 -10.763 4.154 1.00 98.94 343 HIS A N 1
ATOM 2500 C CA . HIS A 1 343 ? 4.969 -11.408 3.996 1.00 98.94 343 HIS A CA 1
ATOM 2501 C C . HIS A 1 343 ? 4.540 -11.477 2.541 1.00 98.94 343 HIS A C 1
ATOM 2503 O O . HIS A 1 343 ? 4.969 -10.676 1.708 1.00 98.94 343 HIS A O 1
ATOM 2509 N N . THR A 1 344 ? 3.662 -12.430 2.245 1.00 98.88 344 THR A N 1
ATOM 2510 C CA . THR A 1 344 ? 3.134 -12.633 0.896 1.00 98.88 344 THR A CA 1
ATOM 2511 C C . THR A 1 344 ? 1.614 -12.737 0.917 1.00 98.88 344 THR A C 1
ATOM 2513 O O . THR A 1 344 ? 1.034 -13.422 1.757 1.00 98.88 344 THR A O 1
ATOM 2516 N N . ILE A 1 345 ? 0.960 -12.100 -0.048 1.00 98.88 345 ILE A N 1
ATOM 2517 C CA . ILE A 1 345 ? -0.418 -12.393 -0.431 1.00 98.88 345 ILE A CA 1
ATOM 2518 C C . ILE A 1 345 ? -0.375 -12.925 -1.859 1.00 98.88 345 ILE A C 1
ATOM 2520 O O . ILE A 1 345 ? -0.084 -12.196 -2.808 1.00 98.88 345 ILE A O 1
ATOM 2524 N N . SER A 1 346 ? -0.638 -14.220 -1.990 1.00 98.25 346 SER A N 1
ATOM 2525 C CA . SER A 1 346 ? -0.736 -14.934 -3.260 1.00 98.25 346 SER A CA 1
ATOM 2526 C C . SER A 1 346 ? -2.164 -15.367 -3.581 1.00 98.25 346 SER A C 1
ATOM 2528 O O . SER A 1 346 ? -2.390 -15.996 -4.606 1.00 98.25 346 SER A O 1
ATOM 2530 N N . ALA A 1 347 ? -3.151 -15.029 -2.750 1.00 97.81 347 ALA A N 1
ATOM 2531 C CA . ALA A 1 347 ? -4.558 -15.091 -3.139 1.00 97.81 347 ALA A CA 1
ATOM 2532 C C . ALA A 1 347 ? -4.912 -13.931 -4.102 1.00 97.81 347 ALA A C 1
ATOM 2534 O O . ALA A 1 347 ? -4.304 -12.862 -3.998 1.00 97.81 347 ALA A O 1
ATOM 2535 N N . PRO A 1 348 ? -5.873 -14.096 -5.033 1.00 96.19 348 PRO A N 1
ATOM 2536 C CA . PRO A 1 348 ? -6.407 -12.987 -5.827 1.00 96.19 348 PRO A CA 1
ATOM 2537 C C . PRO A 1 348 ? -6.939 -11.849 -4.943 1.00 96.19 348 PRO A C 1
ATOM 2539 O O . PRO A 1 348 ? -7.663 -12.109 -3.981 1.00 96.19 348 PRO A O 1
ATOM 2542 N N . ILE A 1 349 ? -6.627 -10.593 -5.284 1.00 96.44 349 ILE A N 1
ATOM 2543 C CA . ILE A 1 349 ? -7.049 -9.414 -4.511 1.00 96.44 349 ILE A CA 1
ATOM 2544 C C . ILE A 1 349 ? -8.007 -8.558 -5.333 1.00 96.44 349 ILE A C 1
ATOM 2546 O O . ILE A 1 349 ? -7.704 -8.183 -6.464 1.00 96.44 349 ILE A O 1
ATOM 2550 N N . THR A 1 350 ? -9.137 -8.183 -4.735 1.00 95.25 350 THR A N 1
ATOM 2551 C CA . THR A 1 350 ? -10.053 -7.174 -5.286 1.00 95.25 350 THR A CA 1
ATOM 2552 C C . THR A 1 350 ? -10.156 -5.977 -4.347 1.00 95.25 350 THR A C 1
ATOM 2554 O O . THR A 1 350 ? -10.524 -6.129 -3.190 1.00 95.25 350 THR A O 1
ATOM 2557 N N . VAL A 1 351 ? -9.880 -4.771 -4.840 1.00 95.56 351 VAL A N 1
ATOM 2558 C CA . VAL A 1 351 ? -10.135 -3.504 -4.142 1.00 95.56 351 VAL A CA 1
ATOM 2559 C C . VAL A 1 351 ? -11.548 -3.038 -4.490 1.00 95.56 351 VAL A C 1
ATOM 2561 O O . VAL A 1 351 ? -11.817 -2.598 -5.616 1.00 95.56 351 VAL A O 1
ATOM 2564 N N . LYS A 1 352 ? -12.465 -3.126 -3.525 1.00 91.69 352 LYS A N 1
ATOM 2565 C CA . LYS A 1 352 ? -13.857 -2.713 -3.705 1.00 91.69 352 LYS A CA 1
ATOM 2566 C C . LYS A 1 352 ? -13.954 -1.203 -3.866 1.00 91.69 352 LYS A C 1
ATOM 2568 O O . LYS A 1 352 ? -13.503 -0.440 -3.012 1.00 91.69 352 LYS A O 1
ATOM 2573 N N . GLN A 1 353 ? -14.576 -0.770 -4.954 1.00 90.00 353 GLN A N 1
ATOM 2574 C CA . GLN A 1 353 ? -14.773 0.646 -5.221 1.00 90.00 353 GLN A CA 1
ATOM 2575 C C . GLN A 1 353 ? -15.937 1.228 -4.446 1.00 90.00 353 GLN A C 1
ATOM 2577 O O . GLN A 1 353 ? -16.874 0.500 -4.102 1.00 90.00 353 GLN A O 1
ATOM 2582 N N . PRO A 1 354 ? -15.896 2.545 -4.194 1.00 85.75 354 PRO A N 1
ATOM 2583 C CA . PRO A 1 354 ? -17.011 3.204 -3.575 1.00 85.75 354 PRO A CA 1
ATOM 2584 C C . PRO A 1 354 ? -18.241 3.145 -4.477 1.00 85.75 354 PRO A C 1
ATOM 2586 O O . PRO A 1 354 ? -18.123 3.247 -5.702 1.00 85.75 354 PRO A O 1
ATOM 2589 N N . THR A 1 355 ? -19.431 2.971 -3.903 1.00 77.25 355 THR A N 1
ATOM 2590 C CA . THR A 1 355 ? -20.658 3.024 -4.706 1.00 77.25 355 THR A CA 1
ATOM 2591 C C . THR A 1 355 ? -21.068 4.482 -4.855 1.00 77.25 355 THR A C 1
ATOM 2593 O O . THR A 1 355 ? -21.383 5.142 -3.867 1.00 77.25 355 THR A O 1
ATOM 2596 N N . ALA A 1 356 ? -21.096 4.997 -6.085 1.00 65.38 356 ALA A N 1
ATOM 2597 C CA . ALA A 1 356 ? -21.620 6.335 -6.330 1.00 65.38 356 ALA A CA 1
ATOM 2598 C C . ALA A 1 356 ? -23.090 6.394 -5.877 1.00 65.38 356 ALA A C 1
ATOM 2600 O O . ALA A 1 356 ? -23.956 5.753 -6.467 1.00 65.38 356 ALA A O 1
ATOM 2601 N N . ASN A 1 357 ? -23.378 7.155 -4.821 1.00 60.50 357 ASN A N 1
ATOM 2602 C CA . ASN A 1 357 ? -24.735 7.335 -4.289 1.00 60.50 357 ASN A CA 1
ATOM 2603 C C . ASN A 1 357 ? -25.457 8.551 -4.910 1.00 60.50 357 ASN A C 1
ATOM 2605 O O . ASN A 1 357 ? -26.520 8.948 -4.440 1.00 60.50 357 ASN A O 1
ATOM 2609 N N . GLY A 1 358 ? -24.863 9.162 -5.944 1.00 58.81 358 GLY A N 1
ATOM 2610 C CA . GLY A 1 358 ? -25.389 10.340 -6.639 1.00 58.81 358 GLY A CA 1
ATOM 2611 C C . GLY A 1 358 ? -25.257 11.664 -5.874 1.00 58.81 358 GLY A C 1
ATOM 2612 O O . GLY A 1 358 ? -25.629 12.697 -6.421 1.00 58.81 358 GLY A O 1
ATOM 2613 N N . ILE A 1 359 ? -24.727 11.654 -4.644 1.00 58.78 359 ILE A N 1
ATOM 2614 C CA . ILE A 1 359 ? -24.586 12.843 -3.783 1.00 58.78 359 ILE A CA 1
ATOM 2615 C C . ILE A 1 359 ? -23.110 13.187 -3.563 1.00 58.78 359 ILE A C 1
ATOM 2617 O O . ILE A 1 359 ? -22.730 14.352 -3.648 1.00 58.78 359 ILE A O 1
ATOM 2621 N N . THR A 1 360 ? -22.259 12.188 -3.322 1.00 61.41 360 THR A N 1
ATOM 2622 C CA . THR A 1 360 ? -20.812 12.368 -3.164 1.00 61.41 360 THR A CA 1
ATOM 2623 C C . THR A 1 360 ? -20.047 11.431 -4.093 1.00 61.41 360 THR A C 1
ATOM 2625 O O . THR A 1 360 ? -20.369 10.252 -4.229 1.00 61.41 360 THR A O 1
ATOM 2628 N N . ASN A 1 361 ? -19.013 11.962 -4.749 1.00 72.19 361 ASN A N 1
ATOM 2629 C CA . ASN A 1 361 ? -18.054 11.174 -5.514 1.00 72.19 361 ASN A CA 1
ATOM 2630 C C . ASN A 1 361 ? -16.666 11.369 -4.899 1.00 72.19 361 ASN A C 1
ATOM 2632 O O . ASN A 1 361 ? -16.020 12.388 -5.133 1.00 72.19 361 ASN A O 1
ATOM 2636 N N . PHE A 1 362 ? -16.222 10.396 -4.103 1.00 78.31 362 PHE A N 1
ATOM 2637 C CA . PHE A 1 362 ? -14.879 10.389 -3.510 1.00 78.31 362 PHE A CA 1
ATOM 2638 C C . PHE A 1 362 ? -13.802 9.874 -4.478 1.00 78.31 362 PHE A C 1
ATOM 2640 O O . PHE A 1 362 ? -12.624 9.812 -4.131 1.00 78.31 362 PHE A O 1
ATOM 2647 N N . GLY A 1 363 ? -14.196 9.540 -5.709 1.00 87.00 363 GLY A N 1
ATOM 2648 C CA . GLY A 1 363 ? -13.318 8.971 -6.714 1.00 87.00 363 GLY A CA 1
ATOM 2649 C C . GLY A 1 363 ? -12.918 7.525 -6.404 1.00 87.00 363 GLY A C 1
ATOM 2650 O O . GLY A 1 363 ? -13.543 6.851 -5.583 1.00 87.00 363 GLY A O 1
ATOM 2651 N N . PRO A 1 364 ? -11.880 7.023 -7.093 1.00 91.69 364 PRO A N 1
ATOM 2652 C CA . PRO A 1 364 ? -11.368 5.674 -6.889 1.00 91.69 364 PRO A CA 1
ATOM 2653 C C . PRO A 1 364 ? -10.836 5.454 -5.469 1.00 91.69 364 PRO A C 1
ATOM 2655 O O . PRO A 1 364 ? -10.055 6.271 -4.963 1.00 91.69 364 PRO A O 1
ATOM 2658 N N . ARG A 1 365 ? -11.169 4.307 -4.862 1.00 93.31 365 ARG A N 1
ATOM 2659 C CA . ARG A 1 365 ? -10.666 3.930 -3.534 1.00 93.31 365 ARG A CA 1
ATOM 2660 C C . ARG A 1 365 ? -9.143 3.857 -3.534 1.00 93.31 365 ARG A C 1
ATOM 2662 O O . ARG A 1 365 ? -8.527 3.381 -4.491 1.00 93.31 365 ARG A O 1
ATOM 2669 N N . VAL A 1 366 ? -8.544 4.308 -2.438 1.00 96.12 366 VAL A N 1
ATOM 2670 C CA . VAL A 1 366 ? -7.106 4.187 -2.198 1.00 96.12 366 VAL A CA 1
ATOM 2671 C C . VAL A 1 366 ? -6.814 2.839 -1.538 1.00 96.12 366 VAL A C 1
ATOM 2673 O O . VAL A 1 366 ? -7.322 2.559 -0.455 1.00 96.12 366 VAL A O 1
ATOM 2676 N N . LEU A 1 367 ? -5.972 2.027 -2.174 1.00 98.00 367 LEU A N 1
ATOM 2677 C CA . LEU A 1 367 ? -5.185 0.994 -1.515 1.00 98.00 367 LEU A CA 1
ATOM 2678 C C . LEU A 1 367 ? -3.936 1.665 -0.947 1.00 98.00 367 LEU A C 1
ATOM 2680 O O . LEU A 1 367 ? -3.052 2.088 -1.695 1.00 98.00 367 LEU A O 1
ATOM 2684 N N . LYS A 1 368 ? -3.878 1.795 0.374 1.00 98.38 368 LYS A N 1
ATOM 2685 C CA . LYS A 1 368 ? -2.728 2.362 1.071 1.00 98.38 368 LYS A CA 1
ATOM 2686 C C . LYS A 1 368 ? -1.927 1.232 1.702 1.00 98.38 368 LYS A C 1
ATOM 2688 O O . LYS A 1 368 ? -2.450 0.433 2.472 1.00 98.38 368 LYS A O 1
ATOM 2693 N N . THR A 1 369 ? -0.649 1.166 1.366 1.00 98.56 369 THR A N 1
ATOM 2694 C CA . THR A 1 369 ? 0.274 0.162 1.890 1.00 98.56 369 THR A CA 1
ATOM 2695 C C . THR A 1 369 ? 1.375 0.850 2.685 1.00 98.56 369 THR A C 1
ATOM 2697 O O . THR A 1 369 ? 2.122 1.651 2.117 1.00 98.56 369 THR A O 1
ATOM 2700 N N . THR A 1 370 ? 1.516 0.519 3.963 1.00 98.50 370 THR A N 1
ATOM 2701 C CA . THR A 1 370 ? 2.566 1.066 4.830 1.00 98.50 370 THR A CA 1
ATOM 2702 C C . THR A 1 370 ? 3.511 -0.058 5.211 1.00 98.50 370 THR A C 1
ATOM 2704 O O . THR A 1 370 ? 3.128 -0.967 5.939 1.00 98.50 370 THR A O 1
ATOM 2707 N N . VAL A 1 371 ? 4.745 -0.021 4.709 1.00 98.81 371 VAL A N 1
ATOM 2708 C CA . VAL A 1 371 ? 5.741 -1.076 4.952 1.00 98.81 371 VAL A CA 1
ATOM 2709 C C . VAL A 1 371 ? 6.921 -0.475 5.704 1.00 98.81 371 VAL A C 1
ATOM 2711 O O . VAL A 1 371 ? 7.619 0.392 5.175 1.00 98.81 371 VAL A O 1
ATOM 2714 N N . ALA A 1 372 ? 7.132 -0.910 6.944 1.00 98.56 372 ALA A N 1
ATOM 2715 C CA . ALA A 1 372 ? 8.205 -0.441 7.809 1.00 98.56 372 ALA A CA 1
ATOM 2716 C C . ALA A 1 372 ? 9.594 -0.718 7.215 1.00 98.56 372 ALA A C 1
ATOM 2718 O O . ALA A 1 372 ? 9.768 -1.577 6.351 1.00 98.56 372 ALA A O 1
ATOM 2719 N N . ASN A 1 373 ? 10.598 0.028 7.674 1.00 97.94 373 ASN A N 1
ATOM 2720 C CA . ASN A 1 373 ? 11.968 -0.141 7.198 1.00 97.94 373 ASN A CA 1
ATOM 2721 C C . ASN A 1 373 ? 12.470 -1.578 7.446 1.00 97.94 373 ASN A C 1
ATOM 2723 O O . ASN A 1 373 ? 12.259 -2.129 8.523 1.00 97.94 373 ASN A O 1
ATOM 2727 N N . GLY A 1 374 ? 13.119 -2.181 6.448 1.00 97.06 374 GLY A N 1
ATOM 2728 C CA . GLY A 1 374 ? 13.575 -3.575 6.490 1.00 97.06 374 GLY A CA 1
ATOM 2729 C C . GLY A 1 374 ? 12.476 -4.634 6.318 1.00 97.06 374 GLY A C 1
ATOM 2730 O O . GLY A 1 374 ? 12.800 -5.812 6.192 1.00 97.06 374 GLY A O 1
ATOM 2731 N N . ALA A 1 375 ? 11.199 -4.243 6.274 1.00 98.75 375 ALA A N 1
ATOM 2732 C CA . ALA A 1 375 ? 10.087 -5.156 6.038 1.00 98.75 375 ALA A CA 1
ATOM 2733 C C . ALA A 1 375 ? 9.720 -5.247 4.547 1.00 98.75 375 ALA A C 1
ATOM 2735 O O . ALA A 1 375 ? 10.067 -4.379 3.738 1.00 98.75 375 ALA A O 1
ATOM 2736 N N . THR A 1 376 ? 9.015 -6.313 4.166 1.00 98.88 376 THR A N 1
ATOM 2737 C CA . THR A 1 376 ? 8.562 -6.531 2.783 1.00 98.88 376 THR A CA 1
ATOM 2738 C C . THR A 1 376 ? 7.145 -7.095 2.730 1.00 98.88 376 THR A C 1
ATOM 2740 O O . THR A 1 376 ? 6.805 -8.015 3.471 1.00 98.88 376 THR A O 1
ATOM 2743 N N . LEU A 1 377 ? 6.337 -6.591 1.796 1.00 98.94 377 LEU A N 1
ATOM 2744 C CA . LEU A 1 377 ? 5.073 -7.198 1.379 1.00 98.94 377 LEU A CA 1
ATOM 2745 C C . LEU A 1 377 ? 5.158 -7.591 -0.093 1.00 98.94 377 LEU A C 1
ATOM 2747 O O . LEU A 1 377 ? 5.506 -6.755 -0.918 1.00 98.94 377 LEU A O 1
ATOM 2751 N N . THR A 1 378 ? 4.800 -8.825 -0.437 1.00 98.94 378 THR A N 1
ATOM 2752 C CA . THR A 1 378 ? 4.716 -9.288 -1.829 1.00 98.94 378 THR A CA 1
ATOM 2753 C C . THR A 1 378 ? 3.274 -9.615 -2.200 1.00 98.94 378 THR A C 1
ATOM 2755 O O . THR A 1 378 ? 2.657 -10.477 -1.581 1.00 98.94 378 THR A O 1
ATOM 2758 N N . LEU A 1 379 ? 2.744 -8.954 -3.226 1.00 98.75 379 LEU A N 1
ATO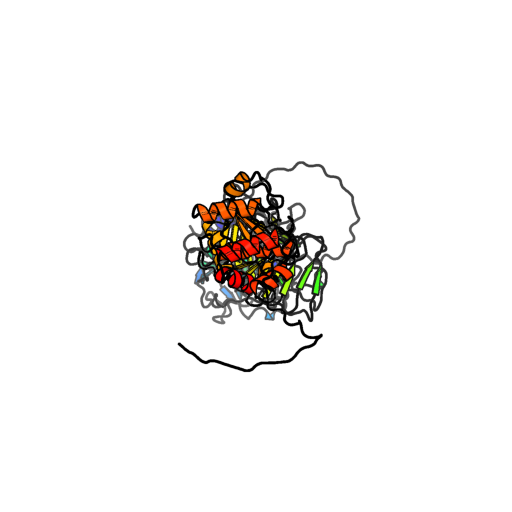M 2759 C CA . LEU A 1 379 ? 1.450 -9.233 -3.847 1.00 98.75 379 LEU A CA 1
ATOM 2760 C C . LEU A 1 379 ? 1.713 -9.925 -5.191 1.00 98.75 379 LEU A C 1
ATOM 2762 O O . LEU A 1 379 ? 2.030 -9.270 -6.186 1.00 98.75 379 LEU A O 1
ATOM 2766 N N . SER A 1 380 ? 1.661 -11.258 -5.214 1.00 96.94 380 SER A N 1
ATOM 2767 C CA . SER A 1 380 ? 2.122 -12.044 -6.374 1.00 96.94 380 SER A CA 1
ATOM 2768 C C . SER A 1 380 ? 1.057 -12.282 -7.447 1.00 96.94 380 SER A C 1
ATOM 2770 O O . SER A 1 380 ? 1.378 -12.774 -8.527 1.00 96.94 380 SER A O 1
ATOM 2772 N N . ASN A 1 381 ? -0.192 -11.901 -7.180 1.00 94.81 381 ASN A N 1
ATOM 2773 C CA . ASN A 1 381 ? -1.285 -11.900 -8.150 1.00 94.81 381 ASN A CA 1
ATOM 2774 C C . ASN A 1 381 ? -1.665 -10.481 -8.576 1.00 94.81 381 ASN A C 1
ATOM 2776 O O . ASN A 1 381 ? -1.241 -9.497 -7.970 1.00 94.81 381 ASN A O 1
ATOM 2780 N N . ASP A 1 382 ? -2.484 -10.387 -9.627 1.00 91.44 382 ASP A N 1
ATOM 2781 C CA . ASP A 1 382 ? -3.059 -9.107 -10.034 1.00 91.44 382 ASP A CA 1
ATOM 2782 C C . ASP A 1 382 ? -3.929 -8.550 -8.900 1.00 91.44 382 ASP A C 1
ATOM 2784 O O . ASP A 1 382 ? -4.787 -9.245 -8.347 1.00 91.44 382 ASP A O 1
ATOM 2788 N N . VAL A 1 383 ? -3.712 -7.277 -8.573 1.00 95.81 383 VAL A N 1
ATOM 2789 C CA . VAL A 1 383 ? -4.634 -6.498 -7.746 1.00 95.81 383 VAL A CA 1
ATOM 2790 C C . VAL A 1 383 ? -5.601 -5.816 -8.697 1.00 95.81 383 VAL A C 1
ATOM 2792 O O . VAL A 1 383 ? -5.189 -4.998 -9.517 1.00 95.81 383 VAL A O 1
ATOM 2795 N N . ILE A 1 384 ? -6.881 -6.160 -8.603 1.00 94.19 384 ILE A N 1
ATOM 2796 C CA . ILE A 1 384 ? -7.921 -5.604 -9.473 1.00 94.19 384 ILE A CA 1
ATOM 2797 C C . ILE A 1 384 ? -8.896 -4.750 -8.674 1.00 94.19 384 ILE A C 1
ATOM 2799 O O . ILE A 1 384 ? -8.976 -4.847 -7.453 1.00 94.19 384 ILE A O 1
ATOM 2803 N N . SER A 1 385 ? -9.665 -3.910 -9.357 1.00 92.00 385 SER A N 1
ATOM 2804 C CA . SER A 1 385 ? -10.785 -3.192 -8.759 1.00 92.00 385 SER A CA 1
ATOM 2805 C C . SER A 1 385 ? -12.098 -3.934 -9.028 1.00 92.00 385 SER A C 1
ATOM 2807 O O . SER A 1 385 ? -12.250 -4.613 -10.044 1.00 92.00 385 SER A O 1
ATOM 2809 N N . SER A 1 386 ? -13.080 -3.782 -8.134 1.00 88.25 386 SER A N 1
ATOM 2810 C CA . SER A 1 386 ? -14.422 -4.358 -8.330 1.00 88.25 386 SER A CA 1
ATOM 2811 C C . SER A 1 386 ? -15.156 -3.802 -9.559 1.00 88.25 386 SER A C 1
ATOM 2813 O O . SER A 1 386 ? -16.141 -4.390 -9.989 1.00 88.25 386 SER A O 1
ATOM 2815 N N . ASN A 1 387 ? -14.674 -2.692 -10.133 1.00 84.19 387 ASN A N 1
ATOM 2816 C CA . ASN A 1 387 ? -15.196 -2.095 -11.366 1.00 84.19 387 ASN A CA 1
ATOM 2817 C C . ASN A 1 387 ? -14.278 -2.367 -12.582 1.00 84.19 387 ASN A C 1
ATOM 2819 O O . ASN A 1 387 ? -14.364 -1.654 -13.579 1.00 84.19 387 ASN A O 1
ATOM 2823 N N . GLY A 1 388 ? -13.344 -3.323 -12.500 1.00 75.19 388 GLY A N 1
ATOM 2824 C CA . GLY A 1 388 ? -12.387 -3.662 -13.566 1.00 75.19 388 GLY A CA 1
ATOM 2825 C C . GLY A 1 388 ? -10.916 -3.412 -13.198 1.00 75.19 388 GLY A C 1
ATOM 2826 O O . GLY A 1 388 ? -10.582 -3.130 -12.053 1.00 75.19 388 GLY A O 1
ATOM 2827 N N . THR A 1 389 ? -10.001 -3.531 -14.165 1.00 61.62 389 THR A N 1
ATOM 2828 C CA . THR A 1 389 ? -8.551 -3.641 -13.890 1.00 61.62 389 THR A CA 1
ATOM 2829 C C . THR A 1 389 ? -7.877 -2.352 -13.401 1.00 61.62 389 THR A C 1
ATOM 2831 O O . THR A 1 389 ? -6.997 -2.439 -12.556 1.00 61.62 389 THR A O 1
ATOM 2834 N N . ILE A 1 390 ? -8.267 -1.163 -13.880 1.00 62.91 390 ILE A N 1
ATOM 2835 C CA . ILE A 1 390 ? -7.598 0.113 -13.540 1.00 62.91 390 ILE A CA 1
ATOM 2836 C C . ILE A 1 390 ? -8.632 1.092 -13.001 1.00 62.91 390 ILE A C 1
ATOM 2838 O O . ILE A 1 390 ? -9.120 1.952 -13.723 1.00 62.91 390 ILE A O 1
ATOM 2842 N N . ASN A 1 391 ? -9.007 0.924 -11.737 1.00 81.50 391 ASN A N 1
ATOM 2843 C CA . ASN A 1 391 ? -10.023 1.766 -11.104 1.00 81.50 391 ASN A CA 1
ATOM 2844 C C . ASN A 1 391 ? -9.770 1.977 -9.606 1.00 81.50 391 ASN A C 1
ATOM 2846 O O . ASN A 1 391 ? -10.704 2.297 -8.893 1.00 81.50 391 ASN A O 1
ATOM 2850 N N . PHE A 1 392 ? -8.545 1.780 -9.109 1.00 94.31 392 PHE A N 1
ATOM 2851 C CA . PHE A 1 392 ? -8.153 2.132 -7.737 1.00 94.31 392 PHE A CA 1
ATOM 2852 C C . PHE A 1 392 ? -6.881 2.987 -7.749 1.00 94.31 392 PHE A C 1
ATOM 2854 O O . PHE A 1 392 ? -6.180 3.058 -8.760 1.00 94.31 392 PHE A O 1
ATOM 2861 N N . ASN A 1 393 ? -6.587 3.638 -6.627 1.00 96.31 393 ASN A N 1
ATOM 2862 C CA . ASN A 1 393 ? -5.361 4.407 -6.418 1.00 96.31 393 ASN A CA 1
ATOM 2863 C C . ASN A 1 393 ? -4.427 3.654 -5.467 1.00 96.31 393 ASN A C 1
ATOM 2865 O O . ASN A 1 393 ? -4.899 3.070 -4.499 1.00 96.31 393 ASN A O 1
ATOM 2869 N N . LEU A 1 394 ? -3.119 3.707 -5.695 1.00 98.19 394 LEU A N 1
ATOM 2870 C CA . LEU A 1 394 ? -2.100 3.140 -4.815 1.00 98.19 394 LEU A CA 1
ATOM 2871 C C . LEU A 1 394 ? -1.358 4.260 -4.079 1.00 98.19 394 LEU A C 1
ATOM 2873 O O . LEU A 1 394 ? -0.837 5.179 -4.713 1.00 98.19 394 LEU A O 1
ATOM 2877 N N . THR A 1 395 ? -1.259 4.147 -2.757 1.00 98.50 395 THR A N 1
ATOM 2878 C CA . THR A 1 395 ? -0.361 4.964 -1.930 1.00 98.50 395 THR A CA 1
ATOM 2879 C C . THR A 1 395 ? 0.608 4.049 -1.192 1.00 98.50 395 THR A C 1
ATOM 2881 O O . THR A 1 395 ? 0.174 3.167 -0.453 1.00 98.50 395 THR A O 1
ATOM 2884 N N . LYS A 1 396 ? 1.914 4.277 -1.347 1.00 98.62 396 LYS A N 1
ATOM 2885 C CA . LYS A 1 396 ? 2.968 3.556 -0.624 1.00 98.62 396 LYS A CA 1
ATOM 2886 C C . LYS A 1 396 ? 3.643 4.465 0.400 1.00 98.62 396 LYS A C 1
ATOM 2888 O O . LYS A 1 396 ? 4.169 5.520 0.050 1.00 98.62 396 LYS A O 1
ATOM 2893 N N . GLU A 1 397 ? 3.678 4.009 1.648 1.00 97.62 397 GLU A N 1
ATOM 2894 C CA . GLU A 1 397 ? 4.343 4.650 2.785 1.00 97.62 397 GLU A CA 1
ATOM 2895 C C . GLU A 1 397 ? 5.324 3.692 3.480 1.00 97.62 397 GLU A C 1
ATOM 2897 O O . GLU A 1 397 ? 5.349 2.481 3.219 1.00 97.62 397 GLU A O 1
ATOM 2902 N N . GLY A 1 398 ? 6.147 4.249 4.373 1.00 97.50 398 GLY A N 1
ATOM 2903 C CA . GLY A 1 398 ? 7.190 3.529 5.105 1.00 97.50 398 GLY A CA 1
ATOM 2904 C C . GLY A 1 398 ? 8.408 3.155 4.246 1.00 97.50 398 GLY A C 1
ATOM 2905 O O . GLY A 1 398 ? 8.329 3.056 3.022 1.00 97.50 398 GLY A O 1
ATOM 2906 N N . GLY A 1 399 ? 9.560 2.974 4.897 1.00 98.12 399 GLY A N 1
ATOM 2907 C CA . GLY A 1 399 ? 10.848 2.770 4.221 1.00 98.12 399 GLY A CA 1
ATOM 2908 C C . GLY A 1 399 ? 11.054 1.397 3.568 1.00 98.12 399 GLY A C 1
ATOM 2909 O O . GLY A 1 399 ? 12.021 1.233 2.834 1.00 98.12 399 GLY A O 1
ATOM 2910 N N . GLY A 1 400 ? 10.182 0.416 3.820 1.00 98.75 400 GLY A N 1
ATOM 2911 C CA . GLY A 1 400 ? 10.314 -0.943 3.287 1.00 98.75 400 GLY A CA 1
ATOM 2912 C C . GLY A 1 400 ? 9.773 -1.121 1.869 1.00 98.75 400 GLY A C 1
ATOM 2913 O O . GLY A 1 400 ? 9.413 -0.156 1.182 1.00 98.75 400 GLY A O 1
ATOM 2914 N N . THR A 1 401 ? 9.668 -2.381 1.449 1.00 98.88 401 THR A N 1
ATOM 2915 C CA . THR A 1 401 ? 9.384 -2.758 0.056 1.00 98.88 401 THR A CA 1
ATOM 2916 C C . THR A 1 401 ? 7.983 -3.340 -0.119 1.00 98.88 401 THR A C 1
ATOM 2918 O O . THR A 1 401 ? 7.588 -4.271 0.580 1.00 98.88 401 THR A O 1
ATOM 2921 N N . LEU A 1 402 ? 7.238 -2.824 -1.095 1.00 98.94 402 LEU A N 1
ATOM 2922 C CA . LEU A 1 402 ? 6.044 -3.465 -1.644 1.00 98.94 402 LEU A CA 1
ATOM 2923 C C . LEU A 1 402 ? 6.395 -4.057 -3.012 1.00 98.94 402 LEU A C 1
ATOM 2925 O O . LEU A 1 402 ? 6.614 -3.308 -3.955 1.00 98.94 402 LEU A O 1
ATOM 2929 N N . ASN A 1 403 ? 6.407 -5.377 -3.141 1.00 98.88 403 ASN A N 1
ATOM 2930 C CA . ASN A 1 403 ? 6.533 -6.049 -4.428 1.00 98.88 403 ASN A CA 1
ATOM 2931 C C . ASN A 1 403 ? 5.146 -6.362 -4.989 1.00 98.88 403 ASN A C 1
ATOM 2933 O O . ASN A 1 403 ? 4.296 -6.895 -4.275 1.00 98.88 403 ASN A O 1
ATOM 2937 N N . MET A 1 404 ? 4.918 -6.071 -6.265 1.00 98.56 404 MET A N 1
ATOM 2938 C CA . MET A 1 404 ? 3.671 -6.360 -6.970 1.00 98.56 404 MET A CA 1
ATOM 2939 C C . MET A 1 404 ? 3.966 -7.078 -8.282 1.00 98.56 404 MET A C 1
ATOM 2941 O O . MET A 1 404 ? 4.971 -6.799 -8.930 1.00 98.56 404 MET A O 1
ATOM 2945 N N . LYS A 1 405 ? 3.071 -7.970 -8.713 1.00 97.25 405 LYS A N 1
ATOM 2946 C CA . LYS A 1 405 ? 3.154 -8.598 -10.042 1.00 97.25 405 LYS A CA 1
ATOM 2947 C C . LYS A 1 405 ? 3.236 -7.564 -11.176 1.00 97.25 405 LYS A C 1
ATOM 2949 O O . LYS A 1 405 ? 3.999 -7.732 -12.114 1.00 97.25 405 LYS A O 1
ATOM 2954 N N . ASN A 1 406 ? 2.423 -6.518 -11.077 1.00 96.44 406 ASN A N 1
ATOM 2955 C CA . ASN A 1 406 ? 2.418 -5.322 -11.914 1.00 96.44 406 ASN A CA 1
ATOM 2956 C C . ASN A 1 406 ? 1.735 -4.195 -11.129 1.00 96.44 406 ASN A C 1
ATOM 2958 O O . ASN A 1 406 ? 1.021 -4.447 -10.153 1.00 96.44 406 ASN A O 1
ATOM 2962 N N . VAL A 1 407 ? 1.932 -2.949 -11.559 1.00 96.75 407 VAL A N 1
ATOM 2963 C CA . VAL A 1 407 ? 1.221 -1.794 -11.005 1.00 96.75 407 VAL A CA 1
ATOM 2964 C C . VAL A 1 407 ? 0.227 -1.281 -12.042 1.00 96.75 407 VAL A C 1
ATOM 2966 O O . VAL A 1 407 ? 0.599 -0.679 -13.049 1.00 96.75 407 VAL A O 1
ATOM 2969 N N . ARG A 1 408 ? -1.062 -1.536 -11.797 1.00 95.44 408 ARG A N 1
ATOM 2970 C CA . ARG A 1 408 ? -2.177 -1.142 -12.673 1.00 95.44 408 ARG A CA 1
ATOM 2971 C C . ARG A 1 408 ? -3.199 -0.314 -11.897 1.00 95.44 408 ARG A C 1
ATOM 2973 O O . ARG A 1 408 ? -4.188 -0.837 -11.397 1.00 95.44 408 ARG A O 1
ATOM 2980 N N . ALA A 1 409 ? -2.930 0.983 -11.757 1.00 95.44 409 ALA A N 1
ATOM 2981 C CA . ALA A 1 409 ? -3.687 1.890 -10.887 1.00 95.44 409 ALA A CA 1
ATOM 2982 C C . ALA A 1 409 ? -3.938 3.257 -11.547 1.00 95.44 409 ALA A C 1
ATOM 2984 O O . ALA A 1 409 ? -3.128 3.740 -12.334 1.00 95.44 409 ALA A O 1
ATOM 2985 N N . GLY A 1 410 ? -5.048 3.916 -11.205 1.00 94.62 410 GLY A N 1
ATOM 2986 C CA . GLY A 1 410 ? -5.385 5.248 -11.727 1.00 94.62 410 GLY A CA 1
ATOM 2987 C C . GLY A 1 410 ? -4.434 6.341 -11.227 1.00 94.62 410 GLY A C 1
ATOM 2988 O O . GLY A 1 410 ? -4.075 7.253 -11.967 1.00 94.62 410 GLY A O 1
ATOM 2989 N N . ARG A 1 411 ? -3.957 6.215 -9.989 1.00 95.31 411 ARG A N 1
ATOM 2990 C CA . ARG A 1 411 ? -2.891 7.042 -9.413 1.00 95.31 411 ARG A CA 1
ATOM 2991 C C . ARG A 1 411 ? -1.951 6.164 -8.607 1.00 95.31 411 ARG A C 1
ATOM 2993 O O . ARG A 1 411 ? -2.415 5.289 -7.881 1.00 95.31 411 ARG A O 1
ATOM 3000 N N . VAL A 1 412 ? -0.659 6.453 -8.680 1.00 97.94 412 VAL A N 1
ATOM 3001 C CA . VAL A 1 412 ? 0.387 5.881 -7.836 1.00 97.94 412 VAL A CA 1
ATOM 3002 C C . VAL A 1 412 ? 1.116 7.016 -7.131 1.00 97.94 412 VAL A C 1
ATOM 3004 O O . VAL A 1 412 ? 1.699 7.883 -7.780 1.00 97.94 412 VAL A O 1
ATOM 3007 N N . LEU A 1 413 ? 1.077 7.007 -5.800 1.00 98.19 413 LEU A N 1
ATOM 3008 C CA . LEU A 1 413 ? 1.806 7.931 -4.939 1.00 98.19 413 LEU A CA 1
ATOM 3009 C C . LEU A 1 413 ? 2.812 7.150 -4.086 1.00 98.19 413 LEU A C 1
ATOM 3011 O O . LEU A 1 413 ? 2.416 6.387 -3.204 1.00 98.19 413 LEU A O 1
ATOM 3015 N N . LEU A 1 414 ? 4.105 7.346 -4.339 1.00 98.62 414 LEU A N 1
ATOM 3016 C CA . LEU A 1 414 ? 5.194 6.742 -3.572 1.00 98.62 414 LEU A CA 1
ATOM 3017 C C . LEU A 1 414 ? 5.780 7.784 -2.617 1.00 98.62 414 LEU A C 1
ATOM 3019 O O . LEU A 1 414 ? 6.617 8.594 -3.016 1.00 98.62 414 LEU A O 1
ATOM 3023 N N . ASN A 1 415 ? 5.337 7.768 -1.360 1.00 98.19 415 ASN A N 1
ATOM 3024 C CA . ASN A 1 415 ? 5.812 8.704 -0.338 1.00 98.19 415 ASN A CA 1
ATOM 3025 C C . ASN A 1 415 ? 7.167 8.282 0.252 1.00 98.19 415 ASN A C 1
ATOM 3027 O O . ASN A 1 415 ? 7.948 9.140 0.654 1.00 98.19 415 ASN A O 1
ATOM 3031 N N . ALA A 1 416 ? 7.435 6.974 0.333 1.00 98.00 416 ALA A N 1
ATOM 3032 C CA . ALA A 1 416 ? 8.676 6.422 0.876 1.00 98.00 416 ALA A CA 1
ATOM 3033 C C . ALA A 1 416 ? 8.909 4.961 0.445 1.00 98.00 416 ALA A C 1
ATOM 3035 O O . ALA A 1 416 ? 7.972 4.236 0.091 1.00 98.00 416 ALA A O 1
ATOM 3036 N N . GLY A 1 417 ? 10.165 4.519 0.557 1.00 98.50 417 GLY A N 1
ATOM 3037 C CA . GLY A 1 417 ? 10.570 3.135 0.313 1.00 98.50 417 GLY A CA 1
ATOM 3038 C C . GLY A 1 417 ? 10.485 2.742 -1.161 1.00 98.50 417 GLY A C 1
ATOM 3039 O O . GLY A 1 417 ? 10.613 3.588 -2.048 1.00 98.50 417 GLY A O 1
ATOM 3040 N N . THR A 1 418 ? 10.269 1.450 -1.411 1.00 98.81 418 THR A N 1
ATOM 3041 C CA . THR A 1 418 ? 10.267 0.883 -2.768 1.00 98.81 418 THR A CA 1
ATOM 3042 C C . THR A 1 418 ? 8.919 0.259 -3.113 1.00 98.81 418 THR A C 1
ATOM 3044 O O . THR A 1 418 ? 8.347 -0.477 -2.302 1.00 98.81 418 THR A O 1
ATOM 3047 N N . VAL A 1 419 ? 8.433 0.512 -4.328 1.00 98.88 419 VAL A N 1
ATOM 3048 C CA . VAL A 1 419 ? 7.519 -0.393 -5.034 1.00 98.88 419 VAL A CA 1
ATOM 3049 C C . VAL A 1 419 ? 8.326 -1.142 -6.085 1.00 98.88 419 VAL A C 1
ATOM 3051 O O . VAL A 1 419 ? 8.897 -0.516 -6.971 1.00 98.88 419 VAL A O 1
ATOM 3054 N N . GLY A 1 420 ? 8.407 -2.463 -5.965 1.00 98.56 420 GLY A N 1
ATOM 3055 C CA . GLY A 1 420 ? 9.079 -3.334 -6.924 1.00 98.56 420 GLY A CA 1
ATOM 3056 C C . GLY A 1 420 ? 8.071 -4.063 -7.806 1.00 98.56 420 GLY A C 1
ATOM 3057 O O . GLY A 1 420 ? 7.065 -4.570 -7.308 1.00 98.56 420 GLY A O 1
ATOM 3058 N N . VAL A 1 421 ? 8.337 -4.148 -9.104 1.00 98.69 421 VAL A N 1
ATOM 3059 C CA . VAL A 1 421 ? 7.625 -5.045 -10.015 1.00 98.69 421 VAL A CA 1
ATOM 3060 C C . VAL A 1 421 ? 8.367 -6.378 -10.041 1.00 98.69 421 VAL A C 1
ATOM 3062 O O . VAL A 1 421 ? 9.579 -6.425 -10.243 1.00 98.69 421 VAL A O 1
ATOM 3065 N N . ILE A 1 422 ? 7.654 -7.471 -9.776 1.00 98.44 422 ILE A N 1
ATOM 3066 C CA . ILE A 1 422 ? 8.235 -8.819 -9.751 1.00 98.44 422 ILE A CA 1
ATOM 3067 C C . ILE A 1 422 ? 8.719 -9.185 -11.161 1.00 98.44 422 ILE A C 1
ATOM 3069 O O . ILE A 1 422 ? 8.005 -8.947 -12.133 1.00 98.44 422 ILE A O 1
ATOM 3073 N N . ALA A 1 423 ? 9.906 -9.790 -11.264 1.00 97.50 423 ALA A N 1
ATOM 3074 C CA . ALA A 1 423 ? 10.487 -10.209 -12.539 1.00 97.50 423 ALA A CA 1
ATOM 3075 C C . ALA A 1 423 ? 9.513 -11.080 -13.352 1.00 97.50 423 ALA A C 1
ATOM 3077 O O . ALA A 1 423 ? 8.939 -12.045 -12.828 1.00 97.50 423 ALA A O 1
ATOM 3078 N N . ASN A 1 424 ? 9.307 -10.730 -14.619 1.00 94.31 424 ASN A N 1
ATOM 3079 C CA . ASN A 1 424 ? 8.395 -11.442 -15.513 1.00 94.31 424 ASN A CA 1
ATOM 3080 C C . ASN A 1 424 ? 8.771 -11.242 -16.988 1.00 94.31 424 ASN A C 1
ATOM 3082 O O . ASN A 1 424 ? 8.689 -12.200 -17.755 1.00 94.31 424 ASN A O 1
ATOM 3086 N N . GLY A 1 425 ? 9.163 -10.023 -17.381 1.00 90.25 425 GLY A N 1
ATOM 3087 C CA . GLY A 1 425 ? 9.626 -9.698 -18.736 1.00 90.25 425 GLY A CA 1
ATOM 3088 C C . GLY A 1 425 ? 8.593 -9.910 -19.852 1.00 90.25 425 GLY A C 1
ATOM 3089 O O . GLY A 1 425 ? 8.955 -9.946 -21.025 1.00 90.25 425 GLY A O 1
ATOM 3090 N N . SER A 1 426 ? 7.312 -10.095 -19.511 1.00 93.94 426 SER A N 1
ATOM 3091 C CA . SER A 1 426 ? 6.210 -10.275 -20.465 1.00 93.94 426 SER A CA 1
ATOM 3092 C C . SER A 1 426 ? 5.095 -9.251 -20.245 1.00 93.94 426 SER A C 1
ATOM 3094 O O . SER A 1 426 ? 5.030 -8.590 -19.206 1.00 93.94 426 SER A O 1
ATOM 3096 N N . ASN A 1 427 ? 4.119 -9.212 -21.157 1.00 94.00 427 ASN A N 1
ATOM 3097 C CA . ASN A 1 427 ? 2.913 -8.376 -21.056 1.00 94.00 427 ASN A CA 1
ATOM 3098 C C . ASN A 1 427 ? 2.163 -8.522 -19.715 1.00 94.00 427 ASN A C 1
ATOM 3100 O O . ASN A 1 427 ? 1.428 -7.626 -19.293 1.00 94.00 427 ASN A O 1
ATOM 3104 N N . SER A 1 428 ? 2.310 -9.657 -19.019 1.00 92.75 428 SER A N 1
ATOM 3105 C CA . SER A 1 428 ? 1.681 -9.850 -17.709 1.00 92.75 428 SER A CA 1
ATOM 3106 C C . SER A 1 428 ? 2.365 -9.073 -16.574 1.00 92.75 428 SER A C 1
ATOM 3108 O O . SER A 1 428 ? 1.710 -8.842 -15.552 1.00 92.75 428 SER A O 1
ATOM 3110 N N . GLY A 1 429 ? 3.642 -8.716 -16.719 1.00 94.44 429 GLY A N 1
ATOM 3111 C CA . GLY A 1 429 ? 4.397 -7.881 -15.780 1.00 94.44 429 GLY A CA 1
ATOM 3112 C C . GLY A 1 429 ? 4.339 -6.386 -16.110 1.00 94.44 429 GLY A C 1
ATOM 3113 O O . GLY A 1 429 ? 4.576 -5.552 -15.236 1.00 94.44 429 GLY A O 1
ATOM 3114 N N . ALA A 1 430 ? 3.935 -6.035 -17.337 1.00 96.44 430 ALA A N 1
ATOM 3115 C CA . ALA A 1 430 ? 3.798 -4.648 -17.765 1.00 96.44 430 ALA A CA 1
ATOM 3116 C C . ALA A 1 430 ? 2.820 -3.858 -16.873 1.00 96.44 430 ALA A C 1
ATOM 3118 O O . ALA A 1 430 ? 1.659 -4.252 -16.640 1.00 96.44 430 ALA A O 1
ATOM 3119 N N . SER A 1 431 ? 3.316 -2.724 -16.381 1.00 97.69 431 SER A N 1
ATOM 3120 C CA . SER A 1 431 ? 2.613 -1.783 -15.516 1.00 97.69 431 SER A CA 1
ATOM 3121 C C . SER A 1 431 ? 1.969 -0.670 -16.338 1.00 97.69 431 SER A C 1
ATOM 3123 O O . SER A 1 431 ? 2.534 -0.183 -17.315 1.00 97.69 431 SER A O 1
ATOM 3125 N N . ARG A 1 432 ? 0.774 -0.237 -15.933 1.00 96.75 432 ARG A N 1
ATOM 3126 C CA . ARG A 1 432 ? 0.045 0.856 -16.587 1.00 96.75 432 ARG A CA 1
ATOM 3127 C C . ARG A 1 432 ? -0.629 1.719 -15.541 1.00 96.75 432 ARG A C 1
ATOM 3129 O O . ARG A 1 432 ? -1.567 1.280 -14.876 1.00 96.75 432 ARG A O 1
ATOM 3136 N N . VAL A 1 433 ? -0.163 2.952 -15.416 1.00 96.88 433 VAL A N 1
ATOM 3137 C CA . VAL A 1 433 ? -0.607 3.879 -14.376 1.00 96.88 433 VAL A CA 1
ATOM 3138 C C . VAL A 1 433 ? -1.172 5.148 -14.994 1.00 96.88 433 VAL A C 1
ATOM 3140 O O . VAL A 1 433 ? -0.725 5.564 -16.058 1.00 96.88 433 VAL A O 1
ATOM 3143 N N . GLY A 1 434 ? -2.160 5.763 -14.343 1.00 95.00 434 GLY A N 1
ATOM 3144 C CA . GLY A 1 434 ? -2.638 7.091 -14.735 1.00 95.00 434 GLY A CA 1
ATOM 3145 C C . GLY A 1 434 ? -1.611 8.155 -14.360 1.00 95.00 434 GLY A C 1
ATOM 3146 O O . GLY A 1 434 ? -0.731 8.497 -15.138 1.00 95.00 434 GLY A O 1
ATOM 3147 N N . THR A 1 435 ? -1.675 8.643 -13.124 1.00 94.31 435 THR A N 1
ATOM 3148 C CA . THR A 1 435 ? -0.665 9.568 -12.588 1.00 94.31 435 THR A CA 1
ATOM 3149 C C . THR A 1 435 ? 0.369 8.825 -11.747 1.00 94.31 435 THR A C 1
ATOM 3151 O O . THR A 1 435 ? -0.004 8.055 -10.864 1.00 94.31 435 THR A O 1
ATOM 3154 N N . LEU A 1 436 ? 1.657 9.104 -11.965 1.00 97.19 436 LEU A N 1
ATOM 3155 C CA . LEU A 1 436 ? 2.764 8.628 -11.132 1.00 97.19 436 LEU A CA 1
ATOM 3156 C C . LEU A 1 436 ? 3.402 9.803 -10.385 1.00 97.19 436 LEU A C 1
ATOM 3158 O O . LEU A 1 436 ? 3.806 10.794 -10.988 1.00 97.19 436 LEU A O 1
ATOM 3162 N N . THR A 1 437 ? 3.507 9.695 -9.065 1.00 97.62 437 THR A N 1
ATOM 3163 C CA . THR A 1 437 ? 4.203 10.667 -8.219 1.00 97.62 437 THR A CA 1
ATOM 3164 C C . THR A 1 437 ? 5.148 9.935 -7.283 1.00 97.62 437 THR A C 1
ATOM 3166 O O . THR A 1 437 ? 4.724 9.084 -6.503 1.00 97.62 437 THR A O 1
ATOM 3169 N N . ILE A 1 438 ? 6.429 10.290 -7.353 1.00 98.12 438 ILE A N 1
ATOM 3170 C CA . ILE A 1 438 ? 7.486 9.776 -6.480 1.00 98.12 438 ILE A CA 1
ATOM 3171 C C . ILE A 1 438 ? 7.985 10.943 -5.628 1.00 98.12 438 ILE A C 1
ATOM 3173 O O . ILE A 1 438 ? 8.259 12.027 -6.156 1.00 98.12 438 ILE A O 1
ATOM 3177 N N . ALA A 1 439 ? 8.057 10.743 -4.310 1.00 97.75 439 ALA A N 1
ATOM 3178 C CA . ALA A 1 439 ? 8.529 11.751 -3.367 1.00 97.75 439 ALA A CA 1
ATOM 3179 C C . ALA A 1 439 ? 9.904 12.301 -3.773 1.00 97.75 439 ALA A C 1
ATOM 3181 O O . ALA A 1 439 ? 10.741 11.571 -4.298 1.00 97.75 439 ALA A O 1
ATOM 3182 N N . GLY A 1 440 ? 10.117 13.601 -3.557 1.00 94.94 440 GLY A N 1
ATOM 3183 C CA . GLY A 1 440 ? 11.328 14.312 -3.986 1.00 94.94 440 GLY A CA 1
ATOM 3184 C C . GLY A 1 440 ? 11.300 14.825 -5.434 1.00 94.94 440 GLY A C 1
ATOM 3185 O O . GLY A 1 440 ? 12.103 15.686 -5.790 1.00 94.94 440 GLY A O 1
ATOM 3186 N N . GLY A 1 441 ? 10.345 14.384 -6.265 1.00 89.81 441 GLY A N 1
ATOM 3187 C CA . GLY A 1 441 ? 10.138 14.920 -7.614 1.00 89.81 441 GLY A CA 1
ATOM 3188 C C . GLY A 1 441 ? 11.340 14.680 -8.530 1.00 89.81 441 GLY A C 1
ATOM 3189 O O . GLY A 1 441 ? 11.551 13.555 -8.980 1.00 89.81 441 GLY A O 1
ATOM 3190 N N . VAL A 1 442 ? 12.104 15.741 -8.817 1.00 85.56 442 VAL A N 1
ATOM 3191 C CA . VAL A 1 442 ? 13.339 15.690 -9.627 1.00 85.56 442 VAL A CA 1
ATOM 3192 C C . VAL A 1 442 ? 14.545 15.136 -8.861 1.00 85.56 442 VAL A C 1
ATOM 3194 O O . VAL A 1 442 ? 15.492 14.679 -9.487 1.00 85.56 442 VAL A O 1
ATOM 3197 N N . ALA A 1 443 ? 14.505 15.147 -7.525 1.00 93.81 443 ALA A N 1
ATOM 3198 C CA . ALA A 1 443 ? 15.492 14.520 -6.647 1.00 93.81 443 ALA A CA 1
ATOM 3199 C C . ALA A 1 443 ? 14.797 13.410 -5.839 1.00 93.81 443 ALA A C 1
ATOM 3201 O O . ALA A 1 443 ? 14.487 13.604 -4.660 1.00 93.81 443 ALA A O 1
ATOM 3202 N N . PRO A 1 444 ? 14.446 12.282 -6.482 1.00 97.19 444 PRO A N 1
ATOM 3203 C CA . PRO A 1 444 ? 13.586 11.270 -5.890 1.00 97.19 444 PRO A CA 1
ATOM 3204 C C . PRO A 1 444 ? 14.154 10.681 -4.589 1.00 97.19 444 PRO A C 1
ATOM 3206 O O . PRO A 1 444 ? 15.340 10.371 -4.474 1.00 97.19 444 PRO A O 1
ATOM 3209 N N . THR A 1 445 ? 13.281 10.484 -3.602 1.00 97.31 445 THR A N 1
ATOM 3210 C CA . THR A 1 445 ? 13.593 9.863 -2.300 1.00 97.31 445 THR A CA 1
ATOM 3211 C C . THR A 1 445 ? 12.915 8.505 -2.103 1.00 97.31 445 THR A C 1
ATOM 3213 O O . THR A 1 445 ? 13.192 7.813 -1.125 1.00 97.31 445 THR A O 1
ATOM 3216 N N . ALA A 1 446 ? 12.041 8.119 -3.032 1.00 98.56 446 ALA A N 1
ATOM 3217 C CA . ALA A 1 446 ? 11.403 6.812 -3.109 1.00 98.56 446 ALA A CA 1
ATOM 3218 C C . ALA A 1 446 ? 11.695 6.165 -4.472 1.00 98.56 446 ALA A C 1
ATOM 3220 O O . ALA A 1 446 ? 12.195 6.824 -5.390 1.00 98.56 446 ALA A O 1
ATOM 3221 N N . THR A 1 447 ? 11.377 4.879 -4.598 1.00 98.69 447 THR A N 1
ATOM 3222 C CA . THR A 1 447 ? 11.806 4.071 -5.743 1.00 98.69 447 THR A CA 1
ATOM 3223 C C . THR A 1 447 ? 10.654 3.268 -6.336 1.00 98.69 447 THR A C 1
ATOM 3225 O O . THR A 1 447 ? 9.929 2.577 -5.619 1.00 98.69 447 THR A O 1
ATOM 3228 N N . LEU A 1 448 ? 10.515 3.332 -7.658 1.00 98.81 448 LEU A N 1
ATOM 3229 C CA . LEU A 1 448 ? 9.810 2.344 -8.467 1.00 98.81 448 LEU A CA 1
ATOM 3230 C C . LEU A 1 448 ? 10.870 1.474 -9.156 1.00 98.81 448 LEU A C 1
ATOM 3232 O O . LEU A 1 448 ? 11.563 1.951 -10.050 1.00 98.81 448 LEU A O 1
ATOM 3236 N N . ASP A 1 449 ? 11.029 0.225 -8.725 1.00 98.88 449 ASP A N 1
ATOM 3237 C CA . ASP A 1 449 ? 11.942 -0.738 -9.352 1.00 98.88 449 ASP A CA 1
ATOM 3238 C C . ASP A 1 449 ? 11.152 -1.593 -10.343 1.00 98.88 449 ASP A C 1
ATOM 3240 O O . ASP A 1 449 ? 10.323 -2.404 -9.938 1.00 98.88 449 ASP A O 1
ATOM 3244 N N . LEU A 1 450 ? 11.382 -1.397 -11.640 1.00 98.75 450 LEU A N 1
ATOM 3245 C CA . LEU A 1 450 ? 10.677 -2.133 -12.691 1.00 98.75 450 LEU A CA 1
ATOM 3246 C C . LEU A 1 450 ? 11.223 -3.550 -12.905 1.00 98.75 450 LEU A C 1
ATOM 3248 O O . LEU A 1 450 ? 10.594 -4.342 -13.604 1.00 98.75 450 LEU A O 1
ATOM 3252 N N . ASN A 1 451 ? 12.360 -3.896 -12.293 1.00 98.50 451 ASN A N 1
ATOM 3253 C CA . ASN A 1 451 ? 13.089 -5.123 -12.595 1.00 98.50 451 ASN A CA 1
ATOM 3254 C C . ASN A 1 451 ? 13.320 -5.242 -14.116 1.00 98.50 451 ASN A C 1
ATOM 3256 O O . ASN A 1 451 ? 13.942 -4.347 -14.687 1.00 98.50 451 ASN A O 1
ATOM 3260 N N . ASP A 1 452 ? 12.827 -6.296 -14.759 1.00 97.50 452 ASP A N 1
ATOM 3261 C CA . ASP A 1 452 ? 12.871 -6.536 -16.202 1.00 97.50 452 ASP A CA 1
ATOM 3262 C C . ASP A 1 452 ? 11.546 -6.214 -16.921 1.00 97.50 452 ASP A C 1
ATOM 3264 O O . ASP A 1 452 ? 11.306 -6.716 -18.017 1.00 97.50 452 ASP A O 1
ATOM 3268 N N . ASN A 1 453 ? 10.674 -5.412 -16.302 1.00 98.50 453 ASN A N 1
ATOM 3269 C CA . ASN A 1 453 ? 9.337 -5.106 -16.808 1.00 98.50 453 ASN A CA 1
ATOM 3270 C C . ASN A 1 453 ? 9.201 -3.680 -17.344 1.00 98.50 453 ASN A C 1
ATOM 3272 O O . ASN A 1 453 ? 10.009 -2.790 -17.079 1.00 98.50 453 ASN A O 1
ATOM 3276 N N . ASP A 1 454 ? 8.078 -3.472 -18.024 1.00 98.62 454 ASP A N 1
ATOM 3277 C CA . ASP A 1 454 ? 7.778 -2.259 -18.770 1.00 98.62 454 ASP A CA 1
ATOM 3278 C C . ASP A 1 454 ? 6.693 -1.413 -18.082 1.00 98.62 454 ASP A C 1
ATOM 3280 O O . ASP A 1 454 ? 5.897 -1.905 -17.268 1.00 98.62 454 ASP A O 1
ATOM 3284 N N . LEU A 1 455 ? 6.660 -0.113 -18.385 1.00 98.75 455 LEU A N 1
ATOM 3285 C CA . LEU A 1 455 ? 5.767 0.862 -17.757 1.00 98.75 455 LEU A CA 1
ATOM 3286 C C . LEU A 1 455 ? 5.146 1.812 -18.786 1.00 98.75 455 LEU A C 1
ATOM 3288 O O . LEU A 1 455 ? 5.838 2.446 -19.575 1.00 98.75 455 LEU A O 1
ATOM 3292 N N . ILE A 1 456 ? 3.832 1.999 -18.676 1.00 98.56 456 ILE A N 1
ATOM 3293 C CA . ILE A 1 456 ? 3.082 3.069 -19.338 1.00 98.56 456 ILE A CA 1
ATOM 3294 C C . ILE A 1 456 ? 2.590 4.055 -18.277 1.00 98.56 456 ILE A C 1
ATOM 3296 O O . ILE A 1 456 ? 1.861 3.667 -17.358 1.00 98.56 456 ILE A O 1
ATOM 3300 N N . VAL A 1 457 ? 2.926 5.336 -18.435 1.00 98.06 457 VAL A N 1
ATOM 3301 C CA . VAL A 1 457 ? 2.331 6.445 -17.674 1.00 98.06 457 VAL A CA 1
ATOM 3302 C C . VAL A 1 457 ? 1.376 7.205 -18.591 1.00 98.06 457 VAL A C 1
ATOM 3304 O O . VAL A 1 457 ? 1.803 7.888 -19.525 1.00 98.06 457 VAL A O 1
ATOM 3307 N N . VAL A 1 458 ? 0.076 7.070 -18.334 1.00 96.69 458 VAL A N 1
ATOM 3308 C CA . VAL A 1 458 ? -0.980 7.642 -19.176 1.00 96.69 458 VAL A CA 1
ATOM 3309 C C . VAL A 1 458 ? -1.018 9.157 -19.013 1.00 96.69 458 VAL A C 1
ATOM 3311 O O . VAL A 1 458 ? -1.140 9.658 -17.897 1.00 96.69 458 VAL A O 1
ATOM 3314 N N . ASN A 1 459 ? -0.949 9.894 -20.124 1.00 94.06 459 ASN A N 1
ATOM 3315 C CA . ASN A 1 459 ? -0.795 11.358 -20.108 1.00 94.06 459 ASN A CA 1
ATOM 3316 C C . ASN A 1 459 ? 0.420 11.828 -19.273 1.00 94.06 459 ASN A C 1
ATOM 3318 O O . ASN A 1 459 ? 0.375 12.884 -18.637 1.00 94.06 459 ASN A O 1
ATOM 3322 N N . GLY A 1 460 ? 1.477 11.013 -19.206 1.00 90.69 460 GLY A N 1
ATOM 3323 C CA . GLY A 1 460 ? 2.665 11.283 -18.402 1.00 90.69 460 GLY A CA 1
ATOM 3324 C C . GLY A 1 460 ? 3.555 12.382 -18.985 1.00 90.69 460 GLY A C 1
ATOM 3325 O O . GLY A 1 460 ? 3.717 12.501 -20.197 1.00 90.69 460 GLY A O 1
ATOM 3326 N N . THR A 1 461 ? 4.196 13.163 -18.113 1.00 92.38 461 THR A N 1
ATOM 3327 C CA . THR A 1 461 ? 5.211 14.141 -18.525 1.00 92.38 461 THR A CA 1
ATOM 3328 C C . THR A 1 461 ? 6.558 13.447 -18.723 1.00 92.38 461 THR A C 1
ATOM 3330 O O . THR A 1 461 ? 7.277 13.192 -17.753 1.00 92.38 461 THR A O 1
ATOM 3333 N N . ALA A 1 462 ? 6.935 13.199 -19.979 1.00 94.88 462 ALA A N 1
ATOM 3334 C CA . ALA A 1 462 ? 8.180 12.515 -20.341 1.00 94.88 462 ALA A CA 1
ATOM 3335 C C . ALA A 1 462 ? 9.437 13.117 -19.693 1.00 94.88 462 ALA A C 1
ATOM 3337 O O . ALA A 1 462 ? 10.312 12.375 -19.260 1.00 94.88 462 ALA A O 1
ATOM 3338 N N . ALA A 1 463 ? 9.511 14.446 -19.555 1.00 94.62 463 ALA A N 1
ATOM 3339 C CA . ALA A 1 463 ? 10.642 15.115 -18.908 1.00 94.62 463 ALA A CA 1
ATOM 3340 C C . ALA A 1 463 ? 10.838 14.668 -17.447 1.00 94.62 463 ALA A C 1
ATOM 3342 O O . ALA A 1 463 ? 11.956 14.374 -17.037 1.00 94.62 463 ALA A O 1
ATOM 3343 N N . THR A 1 464 ? 9.755 14.553 -16.670 1.00 93.81 464 THR A N 1
ATOM 3344 C CA . THR A 1 464 ? 9.822 14.105 -15.271 1.00 93.81 464 THR A CA 1
ATOM 3345 C C . THR A 1 464 ? 10.265 12.648 -15.174 1.00 93.81 464 THR A C 1
ATOM 3347 O O . THR A 1 464 ? 11.129 12.325 -14.361 1.00 93.81 464 THR A O 1
ATOM 3350 N N . ILE A 1 465 ? 9.706 11.775 -16.017 1.00 97.00 465 ILE A N 1
ATOM 3351 C CA . ILE A 1 465 ? 10.060 10.350 -16.048 1.00 97.00 465 ILE A CA 1
ATOM 3352 C C . ILE A 1 465 ? 11.528 10.174 -16.461 1.00 97.00 465 ILE A C 1
ATOM 3354 O O . ILE A 1 465 ? 12.261 9.446 -15.795 1.00 97.00 465 ILE A O 1
ATOM 3358 N N . ARG A 1 466 ? 11.989 10.916 -17.476 1.00 96.81 466 ARG A N 1
ATOM 3359 C CA . ARG A 1 466 ? 13.390 10.938 -17.919 1.00 96.81 466 ARG A CA 1
ATOM 3360 C C . ARG A 1 466 ? 14.339 11.306 -16.783 1.00 96.81 466 ARG A C 1
ATOM 3362 O O . ARG A 1 466 ? 15.286 10.573 -16.530 1.00 96.81 466 ARG A O 1
ATOM 3369 N N . THR A 1 467 ? 14.068 12.393 -16.057 1.00 96.25 467 THR A N 1
ATOM 3370 C CA . THR A 1 467 ? 14.898 12.807 -14.913 1.00 96.25 467 THR A CA 1
ATOM 3371 C C . THR A 1 467 ? 14.948 11.736 -13.821 1.00 96.25 467 THR A C 1
ATOM 3373 O O . THR A 1 467 ? 16.006 11.507 -13.234 1.00 96.25 467 THR A O 1
ATOM 3376 N N . GLN A 1 468 ? 13.834 11.048 -13.553 1.00 97.81 468 GLN A N 1
ATOM 3377 C CA . GLN A 1 468 ? 13.811 9.974 -12.558 1.00 97.81 468 GLN A CA 1
ATOM 3378 C C . GLN A 1 468 ? 14.586 8.731 -12.998 1.00 97.81 468 GLN A C 1
ATOM 3380 O O . GLN A 1 468 ? 15.241 8.123 -12.153 1.00 97.81 468 GLN A O 1
ATOM 3385 N N . ILE A 1 469 ? 14.553 8.371 -14.285 1.00 98.38 469 ILE A N 1
ATOM 3386 C CA . ILE A 1 469 ? 15.379 7.284 -14.833 1.00 98.38 469 ILE A CA 1
ATOM 3387 C C . ILE A 1 469 ? 16.858 7.674 -14.791 1.00 98.38 469 ILE A C 1
ATOM 3389 O O . ILE A 1 469 ? 17.665 6.911 -14.269 1.00 98.38 469 ILE A O 1
ATOM 3393 N N . ALA A 1 470 ? 17.218 8.873 -15.257 1.00 97.06 470 ALA A N 1
ATOM 3394 C CA . ALA A 1 470 ? 18.598 9.365 -15.253 1.00 97.06 470 ALA A CA 1
ATOM 3395 C C . ALA A 1 470 ? 19.203 9.369 -13.836 1.00 97.06 470 ALA A C 1
ATOM 3397 O O . ALA A 1 470 ? 20.309 8.872 -13.616 1.00 97.06 470 ALA A O 1
ATOM 3398 N N . THR A 1 471 ? 18.435 9.850 -12.848 1.00 97.38 471 THR A N 1
ATOM 3399 C CA . THR A 1 471 ? 18.844 9.836 -11.434 1.00 97.38 471 THR A CA 1
ATOM 3400 C C . THR A 1 471 ? 19.050 8.410 -10.922 1.00 97.38 471 THR A C 1
ATOM 3402 O O . THR A 1 471 ? 20.060 8.122 -10.279 1.00 97.38 471 THR A O 1
ATOM 3405 N N . ALA A 1 472 ? 18.120 7.502 -11.230 1.00 98.19 472 ALA A N 1
ATOM 3406 C CA . ALA A 1 472 ? 18.197 6.110 -10.809 1.00 98.19 472 ALA A CA 1
ATOM 3407 C C . ALA A 1 472 ? 19.360 5.352 -11.465 1.00 98.19 472 ALA A C 1
ATOM 3409 O O . ALA A 1 472 ? 19.995 4.513 -10.819 1.00 98.19 472 ALA A O 1
ATOM 3410 N N . ARG A 1 473 ? 19.652 5.665 -12.734 1.00 96.75 473 ARG A N 1
ATOM 3411 C CA . ARG A 1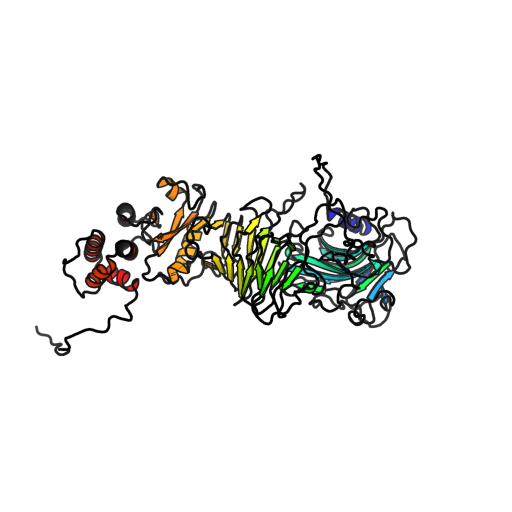 473 ? 20.701 5.044 -13.548 1.00 96.75 473 ARG A CA 1
ATOM 3412 C C . ARG A 1 473 ? 22.077 5.216 -12.913 1.00 96.75 473 ARG A C 1
ATOM 3414 O O . ARG A 1 473 ? 22.860 4.271 -12.959 1.00 96.75 473 ARG A O 1
ATOM 3421 N N . ALA A 1 474 ? 22.369 6.373 -12.308 1.00 95.50 474 ALA A N 1
ATOM 3422 C CA . ALA A 1 474 ? 23.602 6.639 -11.554 1.00 95.50 474 ALA A CA 1
ATOM 3423 C C . ALA A 1 474 ? 24.880 6.171 -12.291 1.00 95.50 474 ALA A C 1
ATOM 3425 O O . ALA A 1 474 ? 25.617 5.313 -11.805 1.00 95.50 474 ALA A O 1
ATOM 3426 N N . GLY A 1 475 ? 25.090 6.658 -13.520 1.00 90.06 475 GLY A N 1
ATOM 3427 C CA . GLY A 1 475 ? 26.234 6.264 -14.359 1.00 90.06 475 GLY A CA 1
ATOM 3428 C C . GLY A 1 475 ? 26.197 4.816 -14.874 1.00 90.06 475 GLY A C 1
ATOM 3429 O O . GLY A 1 475 ? 27.164 4.343 -15.449 1.00 90.06 475 GLY A O 1
ATOM 3430 N N . GLY A 1 476 ? 25.081 4.103 -14.700 1.00 91.88 476 GLY A N 1
ATOM 3431 C CA . GLY A 1 476 ? 24.882 2.719 -15.156 1.00 91.88 476 GLY A CA 1
ATOM 3432 C C . GLY A 1 476 ? 24.935 1.708 -14.016 1.00 91.88 476 GLY A C 1
ATOM 3433 O O . GLY A 1 476 ? 24.711 0.516 -14.227 1.00 91.88 476 GLY A O 1
ATOM 3434 N N . ALA A 1 477 ? 25.187 2.178 -12.792 1.00 94.06 477 ALA A N 1
ATOM 3435 C CA . ALA A 1 477 ? 25.149 1.355 -11.594 1.00 94.06 477 ALA A CA 1
ATOM 3436 C C . ALA A 1 477 ? 23.719 0.975 -11.180 1.00 94.06 477 ALA A C 1
ATOM 3438 O O . ALA A 1 477 ? 23.550 -0.024 -10.489 1.00 94.06 477 ALA A O 1
ATOM 3439 N N . TRP A 1 478 ? 22.697 1.742 -11.584 1.00 97.00 478 TRP A N 1
ATOM 3440 C CA . TRP A 1 478 ? 21.283 1.532 -11.227 1.00 97.00 478 TRP A CA 1
ATOM 3441 C C . TRP A 1 478 ? 21.014 1.508 -9.711 1.00 97.00 478 TRP A C 1
ATOM 3443 O O . TRP A 1 478 ? 20.149 0.777 -9.221 1.00 97.00 478 TRP A O 1
ATOM 3453 N N . THR A 1 479 ? 21.783 2.284 -8.946 1.00 96.12 479 THR A N 1
ATOM 3454 C CA . THR A 1 479 ? 21.712 2.365 -7.476 1.00 96.12 479 THR A CA 1
ATOM 3455 C C . THR A 1 479 ? 20.933 3.575 -6.962 1.00 96.12 479 THR A C 1
ATOM 3457 O O . THR A 1 479 ? 20.687 3.659 -5.760 1.00 96.12 479 THR A O 1
ATOM 3460 N N . GLY A 1 480 ? 20.553 4.510 -7.838 1.00 97.06 480 GLY A N 1
ATOM 3461 C CA . GLY A 1 480 ? 19.814 5.709 -7.456 1.00 97.06 480 GLY A CA 1
ATOM 3462 C C . GLY A 1 480 ? 18.320 5.455 -7.232 1.00 97.06 480 GLY A C 1
ATOM 3463 O O . GLY A 1 480 ? 17.754 4.458 -7.689 1.00 97.06 480 GLY A O 1
ATOM 3464 N N . ASN A 1 481 ? 17.677 6.409 -6.560 1.00 97.94 481 ASN A N 1
ATOM 3465 C CA . ASN A 1 481 ? 16.222 6.466 -6.406 1.00 97.94 481 ASN A CA 1
ATOM 3466 C C . ASN A 1 481 ? 15.543 6.987 -7.682 1.00 97.94 481 ASN A C 1
ATOM 3468 O O . ASN A 1 481 ? 16.193 7.566 -8.552 1.00 97.94 481 ASN A O 1
ATOM 3472 N N . GLY A 1 482 ? 14.216 6.858 -7.755 1.00 98.50 482 GLY A N 1
ATOM 3473 C CA . GLY A 1 482 ? 13.421 7.212 -8.931 1.00 98.50 482 GLY A CA 1
ATOM 3474 C C . GLY A 1 482 ? 12.870 5.968 -9.613 1.00 98.50 482 GLY A C 1
ATOM 3475 O O . GLY A 1 482 ? 12.384 5.062 -8.938 1.00 98.50 482 GLY A O 1
ATOM 3476 N N . ILE A 1 483 ? 12.935 5.927 -10.942 1.00 98.69 483 ILE A N 1
ATOM 3477 C CA . ILE A 1 483 ? 12.485 4.776 -11.733 1.00 98.69 483 ILE A CA 1
ATOM 3478 C C . ILE A 1 483 ? 13.724 3.960 -12.098 1.00 98.69 483 ILE A C 1
ATOM 3480 O O . ILE A 1 483 ? 14.506 4.361 -12.955 1.00 98.69 483 ILE A O 1
ATOM 3484 N N . THR A 1 484 ? 13.931 2.847 -11.398 1.00 98.75 484 THR A N 1
ATOM 3485 C CA . THR A 1 484 ? 15.144 2.022 -11.478 1.00 98.75 484 THR A CA 1
ATOM 3486 C C . THR A 1 484 ? 14.854 0.637 -12.056 1.00 98.75 484 THR A C 1
ATOM 3488 O O . THR A 1 484 ? 13.700 0.234 -12.200 1.00 98.75 484 THR A O 1
ATOM 3491 N N . SER A 1 485 ? 15.915 -0.115 -12.347 1.00 98.56 485 SER A N 1
ATOM 3492 C CA . SER A 1 485 ? 15.847 -1.521 -12.741 1.00 98.56 485 SER A CA 1
ATOM 3493 C C . SER A 1 485 ? 16.871 -2.340 -11.960 1.00 98.56 485 SER A C 1
ATOM 3495 O O . SER A 1 485 ? 18.086 -2.209 -12.128 1.00 98.56 485 SER A O 1
ATOM 3497 N N . SER A 1 486 ? 16.374 -3.238 -11.113 1.00 98.00 486 SER A N 1
ATOM 3498 C CA . SER A 1 486 ? 17.193 -4.265 -10.465 1.00 98.00 486 SER A CA 1
ATOM 3499 C C . SER A 1 486 ? 17.816 -5.249 -11.451 1.00 98.00 486 SER A C 1
ATOM 3501 O O . SER A 1 486 ? 18.929 -5.706 -11.198 1.00 98.00 486 SER A O 1
ATOM 3503 N N . ALA A 1 487 ? 17.156 -5.536 -12.576 1.00 97.94 487 ALA A N 1
ATOM 3504 C CA . ALA A 1 487 ? 17.706 -6.393 -13.624 1.00 97.94 487 ALA A CA 1
ATOM 3505 C C . ALA A 1 487 ? 18.915 -5.736 -14.312 1.00 97.94 487 ALA A C 1
ATOM 3507 O O . ALA A 1 487 ? 19.957 -6.369 -14.471 1.00 97.94 487 ALA A O 1
ATOM 3508 N N . ALA A 1 488 ? 18.836 -4.441 -14.635 1.00 97.06 488 ALA A N 1
ATOM 3509 C CA . ALA A 1 488 ? 19.966 -3.688 -15.184 1.00 97.06 488 ALA A CA 1
ATOM 3510 C C . ALA A 1 488 ? 21.114 -3.537 -14.162 1.00 97.06 488 ALA A C 1
ATOM 3512 O O . ALA A 1 488 ? 22.300 -3.654 -14.490 1.00 97.06 488 ALA A O 1
ATOM 3513 N N . ARG A 1 489 ? 20.783 -3.353 -12.876 1.00 96.56 489 ARG A N 1
ATOM 3514 C CA . ARG A 1 489 ? 21.763 -3.308 -11.776 1.00 96.56 489 ARG A CA 1
ATOM 3515 C C . ARG A 1 489 ? 22.599 -4.575 -11.672 1.00 96.56 489 ARG A C 1
ATOM 3517 O O . ARG A 1 489 ? 23.792 -4.487 -11.388 1.00 96.56 489 ARG A O 1
ATOM 3524 N N . THR A 1 490 ? 22.010 -5.742 -11.906 1.00 94.62 490 THR A N 1
ATOM 3525 C CA . THR A 1 490 ? 22.706 -7.033 -11.800 1.00 94.62 490 THR A CA 1
ATOM 3526 C C . THR A 1 490 ? 23.199 -7.570 -13.142 1.00 94.62 490 THR A C 1
ATOM 3528 O O . THR A 1 490 ? 23.973 -8.526 -13.151 1.00 94.62 490 THR A O 1
ATOM 3531 N N . SER A 1 491 ? 22.840 -6.941 -14.269 1.00 89.94 491 SER A N 1
ATOM 3532 C CA . SER A 1 491 ? 23.276 -7.389 -15.593 1.00 89.94 491 SER A CA 1
ATOM 3533 C C . SER A 1 491 ? 24.800 -7.344 -15.733 1.00 89.94 491 SER A C 1
ATOM 3535 O O . SER A 1 491 ? 25.465 -6.405 -15.280 1.00 89.94 491 SER A O 1
ATOM 3537 N N . THR A 1 492 ? 25.348 -8.386 -16.351 1.00 86.88 492 THR A N 1
ATOM 3538 C CA . THR A 1 492 ? 26.751 -8.488 -16.753 1.00 86.88 492 THR A CA 1
ATOM 3539 C C . THR A 1 492 ? 26.787 -9.106 -18.148 1.00 86.88 492 THR A C 1
ATOM 3541 O O . THR A 1 492 ? 26.418 -10.276 -18.278 1.00 86.88 492 THR A O 1
ATOM 3544 N N . PRO A 1 493 ? 27.211 -8.366 -19.189 1.00 86.06 493 PRO A N 1
ATOM 3545 C CA . PRO A 1 493 ? 27.654 -6.958 -19.191 1.00 86.06 493 PRO A CA 1
ATOM 3546 C C . PRO A 1 493 ? 26.505 -5.936 -19.002 1.00 86.06 493 PRO A C 1
ATOM 3548 O O . PRO A 1 493 ? 25.332 -6.310 -18.904 1.00 86.06 493 PRO A O 1
ATOM 3551 N N . LYS A 1 494 ? 26.827 -4.635 -18.910 1.00 88.44 494 LYS A N 1
ATOM 3552 C CA . LYS A 1 494 ? 25.869 -3.521 -18.711 1.00 88.44 494 LYS A CA 1
ATOM 3553 C C . LYS A 1 494 ? 25.173 -3.075 -20.004 1.00 88.44 494 LYS A C 1
ATOM 3555 O O . LYS A 1 494 ? 25.094 -1.894 -20.317 1.00 88.44 494 LYS A O 1
ATOM 3560 N N . ASN A 1 495 ? 24.610 -4.038 -20.724 1.00 91.31 495 ASN A N 1
ATOM 3561 C CA . ASN A 1 495 ? 24.068 -3.877 -22.076 1.00 91.31 495 ASN A CA 1
ATOM 3562 C C . ASN A 1 495 ? 22.552 -3.610 -22.156 1.00 91.31 495 ASN A C 1
ATOM 3564 O O . ASN A 1 495 ? 22.035 -3.390 -23.250 1.00 91.31 495 ASN A O 1
ATOM 3568 N N . LYS A 1 496 ? 21.838 -3.636 -21.027 1.00 95.06 496 LYS A N 1
ATOM 3569 C CA . LYS A 1 496 ? 20.406 -3.320 -20.945 1.00 95.06 496 LYS A CA 1
ATOM 3570 C C . LYS A 1 496 ? 20.130 -2.233 -19.917 1.00 95.06 496 LYS A C 1
ATOM 3572 O O . LYS A 1 496 ? 20.870 -2.080 -18.941 1.00 95.06 496 LYS A O 1
ATOM 3577 N N . GLY A 1 497 ? 19.030 -1.524 -20.118 1.00 97.19 497 GLY A N 1
ATOM 3578 C CA . GLY A 1 497 ? 18.590 -0.421 -19.279 1.00 97.19 497 GLY A CA 1
ATOM 3579 C C . GLY A 1 497 ? 17.113 -0.109 -19.481 1.00 97.19 497 GLY A C 1
ATOM 3580 O O . GLY A 1 497 ? 16.377 -0.887 -20.085 1.00 97.19 497 GLY A O 1
ATOM 3581 N N . LEU A 1 498 ? 16.679 1.032 -18.948 1.00 98.56 498 LEU A N 1
ATOM 3582 C CA . LEU A 1 498 ? 15.335 1.553 -19.175 1.00 98.56 498 LEU A CA 1
ATOM 3583 C C . LEU A 1 498 ? 15.371 2.612 -20.278 1.00 98.56 498 LEU A C 1
ATOM 3585 O O . LEU A 1 498 ? 15.874 3.716 -20.055 1.00 98.56 498 LEU A O 1
ATOM 3589 N N . GLY A 1 499 ? 14.823 2.278 -21.442 1.00 98.50 499 GLY A N 1
ATOM 3590 C CA . GLY A 1 499 ? 14.579 3.217 -22.532 1.00 98.50 499 GLY A CA 1
ATOM 3591 C C . GLY A 1 499 ? 13.268 3.971 -22.338 1.00 98.50 499 GLY A C 1
ATOM 3592 O O . GLY A 1 499 ? 12.340 3.436 -21.730 1.00 98.50 499 GLY A O 1
ATOM 3593 N N . LEU A 1 500 ? 13.170 5.196 -22.860 1.00 98.62 500 LEU A N 1
ATOM 3594 C CA . LEU A 1 500 ? 11.967 6.029 -22.776 1.00 98.62 500 LEU A CA 1
ATOM 3595 C C . LEU A 1 500 ? 11.576 6.570 -24.147 1.00 98.62 500 LEU A C 1
ATOM 3597 O O . LEU A 1 500 ? 12.354 7.291 -24.767 1.00 98.62 500 LEU A O 1
ATOM 3601 N N . LEU A 1 501 ? 10.327 6.327 -24.543 1.00 98.75 501 LEU A N 1
ATOM 3602 C CA . LEU A 1 501 ? 9.690 6.968 -25.693 1.00 98.75 501 LEU A CA 1
ATOM 3603 C C . LEU A 1 501 ? 8.389 7.645 -25.262 1.00 98.75 501 LEU A C 1
ATOM 3605 O O . LEU A 1 501 ? 7.628 7.131 -24.440 1.00 98.75 501 LEU A O 1
ATOM 3609 N N . THR A 1 502 ? 8.094 8.802 -25.838 1.00 98.50 502 THR A N 1
ATOM 3610 C CA . THR A 1 502 ? 6.732 9.336 -25.821 1.00 98.50 502 THR A CA 1
ATOM 3611 C C . THR A 1 502 ? 5.833 8.477 -26.706 1.00 98.50 502 THR A C 1
ATOM 3613 O O . THR A 1 502 ? 6.276 7.873 -27.684 1.00 98.50 502 THR A O 1
ATOM 3616 N N . GLY A 1 503 ? 4.535 8.461 -26.416 1.00 98.31 503 GLY A N 1
ATOM 3617 C CA . GLY A 1 503 ? 3.565 7.788 -27.270 1.00 98.31 503 GLY A CA 1
ATOM 3618 C C . GLY A 1 503 ? 3.544 8.370 -28.684 1.00 98.31 503 GLY A C 1
ATOM 3619 O O . GLY A 1 503 ? 3.355 7.636 -29.645 1.00 98.31 503 GLY A O 1
ATOM 3620 N N . SER A 1 504 ? 3.809 9.673 -28.832 1.00 98.25 504 SER A N 1
ATOM 3621 C CA . SER A 1 504 ? 3.942 10.322 -30.143 1.00 98.25 504 SER A CA 1
ATOM 3622 C C . SER A 1 504 ? 5.135 9.789 -30.944 1.00 98.25 504 SER A C 1
ATOM 3624 O O . SER A 1 504 ? 4.984 9.506 -32.129 1.00 98.25 504 SER A O 1
ATOM 3626 N N . GLU A 1 505 ? 6.299 9.617 -30.311 1.00 98.38 505 GLU A N 1
ATOM 3627 C CA . GLU A 1 505 ? 7.485 9.014 -30.938 1.00 98.38 505 GLU A CA 1
ATOM 3628 C C . GLU A 1 505 ? 7.220 7.560 -31.338 1.00 98.38 505 GLU A C 1
ATOM 3630 O O . GLU A 1 505 ? 7.461 7.179 -32.482 1.00 98.38 505 GLU A O 1
ATOM 3635 N N . TYR A 1 506 ? 6.642 6.771 -30.431 1.00 98.31 506 TYR A N 1
ATOM 3636 C CA . TYR A 1 506 ? 6.347 5.360 -30.675 1.00 98.31 506 TYR A CA 1
ATOM 3637 C C . TYR A 1 506 ? 5.335 5.150 -31.814 1.00 98.31 506 TYR A C 1
ATOM 3639 O O . TYR A 1 506 ? 5.529 4.293 -32.675 1.00 98.31 506 TYR A O 1
ATOM 3647 N N . ILE A 1 507 ? 4.297 5.991 -31.881 1.00 98.38 507 ILE A N 1
ATOM 3648 C CA . ILE A 1 507 ? 3.332 6.001 -32.991 1.00 98.38 507 ILE A CA 1
ATOM 3649 C C . ILE A 1 507 ? 3.978 6.491 -34.289 1.00 98.38 507 ILE A C 1
ATOM 3651 O O . ILE A 1 507 ? 3.677 5.959 -35.357 1.00 98.38 507 ILE A O 1
ATOM 3655 N N . GLY A 1 508 ? 4.886 7.467 -34.216 1.00 97.38 508 GLY A N 1
ATOM 3656 C CA . GLY A 1 508 ? 5.652 7.953 -35.367 1.00 97.38 508 GLY A CA 1
ATOM 3657 C C . GLY A 1 508 ? 6.521 6.875 -36.022 1.00 97.38 508 GLY A C 1
ATOM 3658 O O . GLY A 1 508 ? 6.743 6.929 -37.228 1.00 97.38 508 GLY A O 1
ATOM 3659 N N . LEU A 1 509 ? 6.938 5.865 -35.252 1.00 95.31 509 LEU A N 1
ATOM 3660 C CA . LEU A 1 509 ? 7.637 4.666 -35.731 1.00 95.31 509 LEU A CA 1
ATOM 3661 C C . LEU A 1 509 ? 6.701 3.614 -36.359 1.00 95.31 509 LEU A C 1
ATOM 3663 O O . LEU A 1 509 ? 7.165 2.590 -36.848 1.00 95.31 509 LEU A O 1
ATOM 3667 N N . GLY A 1 510 ? 5.385 3.853 -36.363 1.00 95.38 510 GLY A N 1
ATOM 3668 C CA . GLY A 1 510 ? 4.377 2.934 -36.896 1.00 95.38 510 GLY A CA 1
ATOM 3669 C C . GLY A 1 510 ? 3.812 1.942 -35.873 1.00 95.38 510 GLY A C 1
ATOM 3670 O O . GLY A 1 510 ? 2.990 1.101 -36.243 1.00 95.38 510 GLY A O 1
ATOM 3671 N N . ASN A 1 511 ? 4.193 2.043 -34.595 1.00 94.88 511 ASN A N 1
ATOM 3672 C CA . ASN A 1 511 ? 3.719 1.152 -33.537 1.00 94.88 511 ASN A CA 1
ATOM 3673 C C . ASN A 1 511 ? 2.488 1.719 -32.814 1.00 94.88 511 ASN A C 1
ATOM 3675 O O . ASN A 1 511 ? 2.423 2.897 -32.480 1.00 94.88 511 ASN A O 1
ATOM 3679 N N . THR A 1 512 ? 1.500 0.876 -32.513 1.00 94.38 512 THR A N 1
ATOM 3680 C CA . THR A 1 512 ? 0.274 1.299 -31.794 1.00 94.38 512 THR A CA 1
ATOM 3681 C C . THR A 1 512 ? -0.004 0.498 -30.526 1.00 94.38 512 THR A C 1
ATOM 3683 O O . THR A 1 512 ? -0.885 0.860 -29.744 1.00 94.38 512 THR A O 1
ATOM 3686 N N . GLN A 1 513 ? 0.757 -0.575 -30.300 1.00 96.31 513 GLN A N 1
ATOM 3687 C CA . GLN A 1 513 ? 0.583 -1.512 -29.198 1.00 96.31 513 GLN A CA 1
ATOM 3688 C C . GLN A 1 513 ? 1.897 -1.650 -28.429 1.00 96.31 513 GLN A C 1
ATOM 3690 O O . GLN A 1 513 ? 2.910 -1.982 -29.028 1.00 96.31 513 GLN A O 1
ATOM 3695 N N . PHE A 1 514 ? 1.859 -1.453 -27.115 1.00 97.00 514 PHE A N 1
ATOM 3696 C CA . PHE A 1 514 ? 2.994 -1.618 -26.208 1.00 97.00 514 PHE A CA 1
ATOM 3697 C C . PHE A 1 514 ? 2.612 -2.627 -25.121 1.00 97.00 514 PHE A C 1
ATOM 3699 O O . PHE A 1 514 ? 1.678 -2.392 -24.352 1.00 97.00 514 PHE A O 1
ATOM 3706 N N . ASP A 1 515 ? 3.255 -3.796 -25.133 1.00 94.81 515 ASP A N 1
ATOM 3707 C CA . ASP A 1 515 ? 3.042 -4.911 -24.193 1.00 94.81 515 ASP A CA 1
ATOM 3708 C C . ASP A 1 515 ? 1.564 -5.285 -23.966 1.00 94.81 515 ASP A C 1
ATOM 3710 O O . ASP A 1 515 ? 1.110 -5.595 -22.862 1.00 94.81 515 ASP A O 1
ATOM 3714 N N . GLY A 1 516 ? 0.787 -5.262 -25.054 1.00 93.56 516 GLY A N 1
ATOM 3715 C CA . GLY A 1 516 ? -0.640 -5.601 -25.066 1.00 93.56 516 GLY A CA 1
ATOM 3716 C C . GLY A 1 516 ? -1.591 -4.429 -24.805 1.00 93.56 516 GLY A C 1
ATOM 3717 O O . GLY A 1 516 ? -2.806 -4.620 -24.876 1.00 93.56 516 GLY A O 1
ATOM 3718 N N . PHE A 1 517 ? -1.081 -3.221 -24.560 1.00 95.31 517 PHE A N 1
ATOM 3719 C CA . PHE A 1 517 ? -1.881 -2.008 -24.397 1.00 95.31 517 PHE A CA 1
ATOM 3720 C C . PHE A 1 517 ? -1.834 -1.128 -25.642 1.00 95.31 517 PHE A C 1
ATOM 3722 O O . PHE A 1 517 ? -0.783 -0.950 -26.247 1.00 95.31 517 PHE A O 1
ATOM 3729 N N . THR A 1 518 ? -2.966 -0.520 -25.986 1.00 96.69 518 THR A N 1
ATOM 3730 C CA . THR A 1 518 ? -2.999 0.547 -26.991 1.00 96.69 518 THR A CA 1
ATOM 3731 C C . THR A 1 518 ? -2.342 1.805 -26.440 1.00 96.69 518 THR A C 1
ATOM 3733 O O . THR A 1 518 ? -2.639 2.215 -25.315 1.00 96.69 518 THR A O 1
ATOM 3736 N N . VAL A 1 519 ? -1.482 2.414 -27.251 1.00 97.38 519 VAL A N 1
ATOM 3737 C CA . VAL A 1 519 ? -0.733 3.627 -26.911 1.00 97.38 519 VAL A CA 1
ATOM 3738 C C . VAL A 1 519 ? -1.464 4.862 -27.428 1.00 97.38 519 VAL A C 1
ATOM 3740 O O . VAL A 1 519 ? -1.880 4.910 -28.586 1.00 97.38 519 VAL A O 1
ATOM 3743 N N . ALA A 1 520 ? -1.596 5.881 -26.582 1.00 97.56 520 ALA A N 1
ATOM 3744 C CA . ALA A 1 520 ? -1.995 7.221 -26.992 1.00 97.56 520 ALA A CA 1
ATOM 3745 C C . ALA A 1 520 ? -0.768 8.121 -27.186 1.00 97.56 520 ALA A C 1
ATOM 3747 O O . ALA A 1 520 ? 0.242 7.972 -26.506 1.00 97.56 520 ALA A O 1
ATOM 3748 N N . ALA A 1 521 ? -0.876 9.126 -28.060 1.00 97.69 521 ALA A N 1
ATOM 3749 C CA . ALA A 1 521 ? 0.201 10.086 -28.328 1.00 97.69 521 ALA A CA 1
ATOM 3750 C C . ALA A 1 521 ? 0.689 10.845 -27.073 1.00 97.69 521 ALA A C 1
ATOM 3752 O O . ALA A 1 521 ? 1.828 11.313 -27.036 1.00 97.69 521 ALA A O 1
ATOM 3753 N N . THR A 1 522 ? -0.177 10.963 -26.062 1.00 97.19 522 THR A N 1
ATOM 3754 C CA . THR A 1 522 ? 0.081 11.618 -24.774 1.00 97.19 522 THR A CA 1
ATOM 3755 C C . THR A 1 522 ? 0.715 10.699 -23.727 1.00 97.19 522 THR A C 1
ATOM 3757 O O . THR A 1 522 ? 1.093 11.179 -22.660 1.00 97.19 522 THR A O 1
ATOM 3760 N N . ASP A 1 523 ? 0.832 9.397 -23.984 1.00 98.31 523 ASP A N 1
ATOM 3761 C CA . ASP A 1 523 ? 1.440 8.461 -23.039 1.00 98.31 523 ASP A CA 1
ATOM 3762 C C . ASP A 1 523 ? 2.966 8.644 -22.975 1.00 98.31 523 ASP A C 1
ATOM 3764 O O . ASP A 1 523 ? 3.601 9.142 -23.905 1.00 98.31 523 ASP A O 1
ATOM 3768 N N . THR A 1 524 ? 3.574 8.225 -21.867 1.00 98.56 524 THR A N 1
ATOM 3769 C CA . THR A 1 524 ? 5.027 8.020 -21.759 1.00 98.56 524 THR A CA 1
ATOM 3770 C C . THR A 1 524 ? 5.288 6.537 -21.534 1.00 98.56 524 THR A C 1
ATOM 3772 O O . THR A 1 524 ? 4.721 5.947 -20.611 1.00 98.56 524 THR A O 1
ATOM 3775 N N . LEU A 1 525 ? 6.139 5.949 -22.369 1.00 98.81 525 LEU A N 1
ATOM 3776 C CA . LEU A 1 525 ? 6.486 4.534 -22.373 1.00 98.81 525 LEU A CA 1
ATOM 3777 C C . LEU A 1 525 ? 7.908 4.363 -21.848 1.00 98.81 525 LEU A C 1
ATOM 3779 O O . LEU A 1 525 ? 8.815 5.082 -22.266 1.00 98.81 525 LEU A O 1
ATOM 3783 N N . VAL A 1 526 ? 8.100 3.404 -20.952 1.00 98.81 526 VAL A N 1
ATOM 3784 C CA . VAL A 1 526 ? 9.410 3.002 -20.443 1.00 98.81 526 VAL A CA 1
ATOM 3785 C C . VAL A 1 526 ? 9.561 1.508 -20.665 1.00 98.81 526 VAL A C 1
ATOM 3787 O O . VAL A 1 526 ? 8.710 0.740 -20.212 1.00 98.81 526 VAL A O 1
ATOM 3790 N N . LYS A 1 527 ? 10.634 1.107 -21.345 1.00 98.69 527 LYS A N 1
ATOM 3791 C CA . LYS A 1 527 ? 10.905 -0.293 -21.671 1.00 98.69 527 LYS A CA 1
ATOM 3792 C C . LYS A 1 527 ? 12.223 -0.755 -21.073 1.00 98.69 527 LYS A C 1
ATOM 3794 O O . LYS A 1 527 ? 13.231 -0.066 -21.218 1.00 98.69 527 LYS A O 1
ATOM 3799 N N . PHE A 1 528 ? 12.240 -1.929 -20.453 1.00 98.31 528 PHE A N 1
ATOM 3800 C CA . PHE A 1 528 ? 13.482 -2.637 -20.181 1.00 98.31 528 PHE A CA 1
ATOM 3801 C C . PHE A 1 528 ? 14.001 -3.261 -21.480 1.00 98.31 528 PHE A C 1
ATOM 3803 O O . PHE A 1 528 ? 13.495 -4.281 -21.951 1.00 98.31 528 PHE A O 1
ATOM 3810 N N . THR A 1 529 ? 15.008 -2.634 -22.084 1.00 97.56 529 THR A N 1
ATOM 3811 C CA . THR A 1 529 ? 15.527 -3.037 -23.395 1.00 97.56 529 THR A CA 1
ATOM 3812 C C . THR A 1 529 ? 17.048 -2.888 -23.498 1.00 97.56 529 THR A C 1
ATOM 3814 O O . THR A 1 529 ? 17.722 -2.514 -22.534 1.00 97.56 529 THR A O 1
ATOM 3817 N N . TRP A 1 530 ? 17.611 -3.264 -24.643 1.00 97.06 530 TRP A N 1
ATOM 3818 C CA . TRP A 1 530 ? 19.005 -3.032 -24.999 1.00 97.06 530 TRP A CA 1
ATOM 3819 C C . TRP A 1 530 ? 19.317 -1.541 -25.015 1.00 97.06 530 TRP A C 1
ATOM 3821 O O . TRP A 1 530 ? 18.546 -0.751 -25.554 1.00 97.06 530 TRP A O 1
ATOM 3831 N N . ASN A 1 531 ? 20.467 -1.150 -24.466 1.00 96.19 531 ASN A N 1
ATOM 3832 C CA . ASN A 1 531 ? 20.970 0.198 -24.714 1.00 96.19 531 ASN A CA 1
ATOM 3833 C C . ASN A 1 531 ? 21.219 0.311 -26.222 1.00 96.19 531 ASN A C 1
ATOM 3835 O O . ASN A 1 531 ? 22.009 -0.468 -26.744 1.00 96.19 531 ASN A O 1
ATOM 3839 N N . GLY A 1 532 ? 20.515 1.199 -26.920 1.00 96.00 532 GLY A N 1
ATOM 3840 C CA . GLY A 1 532 ? 20.562 1.226 -28.381 1.00 96.00 532 GLY A CA 1
ATOM 3841 C C . GLY A 1 532 ? 19.278 0.846 -29.103 1.00 96.00 532 GLY A C 1
ATOM 3842 O O . GLY A 1 532 ? 19.158 1.195 -30.261 1.00 96.00 532 GLY A O 1
ATOM 3843 N N . ASP A 1 533 ? 18.323 0.165 -28.466 1.00 97.81 533 ASP A N 1
ATOM 3844 C CA . ASP A 1 533 ? 17.046 -0.187 -29.112 1.00 97.81 533 ASP A CA 1
ATOM 3845 C C . ASP A 1 533 ? 16.137 1.052 -29.142 1.00 97.81 533 ASP A C 1
ATOM 3847 O O . ASP A 1 533 ? 15.384 1.325 -28.198 1.00 97.81 533 ASP A O 1
ATOM 3851 N N . THR A 1 534 ? 16.294 1.872 -30.181 1.00 97.88 534 THR A N 1
ATOM 3852 C CA . THR A 1 534 ? 15.690 3.208 -30.295 1.00 97.88 534 THR A CA 1
ATOM 3853 C C . THR A 1 534 ? 14.202 3.164 -30.631 1.00 97.88 534 THR A C 1
ATOM 3855 O O . THR A 1 534 ? 13.505 4.154 -30.398 1.00 97.88 534 THR A O 1
ATOM 3858 N N . ASP A 1 535 ? 13.700 2.039 -31.149 1.00 95.94 535 ASP A N 1
ATOM 3859 C CA . ASP A 1 535 ? 12.306 1.868 -31.571 1.00 95.94 535 ASP A CA 1
ATOM 3860 C C . ASP A 1 535 ? 11.523 0.788 -30.803 1.00 95.94 535 ASP A C 1
ATOM 3862 O O . ASP A 1 535 ? 10.331 0.586 -31.063 1.00 95.94 535 ASP A O 1
ATOM 3866 N N . PHE A 1 536 ? 12.148 0.189 -29.785 1.00 97.31 536 PHE A N 1
ATOM 3867 C CA . PHE A 1 536 ? 11.579 -0.827 -28.897 1.00 97.31 536 PHE A CA 1
ATOM 3868 C C . PHE A 1 536 ? 11.190 -2.128 -29.608 1.00 97.31 536 PHE A C 1
ATOM 3870 O O . PHE A 1 536 ? 10.245 -2.808 -29.187 1.00 97.31 536 PHE A O 1
ATOM 3877 N N . ASN A 1 537 ? 11.909 -2.502 -30.666 1.00 93.75 537 ASN A N 1
ATOM 3878 C CA . ASN A 1 537 ? 11.683 -3.757 -31.382 1.00 93.75 537 ASN A CA 1
ATOM 3879 C C . ASN A 1 537 ? 12.414 -4.962 -30.742 1.00 93.75 537 ASN A C 1
ATOM 3881 O O . ASN A 1 537 ? 12.158 -6.111 -31.114 1.00 93.75 537 ASN A O 1
ATOM 3885 N N . GLY A 1 538 ? 13.263 -4.719 -29.735 1.00 92.38 538 GLY A N 1
ATOM 3886 C CA . GLY A 1 538 ? 13.990 -5.743 -28.982 1.00 92.38 538 GLY A CA 1
ATOM 3887 C C . GLY A 1 538 ? 15.318 -6.186 -29.604 1.00 92.38 538 GLY A C 1
ATOM 3888 O O . GLY A 1 538 ? 15.935 -7.131 -29.095 1.00 92.38 538 GLY A O 1
ATOM 3889 N N . VAL A 1 539 ? 15.768 -5.519 -30.664 1.00 91.69 539 VAL A N 1
ATOM 3890 C CA . VAL A 1 539 ? 17.025 -5.749 -31.382 1.00 91.69 539 VAL A CA 1
ATOM 3891 C C . VAL A 1 539 ? 17.738 -4.408 -31.545 1.00 91.69 539 VAL A C 1
ATOM 3893 O O . VAL A 1 539 ? 17.094 -3.377 -31.654 1.00 91.69 539 VAL A O 1
ATOM 3896 N N . VAL A 1 540 ? 19.072 -4.424 -31.530 1.00 95.69 540 VAL A N 1
ATOM 3897 C CA . VAL A 1 540 ? 19.867 -3.271 -31.982 1.00 95.69 540 VAL A CA 1
ATOM 3898 C C . VAL A 1 540 ? 20.316 -3.535 -33.415 1.00 95.69 540 VAL A C 1
ATOM 3900 O O . VAL A 1 540 ? 20.965 -4.551 -33.669 1.00 95.69 540 VAL A O 1
ATOM 3903 N N . ASP A 1 541 ? 20.010 -2.671 -34.369 1.00 87.94 541 ASP A N 1
ATOM 3904 C CA . ASP A 1 541 ? 20.436 -2.854 -35.755 1.00 87.94 541 ASP A CA 1
ATOM 3905 C C . ASP A 1 541 ? 20.773 -1.540 -36.476 1.00 87.94 541 ASP A C 1
ATOM 3907 O O . ASP A 1 541 ? 21.057 -0.514 -35.862 1.00 87.94 541 ASP A O 1
ATOM 3911 N N . PHE A 1 542 ? 20.857 -1.600 -37.806 1.00 89.06 542 PHE A N 1
ATOM 3912 C CA . PHE A 1 542 ? 21.235 -0.455 -38.627 1.00 89.06 542 PHE A CA 1
ATOM 3913 C C . PHE A 1 542 ? 20.275 0.732 -38.475 1.00 89.06 542 PHE A C 1
ATOM 3915 O O . PHE A 1 542 ? 20.728 1.878 -38.541 1.00 89.06 542 PHE A O 1
ATOM 3922 N N . ASP A 1 543 ? 18.982 0.487 -38.263 1.00 90.44 543 ASP A N 1
ATOM 3923 C CA . ASP A 1 543 ? 18.004 1.563 -38.131 1.00 90.44 543 ASP A CA 1
ATOM 3924 C C . ASP A 1 543 ? 18.261 2.360 -36.842 1.00 90.44 543 ASP A C 1
ATOM 3926 O O . ASP A 1 543 ? 18.175 3.592 -36.848 1.00 90.44 543 ASP A O 1
ATOM 3930 N N . ASP A 1 544 ? 18.690 1.694 -35.768 1.00 97.38 544 ASP A N 1
ATOM 3931 C CA . ASP A 1 544 ? 19.078 2.340 -34.511 1.00 97.38 544 ASP A CA 1
ATOM 3932 C C . ASP A 1 544 ? 20.331 3.206 -34.645 1.00 97.38 544 ASP A C 1
ATOM 3934 O O . ASP A 1 544 ? 20.358 4.353 -34.181 1.00 97.38 544 ASP A O 1
ATOM 3938 N N . TYR A 1 545 ? 21.358 2.695 -35.330 1.00 95.19 545 TYR A N 1
ATOM 3939 C CA . TYR A 1 545 ? 22.555 3.480 -35.636 1.00 95.19 545 TYR A CA 1
ATOM 3940 C C . TYR A 1 545 ? 22.213 4.685 -36.506 1.00 95.19 545 TYR A C 1
ATOM 3942 O O . TYR A 1 545 ? 22.654 5.791 -36.214 1.00 95.19 545 TYR A O 1
ATOM 3950 N N . SER A 1 546 ? 21.360 4.518 -37.520 1.00 94.56 546 SER A N 1
ATOM 3951 C CA . SER A 1 546 ? 20.961 5.629 -38.386 1.00 94.56 546 SER A CA 1
ATOM 3952 C C . SER A 1 546 ? 20.261 6.749 -37.607 1.00 94.56 546 SER A C 1
ATOM 3954 O O . SER A 1 546 ? 20.504 7.932 -37.876 1.00 94.56 546 SER A O 1
ATOM 3956 N N . ARG A 1 547 ? 19.421 6.409 -36.621 1.00 97.56 547 ARG A N 1
ATOM 3957 C CA . ARG A 1 547 ? 18.781 7.401 -35.742 1.00 97.56 547 ARG A CA 1
ATOM 3958 C C . ARG A 1 547 ? 19.782 8.053 -34.790 1.00 97.56 547 ARG A C 1
ATOM 3960 O O . ARG A 1 547 ? 19.728 9.273 -34.632 1.00 97.56 547 ARG A O 1
ATOM 3967 N N . THR A 1 548 ? 20.709 7.276 -34.233 1.00 97.44 548 THR A N 1
ATOM 3968 C CA . THR A 1 548 ? 21.796 7.758 -33.360 1.00 97.44 548 THR A CA 1
ATOM 3969 C C . THR A 1 548 ? 22.714 8.736 -34.098 1.00 97.44 548 THR A C 1
ATOM 3971 O O . THR A 1 548 ? 22.909 9.864 -33.649 1.00 97.44 548 THR A O 1
ATOM 3974 N N . ASP A 1 549 ? 23.169 8.382 -35.302 1.00 95.19 549 ASP A N 1
ATOM 3975 C CA . ASP A 1 549 ? 23.962 9.250 -36.182 1.00 95.19 549 ASP A CA 1
ATOM 3976 C C . ASP A 1 549 ? 23.197 10.524 -36.545 1.00 95.19 549 ASP A C 1
ATOM 3978 O O . ASP A 1 549 ? 23.753 11.626 -36.585 1.00 95.19 549 ASP A O 1
ATOM 3982 N N . GLY A 1 550 ? 21.898 10.390 -36.818 1.00 96.62 550 GLY A N 1
ATOM 3983 C CA . GLY A 1 550 ? 21.008 11.520 -37.039 1.00 96.62 550 GLY A CA 1
ATOM 3984 C C . GLY A 1 550 ? 20.938 12.440 -35.820 1.00 96.62 550 GLY A C 1
ATOM 3985 O O . GLY A 1 550 ? 20.958 13.662 -35.980 1.00 96.62 550 GLY A O 1
ATOM 3986 N N . GLY A 1 551 ? 20.886 11.877 -34.614 1.00 97.56 551 GLY A N 1
ATOM 3987 C CA . GLY A 1 551 ? 20.898 12.623 -33.363 1.00 97.56 551 GLY A CA 1
ATOM 3988 C C . GLY A 1 551 ? 22.209 13.358 -33.129 1.00 97.56 551 GLY A C 1
ATOM 3989 O O . GLY A 1 551 ? 22.181 14.574 -32.927 1.00 97.56 551 GLY A O 1
ATOM 3990 N N . PHE A 1 552 ? 23.336 12.661 -33.268 1.00 96.75 552 PHE A N 1
ATOM 3991 C CA . PHE A 1 552 ? 24.684 13.219 -33.157 1.00 96.75 552 PHE A CA 1
ATOM 3992 C C . PHE A 1 552 ? 24.895 14.386 -34.133 1.00 96.75 552 PHE A C 1
ATOM 3994 O O . PHE A 1 552 ? 25.184 15.513 -33.725 1.00 96.75 552 PHE A O 1
ATOM 4001 N N . ASN A 1 553 ? 24.657 14.156 -35.429 1.00 96.62 553 ASN A N 1
ATOM 4002 C CA . ASN A 1 553 ? 24.914 15.144 -36.483 1.00 96.62 553 ASN A CA 1
ATOM 4003 C C . ASN A 1 553 ? 23.999 16.376 -36.415 1.00 96.62 553 ASN A C 1
ATOM 4005 O O . ASN A 1 553 ? 24.341 17.422 -36.966 1.00 96.62 553 ASN A O 1
ATOM 4009 N N . ASN A 1 554 ? 22.830 16.261 -35.777 1.00 97.44 554 ASN A N 1
ATOM 4010 C CA . ASN A 1 554 ? 21.855 17.349 -35.660 1.00 97.44 554 ASN A CA 1
ATOM 4011 C C . ASN A 1 554 ? 21.696 17.868 -34.223 1.00 97.44 554 ASN A C 1
ATOM 4013 O O . ASN A 1 554 ? 20.747 18.610 -33.962 1.00 97.44 554 ASN A O 1
ATOM 4017 N N . ASN A 1 555 ? 22.578 17.470 -33.298 1.00 95.75 555 ASN A N 1
ATOM 4018 C CA . ASN A 1 555 ? 22.537 17.851 -31.882 1.00 95.75 555 ASN A CA 1
ATOM 4019 C C . ASN A 1 555 ? 21.156 17.628 -31.230 1.00 95.75 555 ASN A C 1
ATOM 4021 O O . ASN A 1 555 ? 20.641 18.495 -30.519 1.00 95.75 555 ASN A O 1
ATOM 4025 N N . ARG A 1 556 ? 20.523 16.483 -31.512 1.00 97.06 556 ARG A N 1
ATOM 4026 C CA . ARG A 1 556 ? 19.274 16.068 -30.853 1.00 97.06 556 ARG A CA 1
ATOM 4027 C C . ARG A 1 556 ? 19.587 15.290 -29.571 1.00 97.06 556 ARG A C 1
ATOM 4029 O O . ARG A 1 556 ? 20.724 14.922 -29.325 1.00 97.06 556 ARG A O 1
ATOM 4036 N N . THR A 1 557 ? 18.561 15.059 -28.761 1.00 96.56 557 THR A N 1
ATOM 4037 C CA . THR A 1 557 ? 18.615 14.342 -27.472 1.00 96.56 557 THR A CA 1
ATOM 4038 C C . THR A 1 557 ? 17.405 13.411 -27.363 1.00 96.56 557 THR A C 1
ATOM 4040 O O . THR A 1 557 ? 16.471 13.490 -28.170 1.00 96.56 557 THR A O 1
ATOM 4043 N N . GLY A 1 558 ? 17.388 12.562 -26.341 1.00 97.06 558 GLY A N 1
ATOM 4044 C CA . GLY A 1 558 ? 16.365 11.561 -26.084 1.00 97.06 558 GLY A CA 1
ATOM 4045 C C . GLY A 1 558 ? 16.705 10.213 -26.708 1.00 97.06 558 GLY A C 1
ATOM 4046 O O . GLY A 1 558 ? 17.415 10.134 -27.708 1.00 97.06 558 GLY A O 1
ATOM 4047 N N . TRP A 1 559 ? 16.134 9.163 -26.121 1.00 98.31 559 TRP A N 1
ATOM 4048 C CA . TRP A 1 559 ? 16.424 7.770 -26.456 1.00 98.31 559 TRP A CA 1
ATOM 4049 C C . TRP A 1 559 ? 16.266 7.458 -27.949 1.00 98.31 559 TRP A C 1
ATOM 4051 O O . TRP A 1 559 ? 17.145 6.846 -28.541 1.00 98.31 559 TRP A O 1
ATOM 4061 N N . LEU A 1 560 ? 15.192 7.953 -28.583 1.00 98.06 560 LEU A N 1
ATOM 4062 C CA . LEU A 1 560 ? 14.948 7.769 -30.020 1.00 98.06 560 LEU A CA 1
ATOM 4063 C C . LEU A 1 560 ? 16.095 8.295 -30.897 1.00 98.06 560 LEU A C 1
ATOM 4065 O O . LEU A 1 560 ? 16.295 7.808 -32.003 1.00 98.06 560 LEU A O 1
ATOM 4069 N N . ASN A 1 561 ? 16.803 9.323 -30.428 1.00 98.00 561 ASN A N 1
ATOM 4070 C CA . ASN A 1 561 ? 17.877 9.986 -31.161 1.00 98.00 561 ASN A CA 1
ATOM 4071 C C . ASN A 1 561 ? 19.274 9.528 -30.712 1.00 98.00 561 ASN A C 1
ATOM 4073 O O . ASN A 1 561 ? 20.246 10.066 -31.226 1.00 98.00 561 ASN A O 1
ATOM 4077 N N . GLY A 1 562 ? 19.388 8.584 -29.772 1.00 97.50 562 GLY A N 1
ATOM 4078 C CA . GLY A 1 562 ? 20.677 8.024 -29.363 1.00 97.50 562 GLY A CA 1
ATOM 4079 C C . GLY A 1 562 ? 21.242 8.485 -28.018 1.00 97.50 562 GLY A C 1
ATOM 4080 O O . GLY A 1 562 ? 22.377 8.158 -27.730 1.00 97.50 562 GLY A O 1
ATOM 4081 N N . ASP A 1 563 ? 20.501 9.238 -27.200 1.00 97.81 563 ASP A N 1
ATOM 4082 C CA . ASP A 1 563 ? 20.934 9.649 -25.846 1.00 97.81 563 ASP A CA 1
ATOM 4083 C C . ASP A 1 563 ? 20.482 8.575 -24.839 1.00 97.81 563 ASP A C 1
ATOM 4085 O O . ASP A 1 563 ? 19.336 8.579 -24.363 1.00 97.81 563 ASP A O 1
ATOM 4089 N N . PHE A 1 564 ? 21.343 7.581 -24.611 1.00 97.75 564 PHE A N 1
ATOM 4090 C CA . PHE A 1 564 ? 21.069 6.350 -23.857 1.00 97.75 564 PHE A CA 1
ATOM 4091 C C . PHE A 1 564 ? 21.498 6.435 -22.388 1.00 97.75 564 PHE A C 1
ATOM 4093 O O . PHE A 1 564 ? 21.058 5.632 -21.550 1.00 97.75 564 PHE A O 1
ATOM 4100 N N . ASP A 1 565 ? 22.370 7.382 -22.049 1.00 95.25 565 ASP A N 1
ATOM 4101 C CA . ASP A 1 565 ? 22.761 7.658 -20.668 1.00 95.25 565 ASP A CA 1
ATOM 4102 C C . ASP A 1 565 ? 21.926 8.771 -19.999 1.00 95.25 565 ASP A C 1
ATOM 4104 O O . ASP A 1 565 ? 21.966 8.895 -18.768 1.00 95.25 565 ASP A O 1
ATOM 4108 N N . TYR A 1 566 ? 21.088 9.467 -20.780 1.00 96.69 566 TYR A N 1
ATOM 4109 C CA . TYR A 1 566 ? 20.206 10.568 -20.384 1.00 96.69 566 TYR A CA 1
ATOM 4110 C C . TYR A 1 566 ? 20.937 11.838 -19.927 1.00 96.69 566 TYR A C 1
ATOM 4112 O O . TYR A 1 566 ? 20.383 12.612 -19.132 1.00 96.69 566 TYR A O 1
ATOM 4120 N N . ASN A 1 567 ? 22.159 12.075 -20.403 1.00 95.19 567 ASN A N 1
ATOM 4121 C CA . ASN A 1 567 ? 22.932 13.269 -20.071 1.00 95.19 567 ASN A CA 1
ATOM 4122 C C . ASN A 1 567 ? 22.518 14.513 -20.893 1.00 95.19 567 ASN A C 1
ATOM 4124 O O . ASN A 1 567 ? 22.887 15.636 -20.537 1.00 95.19 567 ASN A O 1
ATOM 4128 N N . GLY A 1 568 ? 21.677 14.338 -21.923 1.00 96.25 568 GLY A N 1
ATOM 4129 C CA . GLY A 1 568 ? 21.133 15.418 -22.750 1.00 96.25 568 GLY A CA 1
ATOM 4130 C C . GLY A 1 568 ? 21.920 15.708 -24.030 1.00 96.25 568 GLY A C 1
ATOM 4131 O O . GLY A 1 568 ? 21.582 16.660 -24.739 1.00 96.25 568 GLY A O 1
ATOM 4132 N N . ILE A 1 569 ? 22.954 14.925 -24.325 1.00 96.81 569 ILE A N 1
ATOM 4133 C CA . ILE A 1 569 ? 23.824 15.028 -25.497 1.00 96.81 569 ILE A CA 1
ATOM 4134 C C . ILE A 1 569 ? 23.961 13.618 -26.082 1.00 96.81 569 ILE A C 1
ATOM 4136 O O . ILE A 1 569 ? 23.929 12.651 -25.341 1.00 96.81 569 ILE A O 1
ATOM 4140 N N . VAL A 1 570 ? 24.075 13.512 -27.407 1.00 97.94 570 VAL A N 1
ATOM 4141 C CA . VAL A 1 570 ? 24.479 12.263 -28.067 1.00 97.94 570 VAL A CA 1
ATOM 4142 C C . VAL A 1 570 ? 25.969 12.364 -28.345 1.00 97.94 570 VAL A C 1
ATOM 4144 O O . VAL A 1 570 ? 26.378 13.242 -29.114 1.00 97.94 570 VAL A O 1
ATOM 4147 N N . ASP A 1 571 ? 26.781 11.519 -27.719 1.00 95.25 571 ASP A N 1
ATOM 4148 C CA . ASP A 1 571 ? 28.233 11.514 -27.909 1.00 95.25 571 ASP A CA 1
ATOM 4149 C C . ASP A 1 571 ? 28.859 10.106 -27.852 1.00 95.25 571 ASP A C 1
ATOM 4151 O O . ASP A 1 571 ? 28.196 9.090 -28.056 1.00 95.25 571 ASP A O 1
ATOM 4155 N N . PHE A 1 572 ? 30.183 10.038 -27.680 1.00 91.75 572 PHE A N 1
ATOM 4156 C CA . PHE A 1 572 ? 30.914 8.773 -27.708 1.00 91.75 572 PHE A CA 1
ATOM 4157 C C . PHE A 1 572 ? 30.529 7.830 -26.557 1.00 91.75 572 PHE A C 1
ATOM 4159 O O . PHE A 1 572 ? 30.706 6.616 -26.706 1.00 91.75 572 PHE A O 1
ATOM 4166 N N . ASP A 1 573 ? 30.025 8.350 -25.432 1.00 93.69 573 ASP A N 1
ATOM 4167 C CA . ASP A 1 573 ? 29.554 7.520 -24.325 1.00 93.69 573 ASP A CA 1
ATOM 4168 C C . ASP A 1 573 ? 28.298 6.748 -24.750 1.00 93.69 573 ASP A C 1
ATOM 4170 O O . ASP A 1 573 ? 28.209 5.544 -24.493 1.00 93.69 573 ASP A O 1
ATOM 4174 N N . ASP A 1 574 ? 27.399 7.359 -25.522 1.00 96.56 574 ASP A N 1
ATOM 4175 C CA . ASP A 1 574 ? 26.235 6.675 -26.090 1.00 96.56 574 ASP A CA 1
ATOM 4176 C C . ASP A 1 574 ? 26.612 5.634 -27.144 1.00 96.56 574 ASP A C 1
ATOM 4178 O O . ASP A 1 574 ? 26.107 4.506 -27.103 1.00 96.56 574 ASP A O 1
ATOM 4182 N N . TYR A 1 575 ? 27.549 5.963 -28.044 1.00 95.19 575 TYR A N 1
ATOM 4183 C CA . TYR A 1 575 ? 28.071 4.999 -29.022 1.00 95.19 575 TYR A CA 1
ATOM 4184 C C . TYR A 1 575 ? 28.687 3.774 -28.336 1.00 95.19 575 TYR A C 1
ATOM 4186 O O . TYR A 1 575 ? 28.514 2.645 -28.797 1.00 95.19 575 TYR A O 1
ATOM 4194 N N . SER A 1 576 ? 29.353 3.962 -27.193 1.00 93.31 576 SER A N 1
ATOM 4195 C CA . SER A 1 576 ? 29.890 2.841 -26.418 1.00 93.31 576 SER A CA 1
ATOM 4196 C C . SER A 1 576 ? 28.788 1.910 -25.885 1.00 93.31 576 SER A C 1
ATOM 4198 O O . SER A 1 576 ? 28.962 0.687 -25.878 1.00 93.31 576 SER A O 1
ATOM 4200 N N . LEU A 1 577 ? 27.633 2.464 -25.494 1.00 94.88 577 LEU A N 1
ATOM 4201 C CA . LEU A 1 577 ? 26.497 1.709 -24.963 1.00 94.88 577 LEU A CA 1
ATOM 4202 C C . LEU A 1 577 ? 25.801 0.880 -26.052 1.00 94.88 577 LEU A C 1
ATOM 4204 O O . LEU A 1 577 ? 25.570 -0.316 -25.839 1.00 94.88 577 LEU A O 1
ATOM 4208 N N . ILE A 1 578 ? 25.505 1.484 -27.210 1.00 95.25 578 ILE A N 1
ATOM 4209 C CA . ILE A 1 578 ? 24.883 0.785 -28.349 1.00 95.25 578 ILE A CA 1
ATOM 4210 C C . ILE A 1 578 ? 25.824 -0.262 -28.951 1.00 95.25 578 ILE A C 1
ATOM 4212 O O . ILE A 1 578 ? 25.403 -1.394 -29.185 1.00 95.25 578 ILE A O 1
ATOM 4216 N N . ASP A 1 579 ? 27.118 0.035 -29.100 1.00 93.81 579 ASP A N 1
ATOM 4217 C CA . ASP A 1 579 ? 28.091 -0.929 -29.622 1.00 93.81 579 ASP A CA 1
ATOM 4218 C C . ASP A 1 579 ? 28.265 -2.125 -28.696 1.00 93.81 579 ASP A C 1
ATOM 4220 O O . ASP A 1 579 ? 28.423 -3.261 -29.160 1.00 93.81 579 ASP A O 1
ATOM 4224 N N . GLN A 1 580 ? 28.236 -1.903 -27.381 1.00 91.50 580 GLN A N 1
ATOM 4225 C CA . GLN A 1 580 ? 28.292 -2.995 -26.420 1.00 91.50 580 GLN A CA 1
ATOM 4226 C C . GLN A 1 580 ? 27.047 -3.872 -26.527 1.00 91.50 580 GLN A C 1
ATOM 4228 O O . GLN A 1 580 ? 27.166 -5.103 -26.560 1.00 91.50 580 GLN A O 1
ATOM 4233 N N . ALA A 1 581 ? 25.857 -3.278 -26.606 1.00 93.12 581 ALA A N 1
ATOM 4234 C CA . ALA A 1 581 ? 24.633 -4.033 -26.832 1.00 93.12 581 ALA A CA 1
ATOM 4235 C C . ALA A 1 581 ? 24.705 -4.817 -28.151 1.00 93.12 581 ALA A C 1
ATOM 4237 O O . ALA A 1 581 ? 24.503 -6.033 -28.141 1.00 93.12 581 ALA A O 1
ATOM 4238 N N . PHE A 1 582 ? 25.136 -4.182 -29.244 1.00 92.06 582 PHE A N 1
ATOM 4239 C CA . PHE A 1 582 ? 25.251 -4.790 -30.568 1.00 92.06 582 PHE A CA 1
ATOM 4240 C C . PHE A 1 582 ? 26.243 -5.964 -30.605 1.00 92.06 582 PHE A C 1
ATOM 4242 O O . PHE A 1 582 ? 25.953 -7.034 -31.153 1.00 92.06 582 PHE A O 1
ATOM 4249 N N . ASN A 1 583 ? 27.403 -5.816 -29.962 1.00 89.12 583 ASN A N 1
ATOM 4250 C CA . ASN A 1 583 ? 28.413 -6.871 -29.881 1.00 89.12 583 ASN A CA 1
ATOM 4251 C C . ASN A 1 583 ? 28.007 -8.012 -28.941 1.00 89.12 583 ASN A C 1
ATOM 4253 O O . ASN A 1 583 ? 28.388 -9.166 -29.158 1.00 89.12 583 ASN A O 1
ATOM 4257 N N . THR A 1 584 ? 27.243 -7.720 -27.889 1.00 88.56 584 THR A N 1
ATOM 4258 C CA . THR A 1 584 ? 26.796 -8.745 -26.936 1.00 88.56 584 THR A CA 1
ATOM 4259 C C . THR A 1 584 ? 25.623 -9.548 -27.465 1.00 88.56 584 THR A C 1
ATOM 4261 O O . THR A 1 584 ? 25.664 -10.774 -27.363 1.00 88.56 584 THR A O 1
ATOM 4264 N N . GLN A 1 585 ? 24.643 -8.915 -28.113 1.00 88.69 585 GLN A N 1
ATOM 4265 C CA . GLN A 1 585 ? 23.566 -9.647 -28.787 1.00 88.69 585 GLN A CA 1
ATOM 4266 C C . GLN A 1 585 ? 24.098 -10.512 -29.947 1.00 88.69 585 GLN A C 1
ATOM 4268 O O . GLN A 1 585 ? 23.565 -11.588 -30.198 1.00 88.69 585 GLN A O 1
ATOM 4273 N N . SER A 1 586 ? 25.177 -10.079 -30.620 1.00 83.19 586 SER A N 1
ATOM 4274 C CA . SER A 1 586 ? 25.770 -10.778 -31.774 1.00 83.19 586 SER A CA 1
ATOM 4275 C C . SER A 1 586 ? 26.833 -11.821 -31.394 1.00 83.19 586 SER A C 1
ATOM 4277 O O . SER A 1 586 ? 27.380 -12.492 -32.270 1.00 83.19 586 SER A O 1
ATOM 4279 N N . GLY A 1 587 ? 27.176 -11.955 -30.107 1.00 83.19 587 GLY A N 1
ATOM 4280 C CA . GLY A 1 587 ? 28.188 -12.904 -29.621 1.00 83.19 587 GLY A CA 1
ATOM 4281 C C . GLY A 1 587 ? 29.645 -12.540 -29.953 1.00 83.19 587 GLY A C 1
ATOM 4282 O O . GLY A 1 587 ? 30.529 -13.394 -29.871 1.00 83.19 587 GLY A O 1
ATOM 4283 N N . THR A 1 588 ? 29.928 -11.287 -30.318 1.00 87.00 588 THR A N 1
ATOM 4284 C CA . THR A 1 588 ? 31.255 -10.811 -30.754 1.00 87.00 588 THR A CA 1
ATOM 4285 C C . THR A 1 588 ? 32.058 -10.112 -29.655 1.00 87.00 588 THR A C 1
ATOM 4287 O O . THR A 1 588 ? 33.225 -9.781 -29.876 1.00 87.00 588 THR A O 1
ATOM 4290 N N . LEU A 1 589 ? 31.491 -9.957 -28.449 1.00 85.50 589 LEU A N 1
ATOM 4291 C CA . LEU A 1 589 ? 32.085 -9.193 -27.340 1.00 85.50 589 LEU A CA 1
ATOM 4292 C C . LEU A 1 589 ? 33.557 -9.544 -27.053 1.00 85.50 589 LEU A C 1
ATOM 4294 O O . LEU A 1 589 ? 34.379 -8.650 -26.886 1.00 85.50 589 LEU A O 1
ATOM 4298 N N . ARG A 1 590 ? 33.924 -10.831 -27.038 1.00 86.19 590 ARG A N 1
ATOM 4299 C CA . ARG A 1 590 ? 35.306 -11.251 -26.733 1.00 86.19 590 ARG A CA 1
ATOM 4300 C C . ARG A 1 590 ? 36.332 -10.661 -27.706 1.00 86.19 590 ARG A C 1
ATOM 4302 O O . ARG A 1 590 ? 37.430 -10.308 -27.290 1.00 86.19 590 ARG A O 1
ATOM 4309 N N . ARG A 1 591 ? 35.996 -10.589 -28.998 1.00 90.50 591 ARG A N 1
ATOM 4310 C CA . ARG A 1 591 ? 36.903 -10.031 -30.010 1.00 90.50 591 ARG A CA 1
ATOM 4311 C C . ARG A 1 591 ? 36.957 -8.506 -29.915 1.00 90.50 591 ARG A C 1
ATOM 4313 O O . ARG A 1 591 ? 38.044 -7.952 -30.019 1.00 90.50 591 ARG A O 1
ATOM 4320 N N . ALA A 1 592 ? 35.817 -7.867 -29.647 1.00 87.19 592 ALA A N 1
ATOM 4321 C CA . ALA A 1 592 ? 35.741 -6.434 -29.379 1.00 87.19 592 ALA A CA 1
ATOM 4322 C C . ALA A 1 592 ? 36.651 -6.019 -28.209 1.00 87.19 592 ALA A C 1
ATOM 4324 O O . ALA A 1 592 ? 37.451 -5.100 -28.354 1.00 87.19 592 ALA A O 1
ATOM 4325 N N . MET A 1 593 ? 36.602 -6.751 -27.087 1.00 88.62 593 MET A N 1
ATOM 4326 C CA . MET A 1 593 ? 37.455 -6.485 -25.921 1.00 88.62 593 MET A CA 1
ATOM 4327 C C . MET A 1 593 ? 38.946 -6.560 -26.267 1.00 88.62 593 MET A C 1
ATOM 4329 O O . MET A 1 593 ? 39.661 -5.604 -25.998 1.00 88.62 593 MET A O 1
ATOM 4333 N N . ALA A 1 594 ? 39.386 -7.636 -26.934 1.00 87.69 594 ALA A N 1
ATOM 4334 C CA . ALA A 1 594 ? 40.792 -7.830 -27.305 1.00 87.69 594 ALA A CA 1
ATOM 4335 C C . ALA A 1 594 ? 41.332 -6.743 -28.256 1.00 87.69 594 ALA A C 1
ATOM 4337 O O . ALA A 1 594 ? 42.532 -6.468 -28.287 1.00 87.69 594 ALA A O 1
ATOM 4338 N N . TYR A 1 595 ? 40.460 -6.145 -29.072 1.00 90.38 595 TYR A N 1
ATOM 4339 C CA . TYR A 1 595 ? 40.833 -5.028 -29.933 1.00 90.38 595 TYR A CA 1
ATOM 4340 C C . TYR A 1 595 ? 40.996 -3.728 -29.124 1.00 90.38 595 TYR A C 1
ATOM 4342 O O . TYR A 1 595 ? 42.004 -3.036 -29.275 1.00 90.38 595 TYR A O 1
ATOM 4350 N N . LEU A 1 596 ? 40.045 -3.417 -28.233 1.00 90.44 596 LEU A N 1
ATOM 4351 C CA . LEU A 1 596 ? 40.021 -2.163 -27.465 1.00 90.44 596 LEU A CA 1
ATOM 4352 C C . LEU A 1 596 ? 41.023 -2.124 -26.301 1.00 90.44 596 LEU A C 1
ATOM 4354 O O . LEU A 1 596 ? 41.629 -1.080 -26.064 1.00 90.44 596 LEU A O 1
ATOM 4358 N N . ASP A 1 597 ? 41.254 -3.244 -25.609 1.00 89.19 597 ASP A N 1
ATOM 4359 C CA . ASP A 1 597 ? 42.247 -3.343 -24.524 1.00 89.19 597 ASP A CA 1
ATOM 4360 C C . ASP A 1 597 ? 43.702 -3.371 -25.039 1.00 89.19 597 ASP A C 1
ATOM 4362 O O . ASP A 1 597 ? 44.658 -3.192 -24.282 1.00 89.19 597 ASP A O 1
ATOM 4366 N N . GLY A 1 598 ? 43.876 -3.540 -26.354 1.00 87.69 598 GLY A N 1
ATOM 4367 C CA . GLY A 1 598 ? 45.166 -3.591 -27.027 1.00 87.69 598 GLY A CA 1
ATOM 4368 C C . GLY A 1 598 ? 45.868 -4.949 -26.994 1.00 87.69 598 GLY A C 1
ATOM 4369 O O . GLY A 1 598 ? 46.991 -5.035 -27.492 1.00 87.69 598 GLY A O 1
ATOM 4370 N N . GLY A 1 599 ? 45.237 -6.000 -26.464 1.00 87.75 599 GLY A N 1
ATOM 4371 C CA . GLY A 1 599 ? 45.757 -7.367 -26.458 1.00 87.75 599 GLY A CA 1
ATOM 4372 C C . GLY A 1 599 ? 45.944 -7.945 -27.865 1.00 87.75 599 GLY A C 1
ATOM 4373 O O . GLY A 1 599 ? 46.893 -8.691 -28.100 1.00 87.75 599 GLY A O 1
ATOM 4374 N N . ASP A 1 600 ? 45.087 -7.561 -28.814 1.00 89.31 600 ASP A N 1
ATOM 4375 C CA . ASP A 1 600 ? 45.221 -7.852 -30.244 1.00 89.31 600 ASP A CA 1
ATOM 4376 C C . ASP A 1 600 ? 44.477 -6.813 -31.110 1.00 89.31 600 ASP A C 1
ATOM 4378 O O . ASP A 1 600 ? 43.306 -6.994 -31.470 1.00 89.31 600 ASP A O 1
ATOM 4382 N N . ARG A 1 601 ? 45.207 -5.759 -31.509 1.00 90.94 601 ARG A N 1
ATOM 4383 C CA . ARG A 1 601 ? 44.743 -4.675 -32.401 1.00 90.94 601 ARG A CA 1
ATOM 4384 C C . ARG A 1 601 ? 44.748 -5.020 -33.898 1.00 90.94 601 ARG A C 1
ATOM 4386 O O . ARG A 1 601 ? 44.677 -4.115 -34.723 1.00 90.94 601 ARG A O 1
ATOM 4393 N N . SER A 1 602 ? 44.910 -6.286 -34.284 1.00 89.62 602 SER A N 1
ATOM 4394 C CA . SER A 1 602 ? 44.889 -6.654 -35.706 1.00 89.62 602 SER A CA 1
ATOM 4395 C C . SER A 1 602 ? 43.470 -6.646 -36.288 1.00 89.62 602 SER A C 1
ATOM 4397 O O . SER A 1 602 ? 42.487 -6.809 -35.574 1.00 89.62 602 SER A O 1
ATOM 4399 N N . ASP A 1 603 ? 43.331 -6.557 -37.609 1.00 86.31 603 ASP A N 1
ATOM 4400 C CA . ASP A 1 603 ? 42.019 -6.734 -38.257 1.00 86.31 603 ASP A CA 1
ATOM 4401 C C . ASP A 1 603 ? 41.593 -8.213 -38.329 1.00 86.31 603 ASP A C 1
ATOM 4403 O O . ASP A 1 603 ? 40.498 -8.550 -38.790 1.00 86.31 603 ASP A O 1
ATOM 4407 N N . ALA A 1 604 ? 42.444 -9.136 -37.862 1.00 86.88 604 ALA A N 1
ATOM 4408 C CA . ALA A 1 604 ? 42.154 -10.559 -37.892 1.00 86.88 604 ALA A CA 1
ATOM 4409 C C . ALA A 1 604 ? 40.899 -10.865 -37.056 1.00 86.88 604 ALA A C 1
ATOM 4411 O O . ALA A 1 604 ? 40.823 -10.577 -35.864 1.00 86.88 604 ALA A O 1
ATOM 4412 N N . GLY A 1 605 ? 39.884 -11.450 -37.696 1.00 81.62 605 GLY A N 1
ATOM 4413 C CA . GLY A 1 605 ? 38.620 -11.793 -37.040 1.00 81.62 605 GLY A CA 1
ATOM 4414 C C . GLY A 1 605 ? 37.627 -10.634 -36.885 1.00 81.62 605 GLY A C 1
ATOM 4415 O O . GLY A 1 605 ? 36.529 -10.879 -36.392 1.00 81.62 605 GLY A O 1
ATOM 4416 N N . MET A 1 606 ? 37.935 -9.421 -37.365 1.00 87.69 606 MET A N 1
ATOM 4417 C CA . MET A 1 606 ? 37.027 -8.256 -37.398 1.00 87.69 606 MET A CA 1
ATOM 4418 C C . MET A 1 606 ? 36.052 -8.319 -38.593 1.00 87.69 606 MET A C 1
ATOM 4420 O O . MET A 1 606 ? 35.821 -7.353 -39.315 1.00 87.69 606 MET A O 1
ATOM 4424 N N . ASN A 1 607 ? 35.499 -9.506 -38.857 1.00 88.06 607 ASN A N 1
ATOM 4425 C CA . ASN A 1 607 ? 34.774 -9.788 -40.101 1.00 88.06 607 ASN A CA 1
ATOM 4426 C C . ASN A 1 607 ? 33.265 -9.526 -40.002 1.00 88.06 607 ASN A C 1
ATOM 4428 O O . ASN A 1 607 ? 32.595 -9.439 -41.033 1.00 88.06 607 ASN A O 1
ATOM 4432 N N . THR A 1 608 ? 32.728 -9.417 -38.785 1.00 88.56 608 THR A N 1
ATOM 4433 C CA . THR A 1 608 ? 31.302 -9.172 -38.549 1.00 88.56 608 THR A CA 1
ATOM 4434 C C . THR A 1 608 ? 30.987 -7.675 -38.613 1.00 88.56 608 THR A C 1
ATOM 4436 O O . THR A 1 608 ? 31.858 -6.861 -38.301 1.00 88.56 608 THR A O 1
ATOM 4439 N N . PRO A 1 609 ? 29.747 -7.287 -38.963 1.00 86.25 609 PRO A N 1
ATOM 4440 C CA . PRO A 1 609 ? 29.328 -5.886 -38.913 1.00 86.25 609 PRO A CA 1
ATOM 4441 C C . PRO A 1 609 ? 29.582 -5.233 -37.546 1.00 86.25 609 PRO A C 1
ATOM 4443 O O . PRO A 1 609 ? 30.101 -4.126 -37.493 1.00 86.25 609 PRO A O 1
ATOM 4446 N N . ALA A 1 610 ? 29.324 -5.959 -36.451 1.00 85.50 610 ALA A N 1
ATOM 4447 C CA . ALA A 1 610 ? 29.499 -5.453 -35.086 1.00 85.50 610 ALA A CA 1
ATOM 4448 C C . ALA A 1 610 ? 30.939 -5.087 -34.737 1.00 85.50 610 ALA A C 1
ATOM 4450 O O . ALA A 1 610 ? 31.188 -4.090 -34.064 1.00 85.50 610 ALA A O 1
ATOM 4451 N N . LEU A 1 611 ? 31.890 -5.885 -35.220 1.00 87.75 611 LEU A N 1
ATOM 4452 C CA . LEU A 1 611 ? 33.305 -5.636 -34.984 1.00 87.75 611 LEU A CA 1
ATOM 4453 C C . LEU A 1 611 ? 33.846 -4.528 -35.887 1.00 87.75 611 LEU A C 1
ATOM 4455 O O . LEU A 1 611 ? 34.715 -3.778 -35.457 1.00 87.75 611 LEU A O 1
ATOM 4459 N N . LYS A 1 612 ? 33.323 -4.396 -37.110 1.00 89.75 612 LYS A N 1
ATOM 4460 C CA . LYS A 1 612 ? 33.704 -3.310 -38.022 1.00 89.75 612 LYS A CA 1
ATOM 4461 C C . LYS A 1 612 ? 33.248 -1.951 -37.504 1.00 89.75 612 LYS A C 1
ATOM 4463 O O . LYS A 1 612 ? 34.082 -1.068 -37.385 1.00 89.75 612 LYS A O 1
ATOM 4468 N N . LEU A 1 613 ? 31.981 -1.834 -37.097 1.00 87.56 613 LEU A N 1
ATOM 4469 C CA . LEU A 1 613 ? 31.449 -0.606 -36.492 1.00 87.56 613 LEU A CA 1
ATOM 4470 C C . LEU A 1 613 ? 32.252 -0.190 -35.255 1.00 87.56 613 LEU A C 1
ATOM 4472 O O . LEU A 1 613 ? 32.657 0.958 -35.137 1.00 87.56 613 LEU A O 1
ATOM 4476 N N . LEU A 1 614 ? 32.584 -1.148 -34.387 1.00 91.12 614 LEU A N 1
ATOM 4477 C CA . LEU A 1 614 ? 33.430 -0.895 -33.221 1.00 91.12 614 LEU A CA 1
ATOM 4478 C C . LEU A 1 614 ? 34.838 -0.395 -33.596 1.00 91.12 614 LEU A C 1
ATOM 4480 O O . LEU A 1 614 ? 35.376 0.495 -32.937 1.00 91.12 614 LEU A O 1
ATOM 4484 N N . ALA A 1 615 ? 35.450 -0.948 -34.647 1.00 89.38 615 ALA A N 1
ATOM 4485 C CA . ALA A 1 615 ? 36.738 -0.462 -35.137 1.00 89.38 615 ALA A CA 1
ATOM 4486 C C . ALA A 1 615 ? 36.631 0.962 -35.704 1.00 89.38 615 ALA A C 1
ATOM 4488 O O . ALA A 1 615 ? 37.501 1.786 -35.417 1.00 89.38 615 ALA A O 1
ATOM 4489 N N . ASP A 1 616 ? 35.566 1.257 -36.451 1.00 90.06 616 ASP A N 1
ATOM 4490 C CA . ASP A 1 616 ? 35.305 2.573 -37.037 1.00 90.06 616 ASP A CA 1
ATOM 4491 C C . ASP A 1 616 ? 35.076 3.630 -35.940 1.00 90.06 616 ASP A C 1
ATOM 4493 O O . ASP A 1 616 ? 35.729 4.676 -35.941 1.00 90.06 616 ASP A O 1
ATOM 4497 N N . HIS A 1 617 ? 34.252 3.333 -34.929 1.00 90.81 617 HIS A N 1
ATOM 4498 C CA . HIS A 1 617 ? 34.035 4.226 -33.786 1.00 90.81 617 HIS A CA 1
ATOM 4499 C C . HIS A 1 617 ? 35.299 4.419 -32.945 1.00 90.81 617 HIS A C 1
ATOM 4501 O O . HIS A 1 617 ? 35.585 5.538 -32.519 1.00 90.81 617 HIS A O 1
ATOM 4507 N N . PHE A 1 618 ? 36.121 3.382 -32.759 1.00 90.94 618 PHE A N 1
ATOM 4508 C CA . PHE A 1 618 ? 37.421 3.556 -32.109 1.00 90.94 618 PHE A CA 1
ATOM 4509 C C . PHE A 1 618 ? 38.352 4.475 -32.914 1.00 90.94 618 PHE A C 1
ATOM 4511 O O . PHE A 1 618 ? 39.057 5.293 -32.327 1.00 90.94 618 PHE A O 1
ATOM 4518 N N . GLN A 1 619 ? 38.354 4.392 -34.247 1.00 91.19 619 GLN A N 1
ATOM 4519 C CA . GLN A 1 619 ? 39.128 5.317 -35.085 1.00 91.19 619 GLN A CA 1
ATOM 4520 C C . GLN A 1 619 ? 38.598 6.753 -35.003 1.00 91.19 619 GLN A C 1
ATOM 4522 O O . GLN A 1 619 ? 39.388 7.698 -35.025 1.00 91.19 619 GLN A O 1
ATOM 4527 N N . GLN A 1 620 ? 37.280 6.918 -34.894 1.00 90.50 620 GLN A N 1
ATOM 4528 C CA . GLN A 1 620 ? 36.625 8.220 -34.823 1.00 90.50 620 GLN A CA 1
ATOM 4529 C C . GLN A 1 620 ? 36.810 8.908 -33.464 1.00 90.50 620 GLN A C 1
ATOM 4531 O O . GLN A 1 620 ? 37.111 10.101 -33.415 1.00 90.50 620 GLN A O 1
ATOM 4536 N N . PHE A 1 621 ? 36.629 8.171 -32.367 1.00 91.62 621 PHE A N 1
ATOM 4537 C CA . PHE A 1 621 ? 36.550 8.724 -31.010 1.00 91.62 621 PHE A CA 1
ATOM 4538 C C . PHE A 1 621 ? 37.785 8.430 -30.143 1.00 91.62 621 PHE A C 1
ATOM 4540 O O . PHE A 1 621 ? 38.018 9.112 -29.143 1.00 91.62 621 PHE A O 1
ATOM 4547 N N . GLY A 1 622 ? 38.608 7.448 -30.515 1.00 90.94 622 GLY A N 1
ATOM 4548 C CA . GLY A 1 622 ? 39.857 7.117 -29.832 1.00 90.94 622 GLY A CA 1
ATOM 4549 C C . GLY A 1 622 ? 39.675 6.508 -28.438 1.00 90.94 622 GLY A C 1
ATOM 4550 O O . GLY A 1 622 ? 38.735 5.761 -28.163 1.00 90.94 622 GLY A O 1
ATOM 4551 N N . ASP A 1 623 ? 40.614 6.816 -27.539 1.00 87.69 623 ASP A N 1
ATOM 4552 C CA . ASP A 1 623 ? 40.726 6.160 -26.229 1.00 87.69 623 ASP A CA 1
ATOM 4553 C C . ASP A 1 623 ? 39.534 6.434 -25.293 1.00 87.69 623 ASP A C 1
ATOM 4555 O O . ASP A 1 623 ? 39.243 5.609 -24.428 1.00 87.69 623 ASP A O 1
ATOM 4559 N N . GLY A 1 624 ? 38.817 7.554 -25.466 1.00 86.50 624 GLY A N 1
ATOM 4560 C CA . GLY A 1 624 ? 37.613 7.868 -24.682 1.00 86.50 624 GLY A CA 1
ATOM 4561 C C . GLY A 1 624 ? 36.514 6.819 -24.865 1.00 86.50 624 GLY A C 1
ATOM 4562 O O . GLY A 1 624 ? 36.019 6.257 -23.889 1.00 86.50 624 GLY A O 1
ATOM 4563 N N . TYR A 1 625 ? 36.231 6.471 -26.122 1.00 90.69 625 TYR A N 1
ATOM 4564 C CA . TYR A 1 625 ? 35.302 5.401 -26.483 1.00 90.69 625 TYR A CA 1
ATOM 4565 C C . TYR A 1 625 ? 35.759 4.040 -25.940 1.00 90.69 625 TYR A C 1
ATOM 4567 O O . TYR A 1 625 ? 34.970 3.326 -25.320 1.00 90.69 625 TYR A O 1
ATOM 4575 N N . ALA A 1 626 ? 37.044 3.697 -26.106 1.00 87.56 626 ALA A N 1
ATOM 4576 C CA . ALA A 1 626 ? 37.575 2.424 -25.615 1.00 87.56 626 ALA A CA 1
ATOM 4577 C C . ALA A 1 626 ? 37.422 2.289 -24.092 1.00 87.56 626 ALA A C 1
ATOM 4579 O O . ALA A 1 626 ? 36.999 1.240 -23.611 1.00 87.56 626 ALA A O 1
ATOM 4580 N N . MET A 1 627 ? 37.715 3.347 -23.330 1.00 85.94 627 MET A N 1
ATOM 4581 C CA . MET A 1 627 ? 37.538 3.345 -21.876 1.00 85.94 627 MET A CA 1
ATOM 4582 C C . MET A 1 627 ? 36.069 3.190 -21.476 1.00 85.94 627 MET A C 1
ATOM 4584 O O . MET A 1 627 ? 35.775 2.389 -20.592 1.00 85.94 627 MET A O 1
ATOM 4588 N N . SER A 1 628 ? 35.151 3.915 -22.119 1.00 85.06 628 SER A N 1
ATOM 4589 C CA . SER A 1 628 ? 33.715 3.834 -21.812 1.00 85.06 628 SER A CA 1
ATOM 4590 C C . SER A 1 628 ? 33.149 2.431 -22.089 1.00 85.06 628 SER A C 1
ATOM 4592 O O . SER A 1 628 ? 32.498 1.816 -21.233 1.00 85.06 628 SER A O 1
ATOM 4594 N N . PHE A 1 629 ? 33.531 1.840 -23.228 1.00 87.62 629 PHE A N 1
ATOM 4595 C CA . PHE A 1 629 ? 33.170 0.468 -23.590 1.00 87.62 629 PHE A CA 1
ATOM 4596 C C . PHE A 1 629 ? 33.745 -0.564 -22.609 1.00 87.62 629 PHE A C 1
ATOM 4598 O O . PHE A 1 629 ? 33.045 -1.486 -22.194 1.00 87.62 629 PHE A O 1
ATOM 4605 N N . LEU A 1 630 ? 35.021 -0.441 -22.230 1.00 84.62 630 LEU A N 1
ATOM 4606 C CA . LEU A 1 630 ? 35.671 -1.394 -21.324 1.00 84.62 630 LEU A CA 1
ATOM 4607 C C . LEU A 1 630 ? 35.139 -1.277 -19.891 1.00 84.62 630 LEU A C 1
ATOM 4609 O O . LEU A 1 630 ? 34.895 -2.298 -19.260 1.00 84.62 630 LEU A O 1
ATOM 4613 N N . ASN A 1 631 ? 34.875 -0.065 -19.394 1.00 82.38 631 ASN A N 1
ATOM 4614 C CA . ASN A 1 631 ? 34.353 0.165 -18.039 1.00 82.38 631 ASN A CA 1
ATOM 4615 C C . ASN A 1 631 ? 32.957 -0.436 -17.810 1.00 82.38 631 ASN A C 1
ATOM 4617 O O . ASN A 1 631 ? 32.565 -0.695 -16.671 1.00 82.38 631 ASN A O 1
ATOM 4621 N N . SER A 1 632 ? 32.194 -0.654 -18.878 1.00 72.44 632 SER A N 1
ATOM 4622 C CA . SER A 1 632 ? 30.863 -1.263 -18.830 1.00 72.44 632 SER A CA 1
ATOM 4623 C C . SER A 1 632 ? 30.891 -2.800 -18.949 1.00 72.44 632 SER A C 1
ATOM 4625 O O . SER A 1 632 ? 29.856 -3.457 -18.771 1.00 72.44 632 SER A O 1
ATOM 4627 N N . VAL A 1 633 ? 32.074 -3.395 -19.161 1.00 74.94 633 VAL A N 1
ATOM 4628 C CA . VAL A 1 633 ? 32.322 -4.842 -19.100 1.00 74.94 633 VAL A CA 1
ATOM 4629 C C . VAL A 1 633 ? 33.117 -5.175 -17.830 1.00 74.94 633 VAL A C 1
ATOM 4631 O O . VAL A 1 633 ? 34.208 -4.651 -17.635 1.00 74.94 633 VAL A O 1
ATOM 4634 N N . PRO A 1 634 ? 32.639 -6.068 -16.948 1.00 54.53 634 PRO A N 1
ATOM 4635 C CA . PRO A 1 634 ? 33.418 -6.460 -15.774 1.00 54.53 634 PRO A CA 1
ATOM 4636 C C . PRO A 1 634 ? 34.738 -7.140 -16.155 1.00 54.53 634 PRO A C 1
ATOM 4638 O O . PRO A 1 634 ? 34.750 -8.022 -17.018 1.00 54.53 634 PRO A O 1
ATOM 4641 N N . GLU A 1 635 ? 35.838 -6.793 -15.475 1.00 52.75 635 GLU A N 1
ATOM 4642 C CA . GLU A 1 635 ? 37.097 -7.523 -15.640 1.00 52.75 635 GLU A CA 1
ATOM 4643 C C . GLU A 1 635 ? 36.916 -8.994 -15.218 1.00 52.75 635 GLU A C 1
ATOM 4645 O O . GLU A 1 635 ? 36.402 -9.270 -14.124 1.00 52.75 635 GLU A O 1
ATOM 4650 N N . PRO A 1 636 ? 37.311 -9.971 -16.055 1.00 40.56 636 PRO A N 1
ATOM 4651 C CA . PRO A 1 636 ? 37.125 -11.375 -15.734 1.00 40.56 636 PRO A CA 1
ATOM 4652 C C . PRO A 1 636 ? 38.011 -11.773 -14.550 1.00 40.56 636 PRO A C 1
ATOM 4654 O O . PRO A 1 636 ? 39.214 -11.994 -14.682 1.00 40.56 636 PRO A O 1
ATOM 4657 N N . THR A 1 637 ? 37.399 -11.986 -13.386 1.00 39.62 637 THR A N 1
ATOM 4658 C CA . THR A 1 637 ? 38.009 -12.724 -12.270 1.00 39.62 637 THR A CA 1
ATOM 4659 C C . THR A 1 637 ? 38.028 -14.226 -12.577 1.00 39.62 637 THR A C 1
ATOM 4661 O O . THR A 1 637 ? 37.388 -15.014 -11.893 1.00 39.62 637 THR A O 1
ATOM 4664 N N . SER A 1 638 ? 38.704 -14.633 -13.658 1.00 39.84 638 SER A N 1
ATOM 4665 C CA . SER A 1 638 ? 39.240 -15.988 -13.920 1.00 39.84 638 SER A CA 1
ATOM 4666 C C . SER A 1 638 ? 39.602 -16.177 -15.400 1.00 39.84 638 SER A C 1
ATOM 4668 O O . SER A 1 638 ? 38.909 -16.842 -16.159 1.00 39.84 638 SER A O 1
ATOM 4670 N N . PHE A 1 639 ? 40.765 -15.673 -15.803 1.00 40.88 639 PHE A N 1
ATOM 4671 C CA . PHE A 1 639 ? 41.555 -16.322 -16.856 1.00 40.88 639 PHE A CA 1
ATOM 4672 C C . PHE A 1 639 ? 42.962 -16.574 -16.314 1.00 40.88 639 PHE A C 1
ATOM 4674 O O . PHE A 1 639 ? 43.943 -15.949 -16.701 1.00 40.88 639 PHE A O 1
ATOM 4681 N N . ALA A 1 640 ? 43.045 -17.493 -15.353 1.00 33.09 640 ALA A N 1
ATOM 4682 C CA . ALA A 1 640 ? 44.297 -18.118 -14.969 1.00 33.09 640 ALA A CA 1
ATOM 4683 C C . ALA A 1 640 ? 44.264 -19.595 -15.388 1.00 33.09 640 ALA A C 1
ATOM 4685 O O . ALA A 1 640 ? 43.293 -20.293 -15.104 1.00 33.09 640 ALA A O 1
ATOM 4686 N N . VAL A 1 641 ? 45.392 -20.032 -15.965 1.00 32.50 641 VAL A N 1
ATOM 4687 C CA . VAL A 1 641 ? 45.834 -21.410 -16.283 1.00 32.50 641 VAL A CA 1
ATOM 4688 C C . VAL A 1 641 ? 45.242 -21.990 -17.592 1.00 32.50 641 VAL A C 1
ATOM 4690 O O . VAL A 1 641 ? 44.041 -22.184 -17.686 1.00 32.50 641 VAL A O 1
ATOM 4693 N N . PHE A 1 642 ? 45.965 -22.280 -18.688 1.00 35.81 642 PHE A N 1
ATOM 4694 C CA . PHE A 1 642 ? 47.368 -22.642 -18.997 1.00 35.81 642 PHE A CA 1
ATOM 4695 C C . PHE A 1 642 ? 47.778 -21.997 -20.351 1.00 35.81 642 PHE A C 1
ATOM 4697 O O . PHE A 1 642 ? 46.936 -21.895 -21.230 1.00 35.81 642 PHE A O 1
ATOM 4704 N N . GLY A 1 643 ? 49.011 -21.600 -20.678 1.00 27.22 643 GLY A N 1
ATOM 4705 C CA . GLY A 1 643 ? 50.299 -21.614 -19.997 1.00 27.22 643 GLY A CA 1
ATOM 4706 C C . GLY A 1 643 ? 51.391 -21.032 -20.920 1.00 27.22 643 GLY A C 1
ATOM 4707 O O . GLY A 1 643 ? 51.253 -21.049 -22.139 1.00 27.22 643 GLY A O 1
ATOM 4708 N N . GLY A 1 644 ? 52.485 -20.557 -20.315 1.00 29.42 644 GLY A N 1
ATOM 4709 C CA . GLY A 1 644 ? 53.806 -20.470 -20.950 1.00 29.42 644 GLY A CA 1
ATOM 4710 C C . GLY A 1 644 ? 54.180 -19.170 -21.668 1.00 29.42 644 GLY A C 1
ATOM 4711 O O . GLY A 1 644 ? 54.177 -19.132 -22.889 1.00 29.42 644 GLY A O 1
ATOM 4712 N N . LEU A 1 645 ? 54.644 -18.162 -20.919 1.00 29.02 645 LEU A N 1
ATOM 4713 C CA . LEU A 1 645 ? 56.037 -17.677 -20.986 1.00 29.02 645 LEU A CA 1
ATOM 4714 C C . LEU A 1 645 ? 56.216 -16.451 -20.084 1.00 29.02 645 LEU A C 1
ATOM 4716 O O . LEU A 1 645 ? 55.866 -15.325 -20.418 1.00 29.02 645 LEU A O 1
ATOM 4720 N N . ALA A 1 646 ? 56.821 -16.697 -18.926 1.00 32.00 646 ALA A N 1
ATOM 4721 C CA . ALA A 1 646 ? 57.548 -15.678 -18.198 1.00 32.00 646 ALA A CA 1
ATOM 4722 C C . ALA A 1 646 ? 58.828 -15.346 -18.977 1.00 32.00 646 ALA A C 1
ATOM 4724 O O . ALA A 1 646 ? 59.658 -16.234 -19.155 1.00 32.00 646 ALA A O 1
ATOM 4725 N N . ALA A 1 647 ? 59.004 -14.092 -19.398 1.00 31.95 647 ALA A N 1
ATOM 4726 C CA . ALA A 1 647 ? 60.310 -13.434 -19.453 1.00 31.95 647 ALA A CA 1
ATOM 4727 C C . ALA A 1 647 ? 60.163 -11.935 -19.765 1.00 31.95 647 ALA A C 1
ATOM 4729 O O . ALA A 1 647 ? 59.526 -11.553 -20.738 1.00 31.95 647 ALA A O 1
ATOM 4730 N N . LEU A 1 648 ? 60.884 -11.133 -18.974 1.00 30.20 648 LEU A N 1
ATOM 4731 C CA . LEU A 1 648 ? 61.361 -9.774 -19.267 1.00 30.20 648 LEU A CA 1
ATOM 4732 C C . LEU A 1 648 ? 60.418 -8.599 -18.970 1.00 30.20 648 LEU A C 1
ATOM 4734 O O . LEU A 1 648 ? 60.126 -7.758 -19.812 1.00 30.20 648 LEU A O 1
ATOM 4738 N N . ALA A 1 649 ? 60.168 -8.403 -17.675 1.00 32.62 649 ALA A N 1
ATOM 4739 C CA . ALA A 1 649 ? 60.422 -7.081 -17.114 1.00 32.62 649 ALA A CA 1
ATOM 4740 C C . ALA A 1 649 ? 61.946 -6.864 -17.047 1.00 32.62 649 ALA A C 1
ATOM 4742 O O . ALA A 1 649 ? 62.629 -7.591 -16.329 1.00 32.62 649 ALA A O 1
ATOM 4743 N N . THR A 1 650 ? 62.488 -5.913 -17.814 1.00 32.03 650 THR A N 1
ATOM 4744 C CA . THR A 1 650 ? 63.559 -4.971 -17.413 1.00 32.03 650 THR A CA 1
ATOM 4745 C C . THR A 1 650 ? 64.080 -4.158 -18.605 1.00 32.03 650 THR A C 1
ATOM 4747 O O . THR A 1 650 ? 64.357 -4.683 -19.677 1.00 32.03 650 THR A O 1
ATOM 4750 N N . SER A 1 651 ? 64.346 -2.876 -18.323 1.00 30.73 651 SER A N 1
ATOM 4751 C CA . SER A 1 651 ? 65.051 -1.872 -19.141 1.00 30.73 651 SER A CA 1
ATOM 4752 C C . SER A 1 651 ? 64.182 -1.130 -20.173 1.00 30.73 651 SER A C 1
ATOM 4754 O O . SER A 1 651 ? 63.413 -1.735 -20.894 1.00 30.73 651 SER A O 1
ATOM 4756 N N . ARG A 1 652 ? 64.230 0.197 -20.320 1.00 33.16 652 ARG A N 1
ATOM 4757 C CA . ARG A 1 652 ? 65.043 1.255 -19.700 1.00 33.16 652 ARG A CA 1
ATOM 4758 C C . ARG A 1 652 ? 64.391 2.593 -20.085 1.00 33.16 652 ARG A C 1
ATOM 4760 O O . ARG A 1 652 ? 64.233 2.875 -21.266 1.00 33.16 652 ARG A O 1
ATOM 4767 N N . ARG A 1 653 ? 64.125 3.471 -19.111 1.00 43.09 653 ARG A N 1
ATOM 4768 C CA . ARG A 1 653 ? 64.180 4.922 -19.361 1.00 43.09 653 ARG A CA 1
ATOM 4769 C C . ARG A 1 653 ? 65.621 5.263 -19.750 1.00 43.09 653 ARG A C 1
ATOM 4771 O O . ARG A 1 653 ? 66.515 4.994 -18.948 1.00 43.09 653 ARG A O 1
ATOM 4778 N N . ARG A 1 654 ? 65.839 5.911 -20.898 1.00 39.22 654 ARG A N 1
ATOM 4779 C CA . ARG A 1 654 ? 66.807 7.014 -21.054 1.00 39.22 654 ARG A CA 1
ATOM 4780 C C . ARG A 1 654 ? 66.649 7.731 -22.399 1.00 39.22 654 ARG A C 1
ATOM 4782 O O . ARG A 1 654 ? 66.538 7.099 -23.439 1.00 39.22 654 ARG A O 1
ATOM 4789 N N . ARG A 1 655 ? 66.659 9.062 -22.289 1.00 48.59 655 ARG A N 1
ATOM 4790 C CA . ARG A 1 655 ? 66.732 10.093 -23.334 1.00 48.59 655 ARG A CA 1
ATOM 4791 C C . ARG A 1 655 ? 68.020 10.016 -24.165 1.00 48.59 655 ARG A C 1
ATOM 4793 O O . ARG A 1 655 ? 69.058 9.685 -23.596 1.00 48.59 655 ARG A O 1
ATOM 4800 N N . ALA A 1 656 ? 67.929 10.483 -25.411 1.00 36.66 656 ALA A N 1
ATOM 4801 C CA . ALA A 1 656 ? 68.832 11.392 -26.153 1.00 36.66 656 ALA A CA 1
ATOM 4802 C C . ALA A 1 656 ? 68.244 11.487 -27.587 1.00 36.66 656 ALA A C 1
ATOM 4804 O O . ALA A 1 656 ? 67.803 10.457 -28.088 1.00 36.66 656 ALA A O 1
ATOM 4805 N N . SER A 1 657 ? 68.099 12.616 -28.281 1.00 40.50 657 SER A N 1
ATOM 4806 C CA . SER A 1 657 ? 68.673 13.966 -28.202 1.00 40.50 657 SER A CA 1
ATOM 4807 C C . SER A 1 657 ? 67.669 14.978 -28.749 1.00 40.50 657 SER A C 1
ATOM 4809 O O . SER A 1 657 ? 66.799 14.544 -29.538 1.00 40.50 657 SER A O 1
#

Secondary structure (DSSP, 8-state):
-HHHHHHHHHHHS------------------------PPPP-SSEEETTTS-TT-SB---TTSSSTT--SSSS-BS--TT-EEESS-EEE---TTS--SSGGGS-S-EEEEE-S-TTS-EEEEEEE-PPTT-EEEEEEEEEE-SPPPTT--TTSSS--SEEEEEEEESS-TT-EEEEEEESB-TTS-BGGG-EEEEEEEEGGG-SS-EEEEEEEE--TT--SPPPSEEEEEEEEEEEEGGG-BSSEE--SS-EETT-GGGEETS----B--STTSPPB----EEEE-TT-SS-EEEE--S-EEESEEEEE-SS-EEEE-SS-EEE--SSTTPPEEEEEEESEEEE-S-EEEPPPP--SS----SPEEEEEE-TT-EEEE-S-EEETTBSS--EEEEESSSEEEES--EEEEEEE-SSEEEEPS--STTT-EEEEEEEETTTTS-SSEEE-TT--EEETT--HHHHHHHHHHHHGGGT--SSEEE-HHHHH-SSS-EEEEEEEHHHHHHTT--EETTEEPPTT-EEEEEEETT-SSSSS---HHHHHHHHHHHHTT--SGGGT--S-SSS-SHHHHHHHHHHHHHHTT-HHHHHHHHSSS--SSTT--SHHHHHHHHHHHHHTHHHHHHHHHTS---S--------------------

Sequence (657 aa):
MNVFASRAVALSCNRRNALSILSLAAAAAMPMVMSSTARANSGVQLPLNQYQAGSETTQNALITNPGFEQPGVAGPTATGWSNTGPMSVGAPDPARLPTPASAIGSFSAKAGNTNINNNEMYSQSITLQPNTDYVLSAYIWNFAVAHPDGQPTNLGAGDLAVVQLRDDTNFFNTAGMILERQAADGGDGANGYFVYKSFNSSQFTGGVTLEVQSDPNEDLAGARPTIMSQFDNIALTPVSQFSAQRWNSTGGGNWSDATKWLNGVPQNRTFNAGQGPVEGDAIATFGNVLTGAATVNLIAPQSVAVINFDGANSYTIAGASVLTLAHTEERAAVLLNVNQGAHTISAPITVKQPTANGITNFGPRVLKTTVANGATLTLSNDVISSNGTINFNLTKEGGGTLNMKNVRAGRVLLNAGTVGVIANGSNSGASRVGTLTIAGGVAPTATLDLNDNDLIVVNGTAATIRTQIATARAGGAWTGNGITSSAARTSTPKNKGLGLLTGSEYIGLGNTQFDGFTVAATDTLVKFTWNGDTDFNGVVDFDDYSRTDGGFNNNRTGWLNGDFDYNGIVDFDDYSLIDQAFNTQSGTLRRAMAYLDGGDRSDAGMNTPALKLLADHFQQFGDGYAMSFLNSVPEPTSFAVFGGLAALATSRRRRAS

Foldseek 3Di:
DVLVLVLVLLVLQDDDDDDDDDDDDDDDDDDDDDDPDPLAAQQFWFQLAQAQAPPKQFAAVQPDQQFQCPPVDWAQDGPQKDWDPGKIKAAPDPVQAGVVNVSHDRIWIFDFPPDLSDKTKIKHWGDDDAFFKKKWKWKKAFQWAAQPVLQPPDSRAAWKWKKWKAAPVHRSQIDMDIAGCQGLSRDGRRSITIGMFIDTCNSHPHIIMIMGIINHDPVDDDDTDRTGMIIGNTGIGGLLRIDRWEQQDQAEDELQPQVRIRSGRNFWDDSDVPRPIDFAGHEYEYAASHPAAHEHEHPEEGHYQEYHYHHQHEYEDDYAHEYENEDNPQQDAREYEYQHHEYEYHYHYEYEHRDCSVPDDNFAHEYEYAHAAPYEYEYQDQYDYPVGREGHEYEYHYAEEYEYCEARYAYYHYQYHEYEHPDDLALSSEYEYAYYHAPPQLQGHYAYASAQYKYKHHLDDQVSLLSQQLQCCVLQCSNGHGYGYPNCNPDAQNFWGKAKDALLRLVVVVDQADRRDGGDNSMIIIHTATLQPLNPPRAHDPQSVVLCVVCQVVQADGSNNQNRSSPSGRDLLSVLNSLLNNCVVVVNVVVLLCCLVVVDVDCVPCPDPSSVSSNVSCVVPPNVNSCSNVVSHDDDPDPDDDDDDDDDDDDDDDDDD

Radius of gyration: 32.62 Å; chains: 1; bounding box: 112×54×83 Å

pLDDT: mean 85.6, std 19.89, range [23.11, 98.94]